Protein AF-0000000067717356 (afdb_homodimer)

Radius of gyration: 52.41 Å; Cα contacts (8 Å, |Δi|>4): 720; chains: 2; bounding box: 64×182×117 Å

Sequence (778 aa):
MKKFSFFKKKKKAVDLNLLNVVGNDKKDLSTYEYKAPVKEMLKGFYHTKASISTLKVGFESLQRILFSEIEDFDQIFSTFVEMTNNARNQISVIFSDLGKNNKEKLNQISSVIVGIQGSLETISNFLGATNMISLNAKLEAARAKEYGKGFSVVADEIKRLSDQAKGVMNMISVKEIEEVSKDLISHNLKDLQIDIDKFFAEILEQLNYLESIFKRFSRSQEEFSSLIESLESIDANMAYYSRNCDSLIGSDTFMLSNDEFLKELEFIISDQFSWINNLRLLVEGQRTIFIQTDASKHGFGLFYKGLSPKNDAIRQLWEEVYIPYLNINKFAAEILIIFRVENRSDSGLRQAKDFLSQAESLSEEIVRKLEHIKKMVIELDNQGISIFSMKKFSFFKKKKKAVDLNLLNVVGNDKKDLSTYEYKAPVKEMLKGFYHTKASISTLKVGFESLQRILFSEIEDFDQIFSTFVEMTNNARNQISVIFSDLGKNNKEKLNQISSVIVGIQGSLETISNFLGATNMISLNAKLEAARAKEYGKGFSVVADEIKRLSDQAKGVMNMISVKEIEEVSKDLISHNLKDLQIDIDKFFAEILEQLNYLESIFKRFSRSQEEFSSLIESLESIDANMAYYSRNCDSLIGSDTFMLSNDEFLKELEFIISDQFSWINNLRLLVEGQRTIFIQTDASKHGFGLFYKGLSPKNDAIRQLWEEVYIPYLNINKFAAEILIIFRVENRSDSGLRQAKDFLSQAESLSEEIVRKLEHIKKMVIELDNQGISIFS

Foldseek 3Di:
DPPPDDPDDDDPPPDPPVPPVPPPCVVVVVLVVVLVVVLVVLVVLLVVLLVLLLVLLVLVVVLCVLPVVPPALVVVLVVLLVVLVVVLVVVVVVLVVLVVVLVVVLVVLVVVLVVVVVVLVVVLVVLVVQLVVLVVQLVVLVVVPPVSPVSNVVSVVSNVVSVVVNVVSVPDDSVVVSVVSVVVRPDPSVVVSVVVVVVSVVVVVVSVVSSVVSVVSVVVSVVSVVVSVVSVVVSVVSVVVSVVSLVQCLDPSNDDFLVRLLVLLVVLLVQLVVLLVQLVCCLPVVDDDRHDLPLCSDRLNSCLRSSQFPAPVLNVLSVVLVVLSNLLSVLSVLLVVQSVDPPHDPVSSVSNVVSSVSSVVSSVVSSVSSVVSSVVSVVCVVVVHGRSD/DDDPDDDDDPPPDPDPPVPDPPPPCVVVVVLVVCLVVVLVVLVVLLVVLLVLLLVLLVLVVVLCVLPVPPPALVVVLVVLLVVLVVVLVVVVVVLVVLVVVLVVVLVVLVVVLVVVVVVLVVVLVVLVVQLVVLVVQLVVLVVVPPVSPVSNVVSVVSNVVSVVVNVVSVVDDSVVVSVVSVVVPPDPSVVVSVVVVVVSVVVVVVSVVSSVVSVVSVVVSVVSVVVSVVSVVVSVVSVVVSVVSLVQCLDPSNDDFLVRLLVLLVVLLVQLVVLLVQLVCCLPVVDDDRHDLPLCSDRLNSCLRSSQFPAPVLNVLSVVLVVLSNLLSVLSVLLVVQSVDPDHDPVSSVSNVVSSVSSVVSSVVSSVSSVVSSVVSVVCVVVVHGRSD

Solvent-accessible surface area (backbone atoms only — not comparable to full-atom values): 41791 Å² total; per-residue (Å²): 126,86,77,79,78,80,80,80,77,77,79,75,79,74,76,73,74,82,61,70,81,65,59,87,60,69,66,59,57,61,66,59,61,51,48,62,48,50,49,52,42,48,52,49,48,53,52,48,48,28,53,48,48,40,47,50,52,37,51,54,50,49,50,42,70,73,45,64,82,51,85,46,60,66,52,56,48,50,50,52,51,47,53,50,51,51,51,53,52,52,50,51,50,50,50,51,50,48,50,51,51,43,52,52,42,51,50,51,44,49,52,52,43,51,51,43,52,52,40,52,52,53,38,51,50,39,38,50,50,48,36,51,51,20,52,52,40,33,52,53,14,60,73,46,50,83,80,10,55,71,44,33,52,51,18,51,50,46,31,50,43,31,52,52,37,52,55,48,54,72,66,56,65,62,64,59,48,54,54,48,55,53,61,60,56,55,68,64,54,55,52,50,51,50,55,51,52,50,51,52,54,51,51,50,52,52,48,52,54,50,43,55,53,39,53,52,48,58,55,46,50,57,54,48,51,51,51,51,49,51,49,49,50,51,47,52,51,45,56,59,48,47,53,44,41,35,55,43,38,67,30,85,83,46,47,67,50,59,66,56,48,51,55,53,49,51,49,33,51,52,45,48,53,52,54,52,50,49,54,46,39,32,71,76,64,64,42,95,66,74,76,77,45,57,46,67,47,37,56,59,43,52,41,48,75,48,63,55,49,59,29,64,72,59,29,53,56,57,58,62,44,49,58,53,51,47,51,35,23,52,35,49,46,53,37,52,58,52,67,69,44,84,87,63,49,72,66,49,53,52,49,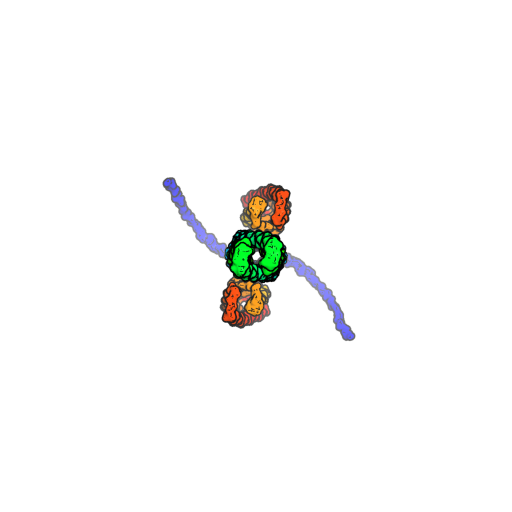36,51,50,38,48,52,53,29,51,52,38,48,50,51,44,49,52,53,53,51,51,49,50,54,52,48,52,54,34,44,77,70,72,46,57,46,66,99,123,93,73,82,79,82,77,87,74,79,78,73,83,76,76,74,75,82,63,74,79,69,61,86,63,70,66,59,58,61,65,60,62,51,47,61,48,50,49,53,42,48,53,49,49,53,54,47,47,27,52,48,48,39,46,49,52,37,51,53,50,49,49,42,71,72,42,64,81,53,84,44,58,65,53,55,48,50,50,53,51,50,53,50,50,51,50,52,52,52,50,50,50,50,51,51,50,48,52,53,50,42,52,52,43,51,50,51,43,49,50,53,44,51,52,43,52,51,42,50,51,52,39,49,50,40,36,52,50,46,37,52,51,20,53,52,38,34,52,54,13,61,72,45,50,87,81,10,54,70,46,35,52,50,18,52,51,45,32,50,43,31,52,52,36,49,55,47,55,70,65,58,65,62,66,57,48,53,55,47,54,53,62,62,56,55,68,63,54,56,54,50,52,51,54,50,51,50,48,53,53,53,51,51,54,52,46,51,56,50,44,55,53,39,54,50,50,57,55,47,50,56,52,48,51,52,52,50,51,51,51,50,51,50,47,52,51,43,56,59,48,46,56,47,42,34,55,43,37,67,29,85,83,46,48,65,50,60,68,55,48,51,54,53,48,50,50,32,51,53,44,49,53,53,53,52,49,49,52,46,38,33,71,75,64,65,43,96,66,73,75,77,46,58,47,65,46,38,56,60,42,51,41,48,74,50,64,54,50,58,29,64,73,57,27,53,56,57,59,61,43,48,60,52,50,48,49,34,23,51,35,48,45,53,39,51,59,51,67,68,45,85,86,65,48,72,65,50,53,53,50,36,52,51,37,47,52,53,28,51,54,39,48,51,50,45,50,51,52,53,50,50,49,51,53,51,51,52,54,34,45,76,70,73,47,55,45,65,101

InterPro domains:
  IPR004089 Methyl-accepting chemotaxis protein (MCP) signalling domain [PF00015] (103-230)
  IPR004089 Methyl-accepting chemotaxis protein (MCP) signalling domain [PS50111] (104-165)
  IPR004090 Chemotaxis methyl-accepting receptor [PR00260] (122-149)
  IPR004090 Chemotaxis methyl-accepting receptor [PR00260] (151-180)

Nearest PDB structures (foldseek):
  3ja6-assembly1_H  TM=2.510E-01  e=1.212E-04  Escherichia coli
  3ja6-assembly1_I  TM=2.533E-01  e=2.443E-04  Escherichia coli
  8i4v-assembly1_B  TM=3.744E-01  e=3.384E+00  Saccharomyces cerevisiae S288C
  3ja6-assembly1_I  TM=3.459E-01  e=2.013E-04  Escherichia coli
  3zx6-assembly1_B  TM=3.462E-01  e=1.034E-03  Archaeoglobus fulgidus DSM 4304

Structure (mmCIF, N/CA/C/O backbone):
data_AF-0000000067717356-model_v1
#
loop_
_entity.id
_entity.type
_entity.pdbx_description
1 polymer 'Methyl-accepting chemotaxis protein'
#
loop_
_atom_site.group_PDB
_atom_site.id
_atom_site.type_symbol
_atom_site.label_atom_id
_atom_site.label_alt_id
_atom_site.label_comp_id
_atom_site.label_asym_id
_atom_site.label_entity_id
_atom_site.label_seq_id
_atom_site.pdbx_PDB_ins_code
_atom_site.Cartn_x
_atom_site.Cartn_y
_atom_site.Cartn_z
_atom_site.occupancy
_atom_site.B_iso_or_equiv
_atom_site.auth_seq_id
_atom_site.auth_comp_id
_atom_site.auth_asym_id
_atom_site.auth_atom_id
_atom_site.pdbx_PDB_model_num
ATOM 1 N N . MET A 1 1 ? 25.969 12.641 57.969 1 18.23 1 MET A N 1
ATOM 2 C CA . MET A 1 1 ? 24.922 13.102 58.875 1 18.23 1 MET A CA 1
ATOM 3 C C . MET A 1 1 ? 24.969 14.617 59.031 1 18.23 1 MET A C 1
ATOM 5 O O . MET A 1 1 ? 24.391 15.172 59.969 1 18.23 1 MET A O 1
ATOM 9 N N . LYS A 1 2 ? 25.922 15.211 58.25 1 23.5 2 LYS A N 1
ATOM 10 C CA . LYS A 1 2 ? 26.266 16.578 58.625 1 23.5 2 LYS A CA 1
ATOM 11 C C . LYS A 1 2 ? 25.047 17.484 58.625 1 23.5 2 LYS A C 1
ATOM 13 O O . LYS A 1 2 ? 24.297 17.531 57.656 1 23.5 2 LYS A O 1
ATOM 18 N N . LYS A 1 3 ? 24.594 17.844 59.906 1 23.95 3 LYS A N 1
ATOM 19 C CA . LYS A 1 3 ? 23.438 18.484 60.469 1 23.95 3 LYS A CA 1
ATOM 20 C C . LYS A 1 3 ? 23.266 19.906 59.938 1 23.95 3 LYS A C 1
ATOM 22 O O . LYS A 1 3 ? 24.078 20.781 60.219 1 23.95 3 LYS A O 1
ATOM 27 N N . PHE A 1 4 ? 22.984 20.203 58.594 1 21.19 4 PHE A N 1
ATOM 28 C CA . PHE A 1 4 ? 22.828 21.469 57.906 1 21.19 4 PHE A CA 1
ATOM 29 C C . PHE A 1 4 ? 21.828 22.375 58.594 1 21.19 4 PHE A C 1
ATOM 31 O O . PHE A 1 4 ? 20.688 21.969 58.812 1 21.19 4 PHE A O 1
ATOM 38 N N . SER A 1 5 ? 22.344 23.203 59.562 1 24.27 5 SER A N 1
ATOM 39 C CA . SER A 1 5 ? 21.75 24.203 60.469 1 24.27 5 SER A CA 1
ATOM 40 C C . SER A 1 5 ? 20.781 25.109 59.719 1 24.27 5 SER A C 1
ATOM 42 O O . SER A 1 5 ? 21.016 25.469 58.562 1 24.27 5 SER A O 1
ATOM 44 N N . PHE A 1 6 ? 19.562 25.188 60.25 1 25.64 6 PHE A N 1
ATOM 45 C CA . PHE A 1 6 ? 18.203 25.656 60.031 1 25.64 6 PHE A CA 1
ATOM 46 C C . PHE A 1 6 ? 18.125 27.172 60.062 1 25.64 6 PHE A C 1
ATOM 48 O O . PHE A 1 6 ? 18.25 27.766 61.156 1 25.64 6 PHE A O 1
ATOM 55 N N . PHE A 1 7 ? 18.844 27.875 59.031 1 26.38 7 PHE A N 1
ATOM 56 C CA . PHE A 1 7 ? 18.922 29.328 58.969 1 26.38 7 PHE A CA 1
ATOM 57 C C . PHE A 1 7 ? 17.562 29.969 59.188 1 26.38 7 PHE A C 1
ATOM 59 O O . PHE A 1 7 ? 16.594 29.594 58.5 1 26.38 7 PHE A O 1
ATOM 66 N N . LYS A 1 8 ? 17.375 30.562 60.375 1 26.67 8 LYS A N 1
ATOM 67 C CA . LYS A 1 8 ? 16.312 31.359 61 1 26.67 8 LYS A CA 1
ATOM 68 C C . LYS A 1 8 ? 15.961 32.562 60.125 1 26.67 8 LYS A C 1
ATOM 70 O O . LYS A 1 8 ? 16.812 33.406 59.844 1 26.67 8 LYS A O 1
ATOM 75 N N . LYS A 1 9 ? 14.828 32.469 59.438 1 28.86 9 LYS A N 1
ATOM 76 C CA . LYS A 1 9 ? 14.102 33.344 58.531 1 28.86 9 LYS A CA 1
ATOM 77 C C . LYS A 1 9 ? 13.594 34.594 59.25 1 28.86 9 LYS A C 1
ATOM 79 O O . LYS A 1 9 ? 12.75 34.5 60.156 1 28.86 9 LYS A O 1
ATOM 84 N N . LYS A 1 10 ? 14.406 35.469 59.625 1 26.12 10 LYS A N 1
ATOM 85 C CA . LYS A 1 10 ? 13.828 36.625 60.312 1 26.12 10 LYS A CA 1
ATOM 86 C C . LYS A 1 10 ? 12.688 37.25 59.5 1 26.12 10 LYS A C 1
ATOM 88 O O . LYS A 1 10 ? 12.789 37.344 58.281 1 26.12 10 LYS A O 1
ATOM 93 N N . LYS A 1 11 ? 11.68 37.531 60.25 1 32.06 11 LYS A N 1
ATOM 94 C CA . LYS A 1 11 ? 10.328 38.062 60.062 1 32.06 11 LYS A CA 1
ATOM 95 C C . LYS A 1 11 ? 10.367 39.531 59.719 1 32.06 11 LYS A C 1
ATOM 97 O O . LYS A 1 11 ? 10.516 40.375 60.625 1 32.06 11 LYS A O 1
ATOM 102 N N . LYS A 1 12 ? 11.234 40.031 58.75 1 28.02 12 LYS A N 1
ATOM 103 C CA . LYS A 1 12 ? 11.164 41.469 58.594 1 28.02 12 LYS A CA 1
ATOM 104 C C . LYS A 1 12 ? 9.734 41.938 58.312 1 28.02 12 LYS A C 1
ATOM 106 O O . LYS A 1 12 ? 9.062 41.375 57.438 1 28.02 12 LYS A O 1
ATOM 111 N N . ALA A 1 13 ? 9.188 42.719 59.188 1 29.62 13 ALA A N 1
ATOM 112 C CA . ALA A 1 13 ? 7.91 43.406 59.281 1 29.62 13 ALA A CA 1
ATOM 113 C C . ALA A 1 13 ? 7.727 44.344 58.094 1 29.62 13 ALA A C 1
ATOM 115 O O . ALA A 1 13 ? 8.422 45.375 58 1 29.62 13 ALA A O 1
ATOM 116 N N . VAL A 1 14 ? 7.594 43.781 56.875 1 30.12 14 VAL A N 1
ATOM 117 C CA . VAL A 1 14 ? 7.375 44.625 55.688 1 30.12 14 VAL A CA 1
ATOM 118 C C . VAL A 1 14 ? 6.211 45.594 55.969 1 30.12 14 VAL A C 1
ATOM 120 O O . VAL A 1 14 ? 5.145 45.156 56.406 1 30.12 14 VAL A O 1
ATOM 123 N N . ASP A 1 15 ? 6.551 46.812 56.25 1 28.73 15 ASP A N 1
ATOM 124 C CA . ASP A 1 15 ? 5.734 48 56.438 1 28.73 15 ASP A CA 1
ATOM 125 C C . ASP A 1 15 ? 4.543 48.031 55.5 1 28.73 15 ASP A C 1
ATOM 127 O O . ASP A 1 15 ? 4.695 47.781 54.281 1 28.73 15 ASP A O 1
ATOM 131 N N . LEU A 1 16 ? 3.305 48 56.031 1 26.75 16 LEU A N 1
ATOM 132 C CA . LEU A 1 16 ? 1.918 47.906 55.594 1 26.75 16 LEU A CA 1
ATOM 133 C C . LEU A 1 16 ? 1.545 49.094 54.719 1 26.75 16 LEU A C 1
ATOM 135 O O . LEU A 1 16 ? 0.448 49.156 54.156 1 26.75 16 LEU A O 1
ATOM 139 N N . ASN A 1 17 ? 2.225 50.219 54.938 1 29.73 17 ASN A N 1
ATOM 140 C CA . ASN A 1 17 ? 1.517 51.438 54.531 1 29.73 17 ASN A CA 1
ATOM 141 C C . ASN A 1 17 ? 1.47 51.562 53.031 1 29.73 17 ASN A C 1
ATOM 143 O O . ASN A 1 17 ? 1.028 52.594 52.5 1 29.73 17 ASN A O 1
ATOM 147 N N . LEU A 1 18 ? 2.408 50.938 52.25 1 28.86 18 LEU A N 1
ATOM 148 C CA . LEU A 1 18 ? 2.477 51.219 50.844 1 28.86 18 LEU A CA 1
ATOM 149 C C . LEU A 1 18 ? 1.189 50.812 50.125 1 28.86 18 LEU A C 1
ATOM 151 O O . LEU A 1 18 ? 1.136 50.75 48.906 1 28.86 18 LEU A O 1
ATOM 155 N N . LEU A 1 19 ? 0.043 50.5 50.938 1 28.69 19 LEU A N 1
ATOM 156 C CA . LEU A 1 19 ? -1.154 49.969 50.281 1 28.69 19 LEU A CA 1
ATOM 157 C C . LEU A 1 19 ? -1.865 51.062 49.5 1 28.69 19 LEU A C 1
ATOM 159 O O . LEU A 1 19 ? -2.771 50.781 48.719 1 28.69 19 LEU A O 1
ATOM 163 N N . ASN A 1 20 ? -1.797 52.312 49.969 1 30.06 20 ASN A N 1
ATOM 164 C CA . ASN A 1 20 ? -2.904 53.156 49.562 1 30.06 20 ASN A CA 1
ATOM 165 C C . ASN A 1 20 ? -2.789 53.5 48.062 1 30.06 20 ASN A C 1
ATOM 167 O O . ASN A 1 20 ? -3.74 54.031 47.469 1 30.06 20 ASN A O 1
ATOM 171 N N . VAL A 1 21 ? -1.625 54 47.656 1 32.81 21 VAL A N 1
ATOM 172 C CA . VAL A 1 21 ? -1.586 54.688 46.375 1 32.81 21 VAL A CA 1
ATOM 173 C C . VAL A 1 21 ? -1.819 53.656 45.25 1 32.81 21 VAL A C 1
ATOM 175 O O . VAL A 1 21 ? -0.889 53.312 44.5 1 32.81 21 VAL A O 1
ATOM 178 N N . VAL A 1 22 ? -2.377 52.469 45.531 1 35.97 22 VAL A N 1
ATOM 179 C CA . VAL A 1 22 ? -2.613 51.562 44.406 1 35.97 22 VAL A CA 1
ATOM 180 C C . VAL A 1 22 ? -3.678 52.156 43.5 1 35.97 22 VAL A C 1
ATOM 182 O O . VAL A 1 22 ? -4.875 52 43.75 1 35.97 22 VAL A O 1
ATOM 185 N N . GLY A 1 23 ? -3.676 53.5 43.344 1 31.61 23 GLY A N 1
ATOM 186 C CA . GLY A 1 23 ? -4.723 54.094 42.531 1 31.61 23 GLY A CA 1
ATOM 187 C C . GLY A 1 23 ? -5.004 53.344 41.25 1 31.61 23 GLY A C 1
ATOM 188 O O . GLY A 1 23 ? -4.574 52.188 41.125 1 31.61 23 GLY A O 1
ATOM 189 N N . ASN A 1 24 ? -5.207 54.219 40.062 1 35.22 24 ASN A N 1
ATOM 190 C CA . ASN A 1 24 ? -5.773 54.031 38.75 1 35.22 24 ASN A CA 1
ATOM 191 C C . ASN A 1 24 ? -5 53 37.938 1 35.22 24 ASN A C 1
ATOM 193 O O . ASN A 1 24 ? -5.039 53 36.688 1 35.22 24 ASN A O 1
ATOM 197 N N . ASP A 1 25 ? -4.055 52.25 38.375 1 36.38 25 ASP A N 1
ATOM 198 C CA . ASP A 1 25 ? -3.125 51.281 37.844 1 36.38 25 ASP A CA 1
ATOM 199 C C . ASP A 1 25 ? -3.867 50.031 37.375 1 36.38 25 ASP A C 1
ATOM 201 O O . ASP A 1 25 ? -3.252 49 37.125 1 36.38 25 ASP A O 1
ATOM 205 N N . LYS A 1 26 ? -5.039 49.875 37.562 1 42.66 26 LYS A N 1
ATOM 206 C CA . LYS A 1 26 ? -5.824 48.75 37.062 1 42.66 26 LYS A CA 1
ATOM 207 C C . LYS A 1 26 ? -5.902 48.781 35.531 1 42.66 26 LYS A C 1
ATOM 209 O O . LYS A 1 26 ? -6.316 47.812 34.906 1 42.66 26 LYS A O 1
ATOM 214 N N . LYS A 1 27 ? -5.898 49.906 34.906 1 44.56 27 LYS A N 1
ATOM 215 C CA . LYS A 1 27 ? -5.934 50.031 33.469 1 44.56 27 LYS A CA 1
ATOM 216 C C . LYS A 1 27 ? -4.668 49.469 32.812 1 44.56 27 LYS A C 1
ATOM 218 O O . LYS A 1 27 ? -4.699 49 31.688 1 44.56 27 LYS A O 1
ATOM 223 N N . ASP A 1 28 ? -3.512 49.531 33.406 1 40 28 ASP A N 1
ATOM 224 C CA . ASP A 1 28 ? -2.211 49.094 32.938 1 40 28 ASP A CA 1
ATOM 225 C C . ASP A 1 28 ? -2.104 47.562 33 1 40 28 ASP A C 1
ATOM 227 O O . ASP A 1 28 ? -1.271 46.969 32.312 1 40 28 ASP A O 1
ATOM 231 N N . LEU A 1 29 ? -2.625 46.938 33.969 1 41.56 29 LEU A N 1
ATOM 232 C CA . LEU A 1 29 ? -2.613 45.469 34.062 1 41.56 29 LEU A CA 1
ATOM 233 C C . LEU A 1 29 ? -3.299 44.844 32.844 1 41.56 29 LEU A C 1
ATOM 235 O O . LEU A 1 29 ? -3.068 43.656 32.562 1 41.56 29 LEU A O 1
ATOM 239 N N . SER A 1 30 ? -4.309 45.469 32.281 1 45.62 30 SER A N 1
ATOM 240 C CA . SER A 1 30 ? -5.055 44.969 31.125 1 45.62 30 SER A CA 1
ATOM 241 C C . SER A 1 30 ? -4.168 44.875 29.891 1 45.62 30 SER A C 1
ATOM 243 O O . SER A 1 30 ? -4.332 43.969 29.062 1 45.62 30 SER A O 1
ATOM 245 N N . THR A 1 31 ? -3.334 45.906 29.641 1 48 31 THR A N 1
ATOM 246 C CA . THR A 1 31 ? -2.432 45.938 28.484 1 48 31 THR A CA 1
ATOM 247 C C . THR A 1 31 ? -1.442 44.781 28.531 1 48 31 THR A C 1
ATOM 249 O O . THR A 1 31 ? -1.108 44.219 27.484 1 48 31 THR A O 1
ATOM 252 N N . TYR A 1 32 ? -0.874 44.469 29.719 1 52.19 32 TYR A N 1
ATOM 253 C CA . TYR A 1 32 ? 0.18 43.469 29.859 1 52.19 32 TYR A CA 1
ATOM 254 C C . TYR A 1 32 ? -0.373 42.062 29.656 1 52.19 32 TYR A C 1
ATOM 256 O O . TYR A 1 32 ? 0.348 41.156 29.219 1 52.19 32 TYR A O 1
ATOM 264 N N . GLU A 1 33 ? -1.646 41.938 29.641 1 74.62 33 GLU A N 1
ATOM 265 C CA . GLU A 1 33 ? -2.262 40.625 29.797 1 74.62 33 GLU A CA 1
ATOM 266 C C . GLU A 1 33 ? -2.33 39.875 28.469 1 74.62 33 GLU A C 1
ATOM 268 O O . GLU A 1 33 ? -2.217 38.656 28.453 1 74.62 33 GLU A O 1
ATOM 273 N N . TYR A 1 34 ? -2.199 40.656 27.359 1 84.94 34 TYR A N 1
ATOM 274 C CA . TYR A 1 34 ? -2.389 39.906 26.125 1 84.94 34 TYR A CA 1
ATOM 275 C C . TYR A 1 34 ? -1.057 39.656 25.422 1 84.94 34 TYR A C 1
ATOM 277 O O . TYR A 1 34 ? -0.964 38.812 24.531 1 84.94 34 TYR A O 1
ATOM 285 N N . LYS A 1 35 ? -0.001 40.406 25.844 1 86.5 35 LYS A N 1
ATOM 286 C CA . LYS A 1 35 ? 1.261 40.344 25.125 1 86.5 35 LYS A CA 1
ATOM 287 C C . LYS A 1 35 ? 1.881 38.938 25.203 1 86.5 35 LYS A C 1
ATOM 289 O O . LYS A 1 35 ? 2.311 38.375 24.188 1 86.5 35 LYS A O 1
ATOM 294 N N . ALA A 1 36 ? 1.898 38.406 26.453 1 86.06 36 ALA A N 1
ATOM 295 C CA . ALA A 1 36 ? 2.535 37.125 26.656 1 86.06 36 ALA A CA 1
ATOM 296 C C . ALA A 1 36 ? 1.81 36.031 25.875 1 86.06 36 ALA A C 1
ATOM 298 O O . ALA A 1 36 ? 2.432 35.281 25.109 1 86.06 36 ALA A O 1
ATOM 299 N N . PRO A 1 37 ? 0.517 36.031 25.922 1 87.38 37 PRO A N 1
ATOM 300 C CA . PRO A 1 37 ? -0.19 35 25.141 1 87.38 37 PRO A CA 1
ATOM 301 C C . PRO A 1 37 ? -0.009 35.156 23.641 1 87.38 37 PRO A C 1
ATOM 303 O O . PRO A 1 37 ? 0.084 34.188 22.906 1 87.38 37 PRO A O 1
ATOM 306 N N . VAL A 1 38 ? -0.019 36.375 23.188 1 90.19 38 VAL A N 1
ATOM 307 C CA . VAL A 1 38 ? 0.154 36.625 21.75 1 90.19 38 VAL A CA 1
ATOM 308 C C . VAL A 1 38 ? 1.538 36.156 21.312 1 90.19 38 VAL A C 1
ATOM 310 O O . VAL A 1 38 ? 1.678 35.5 20.281 1 90.19 38 VAL A O 1
ATOM 313 N N . LYS A 1 39 ? 2.531 36.438 22.109 1 87.88 39 LYS A N 1
ATOM 314 C CA . LYS A 1 39 ? 3.887 36 21.781 1 87.88 39 LYS A CA 1
ATOM 315 C C . LYS A 1 39 ? 3.988 34.5 21.734 1 87.88 39 LYS A C 1
ATOM 317 O O . LYS A 1 39 ? 4.652 33.938 20.859 1 87.88 39 LYS A O 1
ATOM 322 N N . GLU A 1 40 ? 3.408 33.875 22.672 1 86.69 40 GLU A N 1
ATOM 323 C CA . GLU A 1 40 ? 3.398 32.406 22.703 1 86.69 40 GLU A CA 1
ATOM 324 C C . GLU A 1 40 ? 2.729 31.844 21.453 1 86.69 40 GLU A C 1
ATOM 326 O O . GLU A 1 40 ? 3.189 30.844 20.906 1 86.69 40 GLU A O 1
ATOM 331 N N . MET A 1 41 ? 1.722 32.438 21.047 1 87.06 41 MET A N 1
ATOM 332 C CA . MET A 1 41 ? 1.015 32 19.844 1 87.06 41 MET A CA 1
ATOM 333 C C . MET A 1 41 ? 1.887 32.156 18.609 1 87.06 41 MET A C 1
ATOM 335 O O . MET A 1 41 ? 1.895 31.312 17.719 1 87.06 41 MET A O 1
ATOM 339 N N . LEU A 1 42 ? 2.498 33.312 18.578 1 86.69 42 LEU A N 1
ATOM 340 C CA . LEU A 1 42 ? 3.391 33.562 17.453 1 86.69 42 LEU A CA 1
ATOM 341 C C . LEU A 1 42 ? 4.453 32.5 17.344 1 86.69 42 LEU A C 1
ATOM 343 O O . LEU A 1 42 ? 4.676 31.938 16.266 1 86.69 42 LEU A O 1
ATOM 347 N N . LYS A 1 43 ? 5.039 32.125 18.469 1 83.5 43 LYS A N 1
ATOM 348 C CA . LYS A 1 43 ? 6.031 31.062 18.5 1 83.5 43 LYS A CA 1
ATOM 349 C C . LYS A 1 43 ? 5.414 29.734 18.094 1 83.5 43 LYS A C 1
ATOM 351 O O . LYS A 1 43 ? 6 28.984 17.297 1 83.5 43 LYS A O 1
ATOM 356 N N . GLY A 1 44 ? 4.305 29.453 18.656 1 84.94 44 GLY A N 1
ATOM 357 C CA . GLY A 1 44 ? 3.596 28.234 18.328 1 84.94 44 GLY A CA 1
ATOM 358 C C . GLY A 1 44 ? 3.293 28.094 16.844 1 84.94 44 GLY A C 1
ATOM 359 O O . GLY A 1 44 ? 3.408 27.016 16.281 1 84.94 44 GLY A O 1
ATOM 360 N N . PHE A 1 45 ? 2.922 29.188 16.266 1 85.69 45 PHE A N 1
ATOM 361 C CA . PHE A 1 45 ? 2.604 29.188 14.836 1 85.69 45 PHE A CA 1
ATOM 362 C C . PHE A 1 45 ? 3.826 28.812 14.008 1 85.69 45 PHE A C 1
ATOM 364 O O . PHE A 1 45 ? 3.729 28.031 13.062 1 85.69 45 PHE A O 1
ATOM 371 N N . TYR A 1 46 ? 4.945 29.344 14.336 1 83.25 46 TYR A N 1
ATOM 372 C CA . TYR A 1 46 ? 6.176 29.031 13.609 1 83.25 46 TYR A CA 1
ATOM 373 C C . TYR A 1 46 ? 6.531 27.562 13.727 1 83.25 46 TYR A C 1
ATOM 375 O O . TYR A 1 46 ? 6.871 26.922 12.734 1 83.25 46 TYR A O 1
ATOM 383 N N . HIS A 1 47 ? 6.426 27.109 14.914 1 85 47 HIS A N 1
ATOM 384 C CA . HIS A 1 47 ? 6.754 25.703 15.133 1 85 47 HIS A CA 1
ATOM 385 C C . HIS A 1 47 ? 5.801 24.781 14.383 1 85 47 HIS A C 1
ATOM 387 O O . HIS A 1 47 ? 6.223 23.797 13.781 1 85 47 HIS A O 1
ATOM 393 N N . THR A 1 48 ? 4.59 25.125 14.414 1 89.69 48 THR A N 1
ATOM 394 C CA . THR A 1 48 ? 3.592 24.328 13.719 1 89.69 48 THR A CA 1
ATOM 395 C C . THR A 1 48 ? 3.834 24.359 12.211 1 89.69 48 THR A C 1
ATOM 397 O O . THR A 1 48 ? 3.736 23.328 11.539 1 89.69 48 THR A O 1
ATOM 400 N N . LYS A 1 49 ? 4.07 25.547 11.727 1 89 49 LYS A N 1
ATOM 401 C CA . LYS A 1 49 ? 4.359 25.688 10.305 1 89 49 LYS A CA 1
ATOM 402 C C . LYS A 1 49 ? 5.508 24.781 9.883 1 89 49 LYS A C 1
ATOM 404 O O . LYS A 1 49 ? 5.418 24.078 8.867 1 89 49 LYS A O 1
ATOM 409 N N . ALA A 1 50 ? 6.555 24.766 10.656 1 87.5 50 ALA A N 1
ATOM 410 C CA . ALA A 1 50 ? 7.711 23.922 10.367 1 87.5 50 ALA A CA 1
ATOM 411 C C . ALA A 1 50 ? 7.336 22.438 10.406 1 87.5 50 ALA A C 1
ATOM 413 O O . ALA A 1 50 ? 7.746 21.672 9.531 1 87.5 50 ALA A O 1
ATOM 414 N N . SER A 1 51 ? 6.633 22.094 11.414 1 91.25 51 SER A N 1
ATOM 415 C CA . SER A 1 51 ? 6.23 20.703 11.594 1 91.25 51 SER A CA 1
ATOM 416 C C . SER A 1 51 ? 5.359 20.219 10.43 1 91.25 51 SER A C 1
ATOM 418 O O . SER A 1 51 ? 5.539 19.109 9.93 1 91.25 51 SER A O 1
ATOM 420 N N . ILE A 1 52 ? 4.441 21.078 9.984 1 92.88 52 ILE A N 1
ATOM 421 C CA . ILE A 1 52 ? 3.547 20.734 8.883 1 92.88 52 ILE A CA 1
ATOM 422 C C . ILE A 1 52 ? 4.352 20.562 7.594 1 92.88 52 ILE A C 1
ATOM 424 O O . ILE A 1 52 ? 4.113 19.641 6.82 1 92.88 52 ILE A O 1
ATOM 428 N N . SER A 1 53 ? 5.207 21.453 7.375 1 90.56 53 SER A N 1
ATOM 429 C CA . SER A 1 53 ? 6.043 21.391 6.18 1 90.56 53 SER A CA 1
ATOM 430 C C . SER A 1 53 ? 6.844 20.094 6.137 1 90.56 53 SER A C 1
ATOM 432 O O . SER A 1 53 ? 6.957 19.469 5.086 1 90.56 53 SER A O 1
ATOM 434 N N . THR A 1 54 ? 7.406 19.734 7.258 1 90.06 54 THR A N 1
ATOM 435 C CA . THR A 1 54 ? 8.156 18.484 7.352 1 90.06 54 THR A CA 1
ATOM 436 C C . THR A 1 54 ? 7.25 17.281 7.117 1 90.06 54 THR A C 1
ATOM 438 O O . THR A 1 54 ? 7.629 16.344 6.418 1 90.06 54 THR A O 1
ATOM 441 N N . LEU A 1 55 ? 6.125 17.312 7.688 1 92.94 55 LEU A N 1
ATOM 442 C CA . LEU A 1 55 ? 5.148 16.25 7.512 1 92.94 55 LEU A CA 1
ATOM 443 C C . LEU A 1 55 ? 4.777 16.094 6.043 1 92.94 55 LEU A C 1
ATOM 445 O O . LEU A 1 55 ? 4.637 14.961 5.555 1 92.94 55 LEU A O 1
ATOM 449 N N . LYS A 1 56 ? 4.562 17.203 5.414 1 93.75 56 LYS A N 1
ATOM 450 C CA . LYS A 1 56 ? 4.227 17.188 3.994 1 93.75 56 LYS A CA 1
ATOM 451 C C . LYS A 1 56 ? 5.273 16.422 3.191 1 93.75 56 LYS A C 1
ATOM 453 O O . LYS A 1 56 ? 4.93 15.562 2.375 1 93.75 56 LYS A O 1
ATOM 458 N N . VAL A 1 57 ? 6.535 16.719 3.434 1 92.06 57 VAL A N 1
ATOM 459 C CA . VAL A 1 57 ? 7.621 16.031 2.742 1 92.06 57 VAL A CA 1
ATOM 460 C C . VAL A 1 57 ? 7.562 14.539 3.051 1 92.06 57 VAL A C 1
ATOM 462 O O . VAL A 1 57 ? 7.73 13.711 2.156 1 92.06 57 VAL A O 1
ATOM 465 N N . GLY A 1 58 ? 7.352 14.258 4.309 1 92.88 58 GLY A N 1
ATOM 466 C CA . GLY A 1 58 ? 7.258 12.867 4.723 1 92.88 58 GLY A CA 1
ATOM 467 C C . GLY A 1 58 ? 6.156 12.102 4.008 1 92.88 58 GLY A C 1
ATOM 468 O O . GLY A 1 58 ? 6.398 11.031 3.453 1 92.88 58 GLY A O 1
ATOM 469 N N . PHE A 1 59 ? 4.965 12.625 3.893 1 94.25 59 PHE A N 1
ATOM 470 C CA . PHE A 1 59 ? 3.83 11.945 3.289 1 94.25 59 PHE A CA 1
ATOM 471 C C . PHE A 1 59 ? 3.973 11.891 1.771 1 94.25 59 PHE A C 1
ATOM 473 O O . PHE A 1 59 ? 3.553 10.922 1.137 1 94.25 59 PHE A O 1
ATOM 480 N N . GLU A 1 60 ? 4.496 12.961 1.236 1 91.88 60 GLU A N 1
ATOM 481 C CA . GLU A 1 60 ? 4.746 12.938 -0.201 1 91.88 60 GLU A CA 1
ATOM 482 C C . GLU A 1 60 ? 5.719 11.82 -0.573 1 91.88 60 GLU A C 1
ATOM 484 O O . GLU A 1 60 ? 5.504 11.109 -1.556 1 91.88 60 GLU A O 1
ATOM 489 N N . SER A 1 61 ? 6.746 11.711 0.171 1 89.88 61 SER A N 1
ATOM 490 C CA . SER A 1 61 ? 7.727 10.656 -0.063 1 89.88 61 SER A CA 1
ATOM 491 C C . SER A 1 61 ? 7.102 9.273 0.122 1 89.88 61 SER A C 1
ATOM 493 O O . SER A 1 61 ? 7.344 8.367 -0.677 1 89.88 61 SER A O 1
ATOM 495 N N . LEU A 1 62 ? 6.371 9.148 1.135 1 91.06 62 LEU A N 1
ATOM 496 C CA . LEU A 1 62 ? 5.723 7.871 1.413 1 91.06 62 LEU A CA 1
ATOM 497 C C . LEU A 1 62 ? 4.773 7.488 0.282 1 91.06 62 LEU A C 1
ATOM 499 O O . LEU A 1 62 ? 4.711 6.32 -0.114 1 91.06 62 LEU A O 1
ATOM 503 N N . GLN A 1 63 ? 3.979 8.484 -0.167 1 91 63 GLN A N 1
ATOM 504 C CA . GLN A 1 63 ? 3.086 8.234 -1.296 1 91 63 GLN A CA 1
ATOM 505 C C . GLN A 1 63 ? 3.859 7.707 -2.502 1 91 63 GLN A C 1
ATOM 507 O O . GLN A 1 63 ? 3.41 6.777 -3.174 1 91 63 GLN A O 1
ATOM 512 N N . ARG A 1 64 ? 4.984 8.305 -2.762 1 86.12 64 ARG A N 1
ATOM 513 C CA . ARG A 1 64 ? 5.812 7.883 -3.885 1 86.12 64 ARG A CA 1
ATOM 514 C C . ARG A 1 64 ? 6.305 6.453 -3.695 1 86.12 64 ARG A C 1
ATOM 516 O O . ARG A 1 64 ? 6.27 5.648 -4.629 1 86.12 64 ARG A O 1
ATOM 523 N N . ILE A 1 65 ? 6.766 6.141 -2.566 1 83.75 65 ILE A N 1
ATOM 524 C CA . ILE A 1 65 ? 7.293 4.816 -2.271 1 83.75 65 ILE A CA 1
ATOM 525 C C . ILE A 1 65 ? 6.191 3.771 -2.439 1 83.75 65 ILE A C 1
ATOM 527 O O . ILE A 1 65 ? 6.418 2.705 -3.016 1 83.75 65 ILE A O 1
ATOM 531 N N . LEU A 1 66 ? 5.035 4.082 -2.004 1 86.12 66 LEU A N 1
ATOM 532 C CA . LEU A 1 66 ? 3.928 3.131 -2.008 1 86.12 66 LEU A CA 1
ATOM 533 C C . LEU A 1 66 ? 3.377 2.947 -3.418 1 86.12 66 LEU A C 1
ATOM 535 O O . LEU A 1 66 ? 3.002 1.837 -3.803 1 86.12 66 LEU A O 1
ATOM 539 N N . PHE A 1 67 ? 3.385 4.062 -4.242 1 83.38 67 PHE A N 1
ATOM 540 C CA . PHE A 1 67 ? 2.551 3.971 -5.434 1 83.38 67 PHE A CA 1
ATOM 541 C C . PHE A 1 67 ? 3.367 4.25 -6.691 1 83.38 67 PHE A C 1
ATOM 543 O O . PHE A 1 67 ? 2.949 3.902 -7.797 1 83.38 67 PHE A O 1
ATOM 550 N N . SER A 1 68 ? 4.344 5.055 -6.727 1 74.12 68 SER A N 1
ATOM 551 C CA . SER A 1 68 ? 5 5.504 -7.949 1 74.12 68 SER A CA 1
ATOM 552 C C . SER A 1 68 ? 5.57 4.328 -8.734 1 74.12 68 SER A C 1
ATOM 554 O O . SER A 1 68 ? 5.559 4.336 -9.969 1 74.12 68 SER A O 1
ATOM 556 N N . GLU A 1 69 ? 6.188 3.332 -8.133 1 63.47 69 GLU A N 1
ATOM 557 C CA . GLU A 1 69 ? 6.848 2.275 -8.891 1 63.47 69 GLU A CA 1
ATOM 558 C C . GLU A 1 69 ? 5.859 1.185 -9.297 1 63.47 69 GLU A C 1
ATOM 560 O O . GLU A 1 69 ? 6.211 0.264 -10.039 1 63.47 69 GLU A O 1
ATOM 565 N N . ILE A 1 70 ? 4.695 1.309 -8.781 1 65 70 ILE A N 1
ATOM 566 C CA . ILE A 1 70 ? 3.734 0.259 -9.102 1 65 70 ILE A CA 1
ATOM 567 C C . ILE A 1 70 ? 2.838 0.715 -10.25 1 65 70 ILE A C 1
ATOM 569 O O . ILE A 1 70 ? 1.985 1.588 -10.07 1 65 70 ILE A O 1
ATOM 573 N N . GLU A 1 71 ? 3.373 0.782 -11.508 1 62.38 71 GLU A N 1
ATOM 574 C CA . GLU A 1 71 ? 2.654 1.293 -12.672 1 62.38 71 GLU A CA 1
ATOM 575 C C . GLU A 1 71 ? 1.165 0.965 -12.586 1 62.38 71 GLU A C 1
ATOM 577 O O . GLU A 1 71 ? 0.32 1.832 -12.82 1 62.38 71 GLU A O 1
ATOM 582 N N . ASP A 1 72 ? 0.802 -0.419 -12.477 1 67.69 72 ASP A N 1
ATOM 583 C CA . ASP A 1 72 ? -0.603 -0.815 -12.453 1 67.69 72 ASP A CA 1
ATOM 584 C C . ASP A 1 72 ? -0.794 -2.111 -11.672 1 67.69 72 ASP A C 1
ATOM 586 O O . ASP A 1 72 ? -0.394 -3.184 -12.125 1 67.69 72 ASP A O 1
ATOM 590 N N . PHE A 1 73 ? -1.228 -1.918 -10.453 1 71.81 73 PHE A N 1
ATOM 591 C CA . PHE A 1 73 ? -1.574 -3.076 -9.633 1 71.81 73 PHE A CA 1
ATOM 592 C C . PHE A 1 73 ? -2.453 -4.043 -10.414 1 71.81 73 PHE A C 1
ATOM 594 O O . PHE A 1 73 ? -2.271 -5.262 -10.336 1 71.81 73 PHE A O 1
ATOM 601 N N . ASP A 1 74 ? -3.283 -3.459 -11.227 1 73.88 74 ASP A N 1
ATOM 602 C CA . ASP A 1 74 ? -4.191 -4.266 -12.031 1 73.88 74 ASP A CA 1
ATOM 603 C C . ASP A 1 74 ? -3.43 -5.07 -13.086 1 73.88 74 ASP A C 1
ATOM 605 O O . ASP A 1 74 ? -3.781 -6.215 -13.375 1 73.88 74 ASP A O 1
ATOM 609 N N . GLN A 1 75 ? -2.4 -4.449 -13.5 1 79.44 75 GLN A N 1
ATOM 610 C CA . GLN A 1 75 ? -1.606 -5.117 -14.523 1 79.44 75 GLN A CA 1
ATOM 611 C C . GLN A 1 75 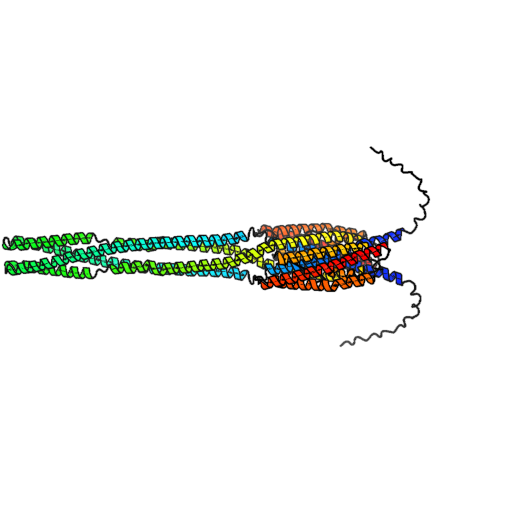? -0.826 -6.289 -13.938 1 79.44 75 GLN A C 1
ATOM 613 O O . GLN A 1 75 ? -0.699 -7.336 -14.57 1 79.44 75 GLN A O 1
ATOM 618 N N . ILE A 1 76 ? -0.336 -6.113 -12.75 1 76.75 76 ILE A N 1
ATOM 619 C CA . ILE A 1 76 ? 0.408 -7.184 -12.086 1 76.75 76 ILE A CA 1
ATOM 620 C C . ILE A 1 76 ? -0.504 -8.391 -11.867 1 76.75 76 ILE A C 1
ATOM 622 O O . ILE A 1 76 ? -0.147 -9.516 -12.211 1 76.75 76 ILE A O 1
ATOM 626 N N . PHE A 1 77 ? -1.641 -8.109 -11.398 1 77.5 77 PHE A N 1
ATOM 627 C CA . PHE A 1 77 ? -2.607 -9.172 -11.148 1 77.5 77 PHE A CA 1
ATOM 628 C C . PHE A 1 77 ? -3.029 -9.836 -12.445 1 77.5 77 PHE A C 1
ATOM 630 O O . PHE A 1 77 ? -3.033 -11.07 -12.547 1 77.5 77 PHE A O 1
ATOM 637 N N . SER A 1 78 ? -3.346 -9.047 -13.453 1 82 78 SER A N 1
ATOM 638 C CA . SER A 1 78 ? -3.785 -9.586 -14.734 1 82 78 SER A CA 1
ATOM 639 C C . SER A 1 78 ? -2.709 -10.461 -15.367 1 82 78 SER A C 1
ATOM 641 O O . SER A 1 78 ? -3.014 -11.492 -15.969 1 82 78 SER A O 1
ATOM 643 N N . THR A 1 79 ? -1.529 -10.062 -15.188 1 82.62 79 THR A N 1
ATOM 644 C CA . THR A 1 79 ? -0.417 -10.836 -15.734 1 82.62 79 THR A CA 1
ATOM 645 C C . THR A 1 79 ? -0.31 -12.195 -15.047 1 82.62 79 THR A C 1
ATOM 647 O O . THR A 1 79 ? -0.137 -13.219 -15.711 1 82.62 79 THR A O 1
ATOM 650 N N . PHE A 1 80 ? -0.504 -12.219 -13.734 1 83.38 80 PHE A N 1
ATOM 651 C CA . PHE A 1 80 ? -0.461 -13.469 -12.992 1 83.38 80 PHE A CA 1
ATOM 652 C C . PHE A 1 80 ? -1.596 -14.398 -13.414 1 83.38 80 PHE A C 1
ATOM 654 O O . PHE A 1 80 ? -1.378 -15.586 -13.656 1 83.38 80 PHE A O 1
ATOM 661 N N . VAL A 1 81 ? -2.752 -13.852 -13.547 1 86.75 81 VAL A N 1
ATOM 662 C CA . VAL A 1 81 ? -3.928 -14.633 -13.906 1 86.75 81 VAL A CA 1
ATOM 663 C C . VAL A 1 81 ? -3.777 -15.164 -15.328 1 86.75 81 VAL A C 1
ATOM 665 O O . VAL A 1 81 ? -4.039 -16.344 -15.594 1 86.75 81 VAL A O 1
ATOM 668 N N . GLU A 1 82 ? -3.332 -14.312 -16.172 1 88.06 82 GLU A N 1
ATOM 669 C CA . GLU A 1 82 ? -3.143 -14.719 -17.562 1 88.06 82 GLU A CA 1
ATOM 670 C C . GLU A 1 82 ? -2.09 -15.812 -17.688 1 88.06 82 GLU A C 1
ATOM 672 O O . GLU A 1 82 ? -2.293 -16.812 -18.391 1 88.06 82 GLU A O 1
ATOM 677 N N . MET A 1 83 ? -1.008 -15.625 -17.047 1 85.94 83 MET A N 1
ATOM 678 C CA . MET A 1 83 ? 0.056 -16.625 -17.047 1 85.94 83 MET A CA 1
ATOM 679 C C . MET A 1 83 ? -0.446 -17.953 -16.5 1 85.94 83 MET A C 1
ATOM 681 O O . MET A 1 83 ? -0.15 -19.016 -17.062 1 85.94 83 MET A O 1
ATOM 685 N N . THR A 1 84 ? -1.19 -17.938 -15.477 1 87 84 THR A N 1
ATOM 686 C CA . THR A 1 84 ? -1.718 -19.141 -14.852 1 87 84 THR A CA 1
ATOM 687 C C . THR A 1 84 ? -2.727 -19.828 -15.766 1 87 84 THR A C 1
ATOM 689 O O . THR A 1 84 ? -2.641 -21.031 -16 1 87 84 THR A O 1
ATOM 692 N N . ASN A 1 85 ? -3.607 -19.047 -16.359 1 89 85 ASN A N 1
ATOM 693 C CA . ASN A 1 85 ? -4.609 -19.609 -17.266 1 89 85 ASN A CA 1
ATOM 694 C C . ASN A 1 85 ? -3.969 -20.172 -18.531 1 89 85 ASN A C 1
ATOM 696 O O . ASN A 1 85 ? -4.363 -21.25 -19 1 89 85 ASN A O 1
ATOM 700 N N . ASN A 1 86 ? -3.027 -19.484 -19.047 1 87.88 86 ASN A N 1
ATOM 701 C CA . ASN A 1 86 ? -2.322 -19.969 -20.234 1 87.88 86 ASN A CA 1
ATOM 702 C C . ASN A 1 86 ? -1.603 -21.281 -19.953 1 87.88 86 ASN A C 1
ATOM 704 O O . ASN A 1 86 ? -1.668 -22.203 -20.766 1 87.88 86 ASN A O 1
ATOM 708 N N . ALA A 1 87 ? -0.955 -21.297 -18.844 1 86.06 87 ALA A N 1
ATOM 709 C CA . ALA A 1 87 ? -0.264 -22.531 -18.469 1 86.06 87 ALA A CA 1
ATOM 710 C C . ALA A 1 87 ? -1.254 -23.672 -18.266 1 86.06 87 ALA A C 1
ATOM 712 O O . ALA A 1 87 ? -1.023 -24.797 -18.734 1 86.06 87 ALA A O 1
ATOM 713 N N . ARG A 1 88 ? -2.35 -23.438 -17.609 1 87.06 88 ARG A N 1
ATOM 714 C CA . ARG A 1 88 ? -3.389 -24.438 -17.391 1 87.06 88 ARG A CA 1
ATOM 715 C C . ARG A 1 88 ? -3.922 -24.969 -18.719 1 87.06 88 ARG A C 1
ATOM 717 O O . ARG A 1 88 ? -4.043 -26.172 -18.906 1 87.06 88 ARG A O 1
ATOM 724 N N . ASN A 1 89 ? -4.184 -24.094 -19.641 1 89.12 89 ASN A N 1
ATOM 725 C CA . ASN A 1 89 ? -4.695 -24.484 -20.953 1 89.12 89 ASN A CA 1
ATOM 726 C C . ASN A 1 89 ? -3.672 -25.297 -21.734 1 89.12 89 ASN A C 1
ATOM 728 O O . ASN A 1 89 ? -4.016 -26.312 -22.359 1 89.12 89 ASN A O 1
ATOM 732 N N . GLN A 1 90 ? -2.463 -24.812 -21.75 1 85.94 90 GLN A N 1
ATOM 733 C CA . GLN A 1 90 ? -1.407 -25.516 -22.469 1 85.94 90 GLN A CA 1
ATOM 734 C C . GLN A 1 90 ? -1.22 -26.922 -21.906 1 85.94 90 GLN A C 1
ATOM 736 O O . GLN A 1 90 ? -1.093 -27.891 -22.672 1 85.94 90 GLN A O 1
ATOM 741 N N . ILE A 1 91 ? -1.236 -27.031 -20.594 1 84.31 91 ILE A N 1
ATOM 742 C CA . ILE A 1 91 ? -1.054 -28.328 -19.953 1 84.31 91 ILE A CA 1
ATOM 743 C C . ILE A 1 91 ? -2.25 -29.219 -20.266 1 84.31 91 ILE A C 1
ATOM 745 O O . ILE A 1 91 ? -2.086 -30.422 -20.531 1 84.31 91 ILE A O 1
ATOM 749 N N . SER A 1 92 ? -3.428 -28.656 -20.281 1 86.5 92 SER A N 1
ATOM 750 C CA . SER A 1 92 ? -4.629 -29.406 -20.641 1 86.5 92 SER A CA 1
ATOM 751 C C . SER A 1 92 ? -4.535 -29.953 -22.062 1 86.5 92 SER A C 1
ATOM 753 O O . SER A 1 92 ? -4.914 -31.094 -22.312 1 86.5 92 SER A O 1
ATOM 755 N N . VAL A 1 93 ? -4.02 -29.141 -22.953 1 86.5 93 VAL A N 1
ATOM 756 C CA . VAL A 1 93 ? -3.848 -29.562 -24.344 1 86.5 93 VAL A CA 1
ATOM 757 C C . VAL A 1 93 ? -2.838 -30.703 -24.406 1 86.5 93 VAL A C 1
ATOM 759 O O . VAL A 1 93 ? -3.053 -31.688 -25.125 1 86.5 93 VAL A O 1
ATOM 762 N N . ILE A 1 94 ? -1.804 -30.562 -23.672 1 83.12 94 ILE A N 1
ATOM 763 C CA . ILE A 1 94 ? -0.772 -31.594 -23.672 1 83.12 94 ILE A CA 1
ATOM 764 C C . ILE A 1 94 ? -1.357 -32.906 -23.156 1 83.12 94 ILE A C 1
ATOM 766 O O . ILE A 1 94 ? -1.121 -33.969 -23.734 1 83.12 94 ILE A O 1
ATOM 770 N N . PHE A 1 95 ? -2.152 -32.812 -22.109 1 84 95 PHE A N 1
ATOM 771 C CA . PHE A 1 95 ? -2.781 -34.031 -21.578 1 84 95 PHE A CA 1
ATOM 772 C C . PHE A 1 95 ? -3.73 -34.656 -22.594 1 84 95 PHE A C 1
ATOM 774 O O . PHE A 1 95 ? -3.771 -35.875 -22.75 1 84 95 PHE A O 1
ATOM 781 N N . SER A 1 96 ? -4.48 -33.844 -23.266 1 86.12 96 SER A N 1
ATOM 782 C CA . SER A 1 96 ? -5.402 -34.344 -24.281 1 86.12 96 SER A CA 1
ATOM 783 C C . SER A 1 96 ? -4.656 -35.031 -25.406 1 86.12 96 SER A C 1
ATOM 785 O O . SER A 1 96 ? -5.047 -36.125 -25.844 1 86.12 96 SER A O 1
ATOM 787 N N . ASP A 1 97 ? -3.559 -34.406 -25.859 1 84.25 97 ASP A N 1
ATOM 788 C CA . ASP A 1 97 ? -2.74 -35 -26.906 1 84.25 97 ASP A CA 1
ATOM 789 C C . ASP A 1 97 ? -2.123 -36.312 -26.469 1 84.25 97 ASP A C 1
ATOM 791 O O . ASP A 1 97 ? -2.074 -37.281 -27.25 1 84.25 97 ASP A O 1
ATOM 795 N N . LEU A 1 98 ? -1.636 -36.312 -25.234 1 81.94 98 LEU A N 1
ATOM 796 C CA . LEU A 1 98 ? -1.073 -37.531 -24.672 1 81.94 98 LEU A CA 1
ATOM 797 C C . LEU A 1 98 ? -2.123 -38.625 -24.625 1 81.94 98 LEU A C 1
ATOM 799 O O . LEU A 1 98 ? -1.832 -39.781 -24.938 1 81.94 98 LEU A O 1
ATOM 803 N N . GLY A 1 99 ? -3.332 -38.219 -24.203 1 81.94 99 GLY A N 1
ATOM 804 C CA . GLY A 1 99 ? -4.414 -39.188 -24.156 1 81.94 99 GLY A CA 1
ATOM 805 C C . GLY A 1 99 ? -4.746 -39.781 -25.516 1 81.94 99 GLY A C 1
ATOM 806 O O . GLY A 1 99 ? -4.906 -41 -25.641 1 81.94 99 GLY A O 1
ATOM 807 N N . LYS A 1 100 ? -4.82 -38.969 -26.516 1 86.5 100 LYS A N 1
ATOM 808 C CA . LYS A 1 100 ? -5.121 -39.406 -27.875 1 86.5 100 LYS A CA 1
ATOM 809 C C . LYS A 1 100 ? -4.012 -40.312 -28.422 1 86.5 100 LYS A C 1
ATOM 811 O O . LYS A 1 100 ? -4.285 -41.344 -29 1 86.5 100 LYS A O 1
ATOM 816 N N . ASN A 1 101 ? -2.807 -39.844 -28.25 1 84.25 101 ASN A N 1
ATOM 817 C CA . ASN A 1 101 ? -1.659 -40.594 -28.719 1 84.25 101 ASN A CA 1
ATOM 818 C C . ASN A 1 101 ? -1.587 -41.969 -28.062 1 84.25 101 ASN A C 1
ATOM 820 O O . ASN A 1 101 ? -1.311 -42.969 -28.734 1 84.25 101 ASN A O 1
ATOM 824 N N . ASN A 1 102 ? -1.82 -41.969 -26.719 1 82.56 102 ASN A N 1
ATOM 825 C CA . ASN A 1 102 ? -1.807 -43.219 -25.984 1 82.56 102 ASN A CA 1
ATOM 826 C C . ASN A 1 102 ? -2.881 -44.188 -26.5 1 82.56 102 ASN A C 1
ATOM 828 O O . ASN A 1 102 ? -2.627 -45.375 -26.656 1 82.56 102 ASN A O 1
ATOM 832 N N . LYS A 1 103 ? -4.078 -43.656 -26.766 1 85.19 103 LYS A N 1
ATOM 833 C CA . LYS A 1 103 ? -5.164 -44.5 -27.281 1 85.19 103 LYS A CA 1
ATOM 834 C C . LYS A 1 103 ? -4.809 -45.062 -28.641 1 85.19 103 LYS A C 1
ATOM 836 O O . LYS A 1 103 ? -5.059 -46.25 -28.891 1 85.19 103 LYS A O 1
ATOM 841 N N . GLU A 1 104 ? -4.219 -44.25 -29.469 1 88.62 104 GLU A N 1
ATOM 842 C CA . GLU A 1 104 ? -3.826 -44.688 -30.797 1 88.62 104 GLU A CA 1
ATOM 843 C C . GLU A 1 104 ? -2.773 -45.781 -30.719 1 88.62 104 GLU A C 1
ATOM 845 O O . GLU A 1 104 ? -2.854 -46.781 -31.438 1 88.62 104 GLU A O 1
ATOM 850 N N . LYS A 1 105 ? -1.789 -45.562 -29.859 1 85.19 105 LYS A N 1
ATOM 851 C CA . LYS A 1 105 ? -0.722 -46.531 -29.719 1 85.19 105 LYS A CA 1
ATOM 852 C C . LYS A 1 105 ? -1.252 -47.844 -29.141 1 85.19 105 LYS A C 1
ATOM 854 O O . LYS A 1 105 ? -0.833 -48.938 -29.562 1 85.19 105 LYS A O 1
ATOM 859 N N . LEU A 1 106 ? -2.16 -47.781 -28.172 1 85.06 106 LEU A N 1
ATOM 860 C CA . LEU A 1 106 ? -2.771 -48.969 -27.609 1 85.06 106 LEU A CA 1
ATOM 861 C C . LEU A 1 106 ? -3.561 -49.75 -28.672 1 85.06 106 LEU A C 1
ATOM 863 O O . LEU A 1 106 ? -3.539 -50.969 -28.703 1 85.06 106 LEU A O 1
ATOM 867 N N . ASN A 1 107 ? -4.25 -49 -29.531 1 89.75 107 ASN A N 1
ATOM 868 C CA . ASN A 1 107 ? -4.984 -49.625 -30.625 1 89.75 107 ASN A CA 1
ATOM 869 C C . ASN A 1 107 ? -4.043 -50.344 -31.594 1 89.75 107 ASN A C 1
ATOM 871 O O . ASN A 1 107 ? -4.363 -51.406 -32.094 1 89.75 107 ASN A O 1
ATOM 875 N N . GLN A 1 108 ? -2.93 -49.719 -31.859 1 89 108 GLN A N 1
ATOM 876 C CA . GLN A 1 108 ? -1.933 -50.312 -32.719 1 89 108 GLN A CA 1
ATOM 877 C C . GLN A 1 108 ? -1.412 -51.625 -32.125 1 89 108 GLN A C 1
ATOM 879 O O . GLN A 1 108 ? -1.273 -52.625 -32.844 1 89 108 GLN A O 1
ATOM 884 N N . ILE A 1 109 ? -1.106 -51.562 -30.797 1 87.44 109 ILE A N 1
ATOM 885 C CA . ILE A 1 109 ? -0.627 -52.75 -30.109 1 87.44 109 ILE A CA 1
ATOM 886 C C . ILE A 1 109 ? -1.686 -53.844 -30.172 1 87.44 109 ILE A C 1
ATOM 888 O O . ILE A 1 109 ? -1.373 -55 -30.484 1 87.44 109 ILE A O 1
ATOM 892 N N . SER A 1 110 ? -2.939 -53.5 -29.922 1 87.44 110 SER A N 1
ATOM 893 C CA . SER A 1 110 ? -4.047 -54.438 -29.953 1 87.44 110 SER A CA 1
ATOM 894 C C . SER A 1 110 ? -4.172 -55.094 -31.344 1 87.44 110 SER A C 1
ATOM 896 O O . SER A 1 110 ? -4.41 -56.281 -31.453 1 87.44 110 SER A O 1
ATOM 898 N N . SER A 1 111 ? -4.004 -54.312 -32.375 1 90.12 111 SER A N 1
ATOM 899 C CA . SER A 1 111 ? -4.098 -54.812 -33.75 1 90.12 111 SER A CA 1
ATOM 900 C C . SER A 1 111 ? -2.998 -55.844 -34.031 1 90.12 111 SER A C 1
ATOM 902 O O . SER A 1 111 ? -3.248 -56.875 -34.656 1 90.12 111 SER A O 1
ATOM 904 N N . VAL A 1 112 ? -1.769 -55.469 -33.594 1 86.5 112 VAL A N 1
ATOM 905 C CA . VAL A 1 112 ? -0.647 -56.375 -33.781 1 86.5 112 VAL A CA 1
ATOM 906 C C . VAL A 1 112 ? -0.905 -57.688 -33.062 1 86.5 112 VAL A C 1
ATOM 908 O O . VAL A 1 112 ? -0.649 -58.75 -33.594 1 86.5 112 VAL A O 1
ATOM 911 N N . ILE A 1 113 ? -1.467 -57.562 -31.828 1 87.88 113 ILE A N 1
ATOM 912 C CA . ILE A 1 113 ? -1.75 -58.719 -30.984 1 87.88 113 ILE A CA 1
ATOM 913 C C . ILE A 1 113 ? -2.781 -59.594 -31.688 1 87.88 113 ILE A C 1
ATOM 915 O O . ILE A 1 113 ? -2.627 -60.844 -31.719 1 87.88 113 ILE A O 1
ATOM 919 N N . VAL A 1 114 ? -3.824 -59.031 -32.25 1 88.94 114 VAL A N 1
ATOM 920 C CA . VAL A 1 114 ? -4.867 -59.781 -32.938 1 88.94 114 VAL A CA 1
ATOM 921 C C . VAL A 1 114 ? -4.266 -60.5 -34.156 1 88.94 114 VAL A C 1
ATOM 923 O O . VAL A 1 114 ? -4.617 -61.656 -34.438 1 88.94 114 VAL A O 1
ATOM 926 N N . GLY A 1 115 ? -3.373 -59.844 -34.875 1 87.5 115 GLY A N 1
ATOM 927 C CA . GLY A 1 115 ? -2.686 -60.469 -36 1 87.5 115 GLY A CA 1
ATOM 928 C C . GLY A 1 115 ? -1.86 -61.656 -35.594 1 87.5 115 GLY A C 1
ATOM 929 O O . GLY A 1 115 ? -1.914 -62.719 -36.25 1 87.5 115 GLY A O 1
ATOM 930 N N . ILE A 1 116 ? -1.169 -61.5 -34.5 1 87.25 116 ILE A N 1
ATOM 931 C CA . ILE A 1 116 ? -0.347 -62.594 -34 1 87.25 116 ILE A CA 1
ATOM 932 C C . ILE A 1 116 ? -1.239 -63.75 -33.594 1 87.25 116 ILE A C 1
ATOM 934 O O . ILE A 1 116 ? -0.947 -64.938 -33.906 1 87.25 116 ILE A O 1
ATOM 938 N N . GLN A 1 117 ? -2.318 -63.469 -32.875 1 87.75 117 GLN A N 1
ATOM 939 C CA . GLN A 1 117 ? -3.262 -64.5 -32.469 1 87.75 117 GLN A CA 1
ATOM 940 C C . GLN A 1 117 ? -3.82 -65.25 -33.656 1 87.75 117 GLN A C 1
ATOM 942 O O . GLN A 1 117 ? -3.949 -66.5 -33.625 1 87.75 117 GLN A O 1
ATOM 947 N N . GLY A 1 118 ? -4.172 -64.5 -34.688 1 89.5 118 GLY A N 1
ATOM 948 C CA . GLY A 1 118 ? -4.648 -65.125 -35.906 1 89.5 118 GLY A CA 1
ATOM 949 C C . GLY A 1 118 ? -3.621 -66.062 -36.531 1 89.5 118 GLY A C 1
ATOM 950 O O . GLY A 1 118 ? -3.953 -67.188 -36.969 1 89.5 118 GLY A O 1
ATOM 951 N N . SER A 1 119 ? -2.441 -65.625 -36.594 1 8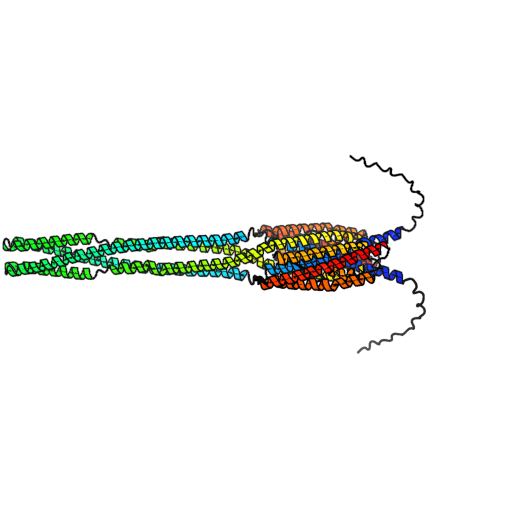9.75 119 SER A N 1
ATOM 952 C CA . SER A 1 119 ? -1.36 -66.438 -37.125 1 89.75 119 SER A CA 1
ATOM 953 C C . SER A 1 119 ? -1.154 -67.688 -36.312 1 89.75 119 SER A C 1
ATOM 955 O O . SER A 1 119 ? -0.962 -68.75 -36.875 1 89.75 119 SER A O 1
ATOM 957 N N . LEU A 1 120 ? -1.178 -67.562 -35.031 1 88.06 120 LEU A N 1
ATOM 958 C CA . LEU A 1 120 ? -0.992 -68.75 -34.156 1 88.06 120 LEU A CA 1
ATOM 959 C C . LEU A 1 120 ? -2.127 -69.75 -34.344 1 88.06 120 LEU A C 1
ATOM 961 O O . LEU A 1 120 ? -1.898 -70.938 -34.281 1 88.06 120 LEU A O 1
ATOM 965 N N . GLU A 1 121 ? -3.307 -69.25 -34.5 1 90.56 121 GLU A N 1
ATOM 966 C CA . GLU A 1 121 ? -4.441 -70.125 -34.75 1 90.56 121 GLU A CA 1
ATOM 967 C C . GLU A 1 121 ? -4.262 -70.875 -36.062 1 90.56 121 GLU A C 1
ATOM 969 O O . GLU A 1 121 ? -4.559 -72.062 -36.125 1 90.56 121 GLU A O 1
ATOM 974 N N . THR A 1 122 ? -3.803 -70.188 -37.062 1 91.5 122 THR A N 1
ATOM 975 C CA . THR A 1 122 ? -3.549 -70.812 -38.344 1 91.5 122 THR A CA 1
ATOM 976 C C . THR A 1 122 ? -2.494 -71.938 -38.219 1 91.5 122 THR A C 1
ATOM 978 O O . THR A 1 122 ? -2.662 -73.062 -38.75 1 91.5 122 THR A O 1
ATOM 981 N N . ILE A 1 123 ? -1.503 -71.562 -37.5 1 89.62 123 ILE A N 1
ATOM 982 C CA . ILE A 1 123 ? -0.437 -72.562 -37.281 1 89.62 123 ILE A CA 1
ATOM 983 C C . ILE A 1 123 ? -0.978 -73.75 -36.5 1 89.62 123 ILE A C 1
ATOM 985 O O . ILE A 1 123 ? -0.651 -74.875 -36.812 1 89.62 123 ILE A O 1
ATOM 989 N N . SER A 1 124 ? -1.757 -73.5 -35.531 1 89.31 124 SER A N 1
ATOM 990 C CA . SER A 1 124 ? -2.379 -74.562 -34.781 1 89.31 124 SER A CA 1
ATOM 991 C C . SER A 1 124 ? -3.205 -75.5 -35.656 1 89.31 124 SER A C 1
ATOM 993 O O . SER A 1 124 ? -3.176 -76.688 -35.5 1 89.31 124 SER A O 1
ATOM 995 N N . ASN A 1 125 ? -3.887 -74.938 -36.562 1 91.94 125 ASN A N 1
ATOM 996 C CA . ASN A 1 125 ? -4.676 -75.688 -37.5 1 91.94 125 ASN A CA 1
ATOM 997 C C . ASN A 1 125 ? -3.791 -76.562 -38.406 1 91.94 125 ASN A C 1
ATOM 999 O O . ASN A 1 125 ? -4.121 -77.75 -38.656 1 91.94 125 ASN A O 1
ATOM 1003 N N . PHE A 1 126 ? -2.705 -76 -38.781 1 90.31 126 PHE A N 1
ATOM 1004 C CA . PHE A 1 126 ? -1.766 -76.75 -39.594 1 90.31 126 PHE A CA 1
ATOM 1005 C C . PHE A 1 126 ? -1.189 -77.938 -38.812 1 90.31 126 PHE A C 1
ATOM 1007 O O . PHE A 1 126 ? -1.031 -79 -39.344 1 90.31 126 PHE A O 1
ATOM 1014 N N . LEU A 1 127 ? -0.912 -77.688 -37.594 1 88.31 127 LEU A N 1
ATOM 1015 C CA . LEU A 1 127 ? -0.385 -78.75 -36.75 1 88.31 127 LEU A CA 1
ATOM 1016 C C . LEU A 1 127 ? -1.434 -79.812 -36.5 1 88.31 127 LEU A C 1
ATOM 1018 O O . LEU A 1 127 ? -1.105 -81.062 -36.469 1 88.31 127 LEU A O 1
ATOM 1022 N N . GLY A 1 128 ? -2.658 -79.438 -36.406 1 88.81 128 GLY A N 1
ATOM 1023 C CA . GLY A 1 128 ? -3.748 -80.438 -36.312 1 88.81 128 GLY A CA 1
ATOM 1024 C C . GLY A 1 128 ? -3.896 -81.25 -37.562 1 88.81 128 GLY A C 1
ATOM 1025 O O . GLY A 1 128 ? -4.082 -82.5 -37.469 1 88.81 128 GLY A O 1
ATOM 1026 N N . ALA A 1 129 ? -3.779 -80.625 -38.625 1 92.06 129 ALA A N 1
ATOM 1027 C CA . ALA A 1 129 ? -3.863 -81.312 -39.875 1 92.06 129 ALA A CA 1
ATOM 1028 C C . ALA A 1 129 ? -2.693 -82.312 -40.062 1 92.06 129 ALA A C 1
ATOM 1030 O O . ALA A 1 129 ? -2.865 -83.375 -40.562 1 92.06 129 ALA A O 1
ATOM 1031 N N . THR A 1 130 ? -1.559 -81.812 -39.656 1 89.38 130 THR A N 1
ATOM 1032 C CA . THR A 1 130 ? -0.37 -82.688 -39.719 1 89.38 130 THR A CA 1
ATOM 1033 C C . THR A 1 130 ? -0.531 -83.875 -38.812 1 89.38 130 THR A C 1
ATOM 1035 O O . THR A 1 130 ? -0.143 -85 -39.219 1 89.38 130 THR A O 1
ATOM 1038 N N . ASN A 1 131 ? -1.091 -83.688 -37.75 1 88.75 131 ASN A N 1
ATOM 1039 C CA . ASN A 1 131 ? -1.37 -84.812 -36.844 1 88.75 131 ASN A CA 1
ATOM 1040 C C . ASN A 1 131 ? -2.34 -85.812 -37.469 1 88.75 131 ASN A C 1
ATOM 1042 O O . ASN A 1 131 ? -2.148 -87 -37.344 1 88.75 131 ASN A O 1
ATOM 1046 N N . MET A 1 132 ? -3.295 -85.375 -38.156 1 90.5 132 MET A N 1
ATOM 1047 C CA . MET A 1 132 ? -4.273 -86.25 -38.844 1 90.5 132 MET A CA 1
ATOM 1048 C C . MET A 1 132 ? -3.635 -87.062 -39.969 1 90.5 132 MET A C 1
ATOM 1050 O O . MET A 1 132 ? -3.91 -88.25 -40.156 1 90.5 132 MET A O 1
ATOM 1054 N N . ILE A 1 133 ? -2.84 -86.312 -40.656 1 90 133 ILE A N 1
ATOM 1055 C CA . ILE A 1 133 ? -2.137 -87 -41.75 1 90 133 ILE A CA 1
ATOM 1056 C C . ILE A 1 133 ? -1.196 -88.062 -41.219 1 90 133 ILE A C 1
ATOM 1058 O O . ILE A 1 133 ? -1.077 -89.125 -41.812 1 90 133 ILE A O 1
ATOM 1062 N N . SER A 1 134 ? -0.597 -87.75 -40.094 1 88.62 134 SER A N 1
ATOM 1063 C CA . SER A 1 134 ? 0.286 -88.75 -39.469 1 88.62 134 SER A CA 1
ATOM 1064 C C . SER A 1 134 ? -0.485 -89.938 -39 1 88.62 134 SER A C 1
ATOM 1066 O O . SER A 1 134 ? -0.004 -91.062 -39.156 1 88.62 134 SER A O 1
ATOM 1068 N N . LEU A 1 135 ? -1.638 -89.812 -38.531 1 88.19 135 LEU A N 1
ATOM 1069 C CA . LEU A 1 135 ? -2.482 -90.938 -38.125 1 88.19 135 LEU A CA 1
ATOM 1070 C C . LEU A 1 135 ? -2.893 -91.75 -39.344 1 88.19 135 LEU A C 1
ATOM 1072 O O . LEU A 1 135 ? -2.877 -93 -39.281 1 88.19 135 LEU A O 1
ATOM 1076 N N . ASN A 1 136 ? -3.193 -91.125 -40.344 1 85.56 136 ASN A N 1
ATOM 1077 C CA . ASN A 1 136 ? -3.555 -91.812 -41.594 1 85.56 136 ASN A CA 1
ATOM 1078 C C . ASN A 1 136 ? -2.369 -92.562 -42.156 1 85.56 136 ASN A C 1
ATOM 1080 O O . ASN A 1 136 ? -2.533 -93.688 -42.688 1 85.56 136 ASN A O 1
ATOM 1084 N N . ALA A 1 137 ? -1.272 -91.938 -42.031 1 86.19 137 ALA A N 1
ATOM 1085 C CA . ALA A 1 137 ? -0.049 -92.562 -42.5 1 86.19 137 ALA A CA 1
ATOM 1086 C C . ALA A 1 137 ? 0.275 -93.812 -41.656 1 86.19 137 ALA A C 1
ATOM 1088 O O . ALA A 1 137 ? 0.751 -94.812 -42.188 1 86.19 137 ALA A O 1
ATOM 1089 N N . LYS A 1 138 ? -0.015 -93.75 -40.469 1 87.69 138 LYS A N 1
ATOM 1090 C CA . LYS A 1 138 ? 0.185 -94.938 -39.594 1 87.69 138 LYS A CA 1
ATOM 1091 C C . LYS A 1 138 ? -0.749 -96.062 -39.969 1 87.69 138 LYS A C 1
ATOM 1093 O O . LYS A 1 138 ? -0.353 -97.25 -39.938 1 87.69 138 LYS A O 1
ATOM 1098 N N . LEU A 1 139 ? -1.912 -95.75 -40.312 1 85.88 139 LEU A N 1
ATOM 1099 C CA . LEU A 1 139 ? -2.887 -96.75 -40.719 1 85.88 139 LEU A CA 1
ATOM 1100 C C . LEU A 1 139 ? -2.465 -97.438 -42.031 1 85.88 139 LEU A C 1
ATOM 1102 O O . LEU A 1 139 ? -2.582 -98.625 -42.188 1 85.88 139 LEU A O 1
ATOM 1106 N N . GLU A 1 140 ? -2.029 -96.562 -42.906 1 82.06 140 GLU A N 1
ATOM 1107 C CA . GLU A 1 140 ? -1.574 -97.125 -44.188 1 82.06 140 GLU A CA 1
ATOM 1108 C C . GLU A 1 140 ? -0.333 -98 -44 1 82.06 140 GLU A C 1
ATOM 1110 O O . GLU A 1 140 ? -0.183 -99 -44.688 1 82.06 140 GLU A O 1
ATOM 1115 N N . ALA A 1 141 ? 0.507 -97.562 -43.094 1 86 141 ALA A N 1
ATOM 1116 C CA . ALA A 1 141 ? 1.702 -98.375 -42.812 1 86 141 ALA A CA 1
ATOM 1117 C C . ALA A 1 141 ? 1.334 -99.75 -42.219 1 86 141 ALA A C 1
ATOM 1119 O O . ALA A 1 141 ? 1.965 -100.75 -42.531 1 86 141 ALA A O 1
ATOM 1120 N N . ALA A 1 142 ? 0.329 -99.812 -41.438 1 85.88 142 ALA A N 1
ATOM 1121 C CA . ALA A 1 142 ? -0.137 -101.062 -40.844 1 85.88 142 ALA A CA 1
ATOM 1122 C C . ALA A 1 142 ? -0.708 -102 -41.938 1 85.88 142 ALA A C 1
ATOM 1124 O O . ALA A 1 142 ? -0.517 -103.188 -41.875 1 85.88 142 ALA A O 1
ATOM 1125 N N . ARG A 1 143 ? -1.311 -101.438 -42.875 1 83.5 143 ARG A N 1
ATOM 1126 C CA . ARG A 1 143 ? -1.934 -102.188 -43.969 1 83.5 143 ARG A CA 1
ATOM 1127 C C . ARG A 1 143 ? -0.88 -102.812 -44.875 1 83.5 143 ARG A C 1
ATOM 1129 O O . ARG A 1 143 ? -1.11 -103.875 -45.469 1 83.5 143 ARG A O 1
ATOM 1136 N N . ALA A 1 144 ? 0.247 -102.188 -44.906 1 80.69 144 ALA A N 1
ATOM 1137 C CA . ALA A 1 144 ? 1.3 -102.625 -45.812 1 80.69 144 ALA A CA 1
ATOM 1138 C C . ALA A 1 144 ? 2.201 -103.625 -45.156 1 80.69 144 ALA A C 1
ATOM 1140 O O . ALA A 1 144 ? 3.154 -104.125 -45.75 1 80.69 144 ALA A O 1
ATOM 1141 N N . LYS A 1 145 ? 1.931 -104.062 -43.906 1 82.69 145 LYS A N 1
ATOM 1142 C CA . LYS A 1 145 ? 2.592 -105.125 -43.156 1 82.69 145 LYS A CA 1
ATOM 1143 C C . LYS A 1 145 ? 4.105 -104.938 -43.156 1 82.69 145 LYS A C 1
ATOM 1145 O O . LYS A 1 145 ? 4.609 -103.875 -42.812 1 82.69 145 LYS A O 1
ATOM 1150 N N . GLU A 1 146 ? 4.867 -105.75 -43.844 1 80.62 146 GLU A N 1
ATOM 1151 C CA . GLU A 1 146 ? 6.324 -105.75 -43.812 1 80.62 146 GLU A CA 1
ATOM 1152 C C . GLU A 1 146 ? 6.891 -104.562 -44.562 1 80.62 146 GLU A C 1
ATOM 1154 O O . GLU A 1 146 ? 7.914 -104 -44.156 1 80.62 146 GLU A O 1
ATOM 1159 N N . TYR A 1 147 ? 6.195 -104.062 -45.562 1 76.62 147 TYR A N 1
ATOM 1160 C CA . TYR A 1 147 ? 6.676 -103 -46.375 1 76.62 147 TYR A CA 1
ATOM 1161 C C . TYR A 1 147 ? 6.355 -101.625 -45.75 1 76.62 147 TYR A C 1
ATOM 1163 O O . TYR A 1 147 ? 6.859 -100.625 -46.188 1 76.62 147 TYR A O 1
ATOM 1171 N N . GLY A 1 148 ? 5.594 -101.75 -44.562 1 82.5 148 GLY A N 1
ATOM 1172 C CA . GLY A 1 148 ? 5.137 -100.5 -43.969 1 82.5 148 GLY A CA 1
ATOM 1173 C C . GLY A 1 148 ? 5.906 -100.125 -42.688 1 82.5 148 GLY A C 1
ATOM 1174 O O . GLY A 1 148 ? 5.672 -99.062 -42.094 1 82.5 148 GLY A O 1
ATOM 1175 N N . LYS A 1 149 ? 6.766 -100.875 -42.281 1 85.06 149 LYS A N 1
ATOM 1176 C CA . LYS A 1 149 ? 7.453 -100.688 -41 1 85.06 149 LYS A CA 1
ATOM 1177 C C . LYS A 1 149 ? 8.219 -99.312 -41 1 85.06 149 LYS A C 1
ATOM 1179 O O . LYS A 1 149 ? 8.164 -98.625 -40 1 85.06 149 LYS A O 1
ATOM 1184 N N . GLY A 1 150 ? 8.938 -99.062 -42.031 1 82.12 150 GLY A N 1
ATOM 1185 C CA . GLY A 1 150 ? 9.664 -97.812 -42.125 1 82.12 150 GLY A CA 1
ATOM 1186 C C . GLY A 1 150 ? 8.758 -96.562 -42.094 1 82.12 150 GLY A C 1
ATOM 1187 O O . GLY A 1 150 ? 9.07 -95.562 -41.469 1 82.12 150 GLY A O 1
ATOM 1188 N N . PHE A 1 151 ? 7.562 -96.75 -42.656 1 84.12 151 PHE A N 1
ATOM 1189 C CA . PHE A 1 151 ? 6.621 -95.688 -42.75 1 84.12 151 PHE A CA 1
ATOM 1190 C C . PHE A 1 151 ? 5.926 -95.438 -41.406 1 84.12 151 PHE A C 1
ATOM 1192 O O . PHE A 1 151 ? 5.598 -94.312 -41.062 1 84.12 151 PHE A O 1
ATOM 1199 N N . SER A 1 152 ? 5.719 -96.5 -40.75 1 87.88 152 SER A N 1
ATOM 1200 C CA . SER A 1 152 ? 5.137 -96.375 -39.406 1 87.88 152 SER A CA 1
ATOM 1201 C C . SER A 1 152 ? 6.02 -95.562 -38.5 1 87.88 152 SER A C 1
ATOM 1203 O O . SER A 1 152 ? 5.516 -94.75 -37.719 1 87.88 152 SER A O 1
ATOM 1205 N N . VAL A 1 153 ? 7.359 -95.625 -38.656 1 87.88 153 VAL A N 1
ATOM 1206 C CA . VAL A 1 153 ? 8.312 -94.875 -37.844 1 87.88 153 VAL A CA 1
ATOM 1207 C C . VAL A 1 153 ? 8.242 -93.375 -38.25 1 87.88 153 VAL A C 1
ATOM 1209 O O . VAL A 1 153 ? 8.25 -92.5 -37.406 1 87.88 153 VAL A O 1
ATOM 1212 N N . VAL A 1 154 ? 8.102 -93.188 -39.5 1 86.94 154 VAL A N 1
ATOM 1213 C CA . VAL A 1 154 ? 8 -91.812 -40.031 1 86.94 154 VAL A CA 1
ATOM 1214 C C . VAL A 1 154 ? 6.719 -91.125 -39.5 1 86.94 154 VAL A C 1
ATOM 1216 O O . VAL A 1 154 ? 6.738 -90 -39.031 1 86.94 154 VAL A O 1
ATOM 1219 N N . ALA A 1 155 ? 5.652 -91.875 -39.594 1 89.56 155 ALA A N 1
ATOM 1220 C CA . ALA A 1 155 ? 4.367 -91.375 -39.125 1 89.56 155 ALA A CA 1
ATOM 1221 C C . ALA A 1 155 ? 4.406 -91 -37.625 1 89.56 155 ALA A C 1
ATOM 1223 O O . ALA A 1 155 ? 3.887 -90 -37.219 1 89.56 155 ALA A O 1
ATOM 1224 N N . ASP A 1 156 ? 5.066 -91.812 -36.844 1 91.19 156 ASP A N 1
ATOM 1225 C CA . ASP A 1 156 ? 5.184 -91.625 -35.406 1 91.19 156 ASP A CA 1
ATOM 1226 C C . ASP A 1 156 ? 6.039 -90.375 -35.125 1 91.19 156 ASP A C 1
ATOM 1228 O O . ASP A 1 156 ? 5.746 -89.625 -34.188 1 91.19 156 ASP A O 1
ATOM 1232 N N . GLU A 1 157 ? 7.066 -90.25 -35.906 1 91.31 157 GLU A N 1
ATOM 1233 C CA . GLU A 1 157 ? 7.953 -89.125 -35.688 1 91.31 157 GLU A CA 1
ATOM 1234 C C . GLU A 1 157 ? 7.254 -87.812 -36.031 1 91.31 157 GLU A C 1
ATOM 1236 O O . GLU A 1 157 ? 7.422 -86.812 -35.344 1 91.31 157 GLU A O 1
ATOM 1241 N N . ILE A 1 158 ? 6.48 -87.812 -37.031 1 90.25 158 ILE A N 1
ATOM 1242 C CA . ILE A 1 158 ? 5.738 -86.625 -37.438 1 90.25 158 ILE A CA 1
ATOM 1243 C C . ILE A 1 158 ? 4.707 -86.25 -36.375 1 90.25 158 ILE A C 1
ATOM 1245 O O . ILE A 1 158 ? 4.527 -85.062 -36.031 1 90.25 158 ILE A O 1
ATOM 1249 N N . LYS A 1 159 ? 4.035 -87.188 -35.938 1 91.81 159 LYS A N 1
ATOM 1250 C CA . LYS A 1 159 ? 3.07 -87 -34.844 1 91.81 159 LYS A CA 1
ATOM 1251 C C . LYS A 1 159 ? 3.748 -86.438 -33.625 1 91.81 159 LYS A C 1
ATOM 1253 O O . LYS A 1 159 ? 3.242 -85.438 -33 1 91.81 159 LYS A O 1
ATOM 1258 N N . ARG A 1 160 ? 4.848 -86.938 -33.281 1 92.44 160 ARG A N 1
ATOM 1259 C CA . ARG A 1 160 ? 5.586 -86.5 -32.125 1 92.44 160 ARG A CA 1
ATOM 1260 C C . ARG A 1 160 ? 5.996 -85.062 -32.281 1 92.44 160 ARG A C 1
ATOM 1262 O O . ARG A 1 160 ? 5.84 -84.25 -31.344 1 92.44 160 ARG A O 1
ATOM 1269 N N . LEU A 1 161 ? 6.504 -84.625 -33.406 1 90.19 161 LEU A N 1
ATOM 1270 C CA . LEU A 1 161 ? 6.93 -83.312 -33.688 1 90.19 161 LEU A CA 1
ATOM 1271 C C . LEU A 1 161 ? 5.742 -82.312 -33.656 1 90.19 161 LEU A C 1
ATOM 1273 O O . LEU A 1 161 ? 5.84 -81.188 -33.125 1 90.19 161 LEU A O 1
ATOM 1277 N N . SER A 1 162 ? 4.664 -82.75 -34.25 1 89.94 162 SER A N 1
ATOM 1278 C CA . SER A 1 162 ? 3.451 -81.938 -34.25 1 89.94 162 SER A CA 1
ATOM 1279 C C . SER A 1 162 ? 2.928 -81.688 -32.844 1 89.94 162 SER A C 1
ATOM 1281 O O . SER A 1 162 ? 2.512 -80.625 -32.5 1 89.94 162 SER A O 1
ATOM 1283 N N . ASP A 1 163 ? 2.941 -82.75 -32 1 91.19 163 ASP A N 1
ATOM 1284 C CA . ASP A 1 163 ? 2.492 -82.625 -30.625 1 91.19 163 ASP A CA 1
ATOM 1285 C C . ASP A 1 163 ? 3.396 -81.688 -29.828 1 91.19 163 ASP A C 1
ATOM 1287 O O . ASP A 1 163 ? 2.916 -80.875 -29.016 1 91.19 163 ASP A O 1
ATOM 1291 N N . GLN A 1 164 ? 4.68 -81.812 -30.078 1 90.62 164 GLN A N 1
ATOM 1292 C CA . GLN A 1 164 ? 5.621 -80.938 -29.391 1 90.62 164 GLN A CA 1
ATOM 1293 C C . GLN A 1 164 ? 5.422 -79.438 -29.812 1 90.62 164 GLN A C 1
ATOM 1295 O O . GLN A 1 164 ? 5.461 -78.562 -28.984 1 90.62 164 GLN A O 1
ATOM 1300 N N . ALA A 1 165 ? 5.23 -79.25 -31.078 1 90.94 165 ALA A N 1
ATOM 1301 C CA . ALA A 1 165 ? 4.996 -77.938 -31.594 1 90.94 165 ALA A CA 1
ATOM 1302 C C . ALA A 1 165 ? 3.719 -77.312 -31 1 90.94 165 ALA A C 1
ATOM 1304 O O . ALA A 1 165 ? 3.676 -76.125 -30.656 1 90.94 165 ALA A O 1
ATOM 1305 N N . LYS A 1 166 ? 2.691 -78.125 -30.938 1 89.12 166 LYS A N 1
ATOM 1306 C CA . LYS A 1 166 ? 1.435 -77.688 -30.344 1 89.12 166 LYS A CA 1
ATOM 1307 C C . LYS A 1 166 ? 1.63 -77.25 -28.875 1 89.12 166 LYS A C 1
ATOM 1309 O O . LYS A 1 166 ? 1.012 -76.312 -28.391 1 89.12 166 LYS A O 1
ATOM 1314 N N . GLY A 1 167 ? 2.402 -78.062 -28.156 1 89.25 167 GLY A N 1
ATOM 1315 C CA . GLY A 1 167 ? 2.725 -77.688 -26.781 1 89.25 167 GLY A CA 1
ATOM 1316 C C . GLY A 1 167 ? 3.385 -76.375 -26.625 1 89.25 167 GLY A C 1
ATOM 1317 O O . GLY A 1 167 ? 3.025 -75.562 -25.75 1 89.25 167 GLY A O 1
ATOM 1318 N N . VAL A 1 168 ? 4.371 -76 -27.484 1 89.31 168 VAL A N 1
ATOM 1319 C CA . VAL A 1 168 ? 5.066 -74.75 -27.484 1 89.31 168 VAL A CA 1
ATOM 1320 C C . VAL A 1 168 ? 4.086 -73.625 -27.828 1 89.31 168 VAL A C 1
ATOM 1322 O O . VAL A 1 168 ? 4.117 -72.562 -27.234 1 89.31 168 VAL A O 1
ATOM 1325 N N . MET A 1 169 ? 3.205 -73.812 -28.797 1 86.44 169 MET A N 1
ATOM 1326 C CA . MET A 1 169 ? 2.217 -72.812 -29.234 1 86.44 169 MET A CA 1
ATOM 1327 C C . MET A 1 169 ? 1.285 -72.438 -28.094 1 86.44 169 MET A C 1
ATOM 1329 O O . MET A 1 169 ? 0.908 -71.25 -27.969 1 86.44 169 MET A O 1
ATOM 1333 N N . ASN A 1 170 ? 0.883 -73.438 -27.312 1 83.75 170 ASN A N 1
ATOM 1334 C CA . ASN A 1 170 ? -0.047 -73.188 -26.203 1 83.75 170 ASN A CA 1
ATOM 1335 C C . ASN A 1 170 ? 0.58 -72.312 -25.109 1 83.75 170 ASN A C 1
ATOM 1337 O O . ASN A 1 170 ? -0.131 -71.75 -24.297 1 83.75 170 ASN A O 1
ATOM 1341 N N . MET A 1 171 ? 1.9 -72.25 -25.172 1 81.12 171 MET A N 1
ATOM 1342 C CA . MET A 1 171 ? 2.602 -71.438 -24.156 1 81.12 171 MET A CA 1
ATOM 1343 C C . MET A 1 171 ? 2.65 -70 -24.562 1 81.12 171 MET A C 1
ATOM 1345 O O . MET A 1 171 ? 2.912 -69.125 -23.719 1 81.12 171 MET A O 1
ATOM 1349 N N . ILE A 1 172 ? 2.365 -69.688 -25.828 1 82.44 172 ILE A N 1
ATOM 1350 C CA . ILE A 1 172 ? 2.439 -68.312 -26.312 1 82.44 172 ILE A CA 1
ATOM 1351 C C . ILE A 1 172 ? 1.201 -67.562 -25.859 1 82.44 172 ILE A C 1
ATOM 1353 O O . ILE A 1 172 ? 0.076 -67.938 -26.219 1 82.44 172 ILE A O 1
ATOM 1357 N N . SER A 1 173 ? 1.349 -66.625 -24.891 1 78.94 173 SER A N 1
ATOM 1358 C CA . SER A 1 173 ? 0.26 -65.75 -24.453 1 78.94 173 SER A CA 1
ATOM 1359 C C . SER A 1 173 ? 0.506 -64.312 -24.875 1 78.94 173 SER A C 1
ATOM 1361 O O . SER A 1 173 ? 1.275 -63.562 -24.219 1 78.94 173 SER A O 1
ATOM 1363 N N . VAL A 1 174 ? -0.202 -63.875 -25.859 1 81.94 174 VAL A N 1
ATOM 1364 C CA . VAL A 1 174 ? -0.031 -62.531 -26.375 1 81.94 174 VAL A CA 1
ATOM 1365 C C . VAL A 1 174 ? -0.941 -61.562 -25.609 1 81.94 174 VAL A C 1
ATOM 1367 O O . VAL A 1 174 ? -0.715 -60.344 -25.625 1 81.94 174 VAL A O 1
ATOM 1370 N N . LYS A 1 175 ? -1.922 -62.125 -24.844 1 81.81 175 LYS A N 1
ATOM 1371 C CA . LYS A 1 175 ? -2.883 -61.312 -24.109 1 81.81 175 LYS A CA 1
ATOM 1372 C C . LYS A 1 175 ? -2.199 -60.531 -22.984 1 81.81 175 LYS A C 1
ATOM 1374 O O . LYS A 1 175 ? -2.639 -59.438 -22.625 1 81.81 175 LYS A O 1
ATOM 1379 N N . GLU A 1 176 ? -1.078 -61.094 -22.516 1 84.38 176 GLU A N 1
ATOM 1380 C CA . GLU A 1 176 ? -0.331 -60.438 -21.453 1 84.38 176 GLU A CA 1
ATOM 1381 C C . GLU A 1 176 ? 0.226 -59.094 -21.922 1 84.38 176 GLU A C 1
ATOM 1383 O O . GLU A 1 176 ? 0.28 -58.156 -21.141 1 84.38 176 GLU A O 1
ATOM 1388 N N . ILE A 1 177 ? 0.601 -59 -23.156 1 84.44 177 ILE A N 1
ATOM 1389 C CA . ILE A 1 177 ? 1.148 -57.75 -23.703 1 84.44 177 ILE A CA 1
ATOM 1390 C C . ILE A 1 177 ? 0.077 -56.656 -23.688 1 84.44 177 ILE A C 1
ATOM 1392 O O . ILE A 1 177 ? 0.356 -55.531 -23.344 1 84.44 177 ILE A O 1
ATOM 1396 N N . GLU A 1 178 ? -1.138 -57.062 -24.062 1 81.94 178 GLU A N 1
ATOM 1397 C CA . GLU A 1 178 ? -2.24 -56.094 -24.094 1 81.94 178 GLU A CA 1
ATOM 1398 C C . GLU A 1 178 ? -2.518 -55.531 -22.703 1 81.94 178 GLU A C 1
ATOM 1400 O O . GLU A 1 178 ? -2.715 -54.344 -22.531 1 81.94 178 GLU A O 1
ATOM 1405 N N . GLU A 1 179 ? -2.533 -56.438 -21.688 1 83.12 179 GLU A N 1
ATOM 1406 C CA . GLU A 1 179 ? -2.83 -56.031 -20.312 1 83.12 179 GLU A CA 1
ATOM 1407 C C . GLU A 1 179 ? -1.748 -55.094 -19.766 1 83.12 179 GLU A C 1
ATOM 1409 O O . GLU A 1 179 ? -2.053 -54.062 -19.141 1 83.12 179 GLU A O 1
ATOM 1414 N N . VAL A 1 180 ? -0.485 -55.438 -20.016 1 81.56 180 VAL A N 1
ATOM 1415 C CA . VAL A 1 180 ? 0.624 -54.625 -19.516 1 81.56 180 VAL A CA 1
ATOM 1416 C C . VAL A 1 180 ? 0.629 -53.25 -20.234 1 81.56 180 VAL A C 1
ATOM 1418 O O . VAL A 1 180 ? 0.953 -52.25 -19.625 1 81.56 180 VAL A O 1
ATOM 1421 N N . SER A 1 181 ? 0.268 -53.219 -21.531 1 80.75 181 SER A N 1
ATOM 1422 C CA . SER A 1 181 ? 0.241 -52 -22.297 1 80.75 181 SER A CA 1
ATOM 1423 C C . SER A 1 181 ? -0.847 -51.062 -21.797 1 80.75 181 SER A C 1
ATOM 1425 O O . SER A 1 181 ? -0.655 -49.844 -21.75 1 80.75 181 SER A O 1
ATOM 1427 N N . LYS A 1 182 ? -2.01 -51.562 -21.422 1 78.94 182 LYS A N 1
ATOM 1428 C CA . LYS A 1 182 ? -3.09 -50.781 -20.859 1 78.94 182 LYS A CA 1
ATOM 1429 C C . LYS A 1 182 ? -2.684 -50.156 -19.516 1 78.94 182 LYS A C 1
ATOM 1431 O O . LYS A 1 182 ? -3.043 -49.031 -19.203 1 78.94 182 LYS A O 1
ATOM 1436 N N . ASP A 1 183 ? -1.969 -50.906 -18.719 1 76.25 183 ASP A N 1
ATOM 1437 C CA . ASP A 1 183 ? -1.504 -50.438 -17.406 1 76.25 183 ASP A CA 1
ATOM 1438 C C . ASP A 1 183 ? -0.486 -49.312 -17.562 1 76.25 183 ASP A C 1
ATOM 1440 O O . ASP A 1 183 ? -0.348 -48.469 -16.656 1 76.25 183 ASP A O 1
ATOM 1444 N N . LEU A 1 184 ? 0.249 -49.25 -18.625 1 71 184 LEU A N 1
ATOM 1445 C CA . LEU A 1 184 ? 1.25 -48.25 -18.906 1 71 184 LEU A CA 1
ATOM 1446 C C . LEU A 1 184 ? 0.608 -46.844 -19 1 71 184 LEU A C 1
ATOM 1448 O O . LEU A 1 184 ? 1.234 -45.844 -18.656 1 71 184 LEU A O 1
ATOM 1452 N N . ILE A 1 185 ? -0.56 -46.688 -19.531 1 67.75 185 ILE A N 1
ATOM 1453 C CA . ILE A 1 185 ? -1.193 -45.406 -19.812 1 67.75 185 ILE A CA 1
ATOM 1454 C C . ILE A 1 185 ? -2.037 -44.969 -18.609 1 67.75 185 ILE A C 1
ATOM 1456 O O . ILE A 1 185 ? -2.004 -43.812 -18.203 1 67.75 185 ILE A O 1
ATOM 1460 N N . SER A 1 186 ? -2.941 -45.719 -18.156 1 63.03 186 SER A N 1
ATOM 1461 C CA . SER A 1 186 ? -4.176 -45.312 -17.5 1 63.03 186 SER A CA 1
ATOM 1462 C C . SER A 1 186 ? -3.887 -44.688 -16.141 1 63.03 186 SER A C 1
ATOM 1464 O O . SER A 1 186 ? -4.273 -43.531 -15.883 1 63.03 186 SER A O 1
ATOM 1466 N N . HIS A 1 187 ? -3.354 -45.281 -15.125 1 61.88 187 HIS A N 1
ATOM 1467 C CA . HIS A 1 187 ? -3.611 -44.906 -13.734 1 61.88 187 HIS A CA 1
ATOM 1468 C C . HIS A 1 187 ? -2.754 -43.719 -13.312 1 61.88 187 HIS A C 1
ATOM 1470 O O . HIS A 1 187 ? -3.256 -42.75 -12.711 1 61.88 187 HIS A O 1
ATOM 1476 N N . ASN A 1 188 ? -1.622 -43.531 -13.859 1 69.69 188 ASN A N 1
ATOM 1477 C CA . ASN A 1 188 ? -0.691 -42.562 -13.273 1 69.69 188 ASN A CA 1
ATOM 1478 C C . ASN A 1 188 ? -0.812 -41.188 -13.938 1 69.69 188 ASN A C 1
ATOM 1480 O O . ASN A 1 188 ? -0.687 -40.156 -13.273 1 69.69 188 ASN A O 1
ATOM 1484 N N . LEU A 1 189 ? -1.333 -41.156 -15.195 1 74.69 189 LEU A N 1
ATOM 1485 C CA . LEU A 1 189 ? -1.443 -39.875 -15.906 1 74.69 189 LEU A CA 1
ATOM 1486 C C . LEU A 1 189 ? -2.664 -39.094 -15.43 1 74.69 189 LEU A C 1
ATOM 1488 O O . LEU A 1 189 ? -2.611 -37.875 -15.32 1 74.69 189 LEU A O 1
ATOM 1492 N N . LYS A 1 190 ? -3.701 -39.812 -15.172 1 77.12 190 LYS A N 1
ATOM 1493 C CA . LYS A 1 190 ? -4.918 -39.156 -14.688 1 77.12 190 LYS A CA 1
ATOM 1494 C C . LYS A 1 190 ? -4.703 -38.531 -13.312 1 77.12 190 LYS A C 1
ATOM 1496 O O . LYS A 1 190 ? -5.172 -37.438 -13.055 1 77.12 190 LYS A O 1
ATOM 1501 N N . ASP A 1 191 ? -3.984 -39.281 -12.492 1 77 191 ASP A N 1
ATOM 1502 C CA . ASP A 1 191 ? -3.674 -38.75 -11.164 1 77 191 ASP A CA 1
ATOM 1503 C C . ASP A 1 191 ? -2.82 -37.5 -11.25 1 77 191 ASP A C 1
ATOM 1505 O O . ASP A 1 191 ? -3.037 -36.531 -10.5 1 77 191 ASP A O 1
ATOM 1509 N N . LEU A 1 192 ? -1.894 -37.531 -12.164 1 80.69 192 LEU A N 1
ATOM 1510 C CA . LEU A 1 192 ? -1.043 -36.375 -12.375 1 80.69 192 LEU A CA 1
ATOM 1511 C C . LEU A 1 192 ? -1.87 -35.156 -12.828 1 80.69 192 LEU A C 1
ATOM 1513 O O . LEU A 1 192 ? -1.677 -34.062 -12.328 1 80.69 192 LEU A O 1
ATOM 1517 N N . GLN A 1 193 ? -2.754 -35.375 -13.719 1 84.19 193 GLN A N 1
ATOM 1518 C CA . GLN A 1 193 ? -3.607 -34.312 -14.219 1 84.19 193 GLN A CA 1
ATOM 1519 C C . GLN A 1 193 ? -4.453 -33.719 -13.102 1 84.19 193 GLN A C 1
ATOM 1521 O O . GLN A 1 193 ? -4.605 -32.5 -13.008 1 84.19 193 GLN A O 1
ATOM 1526 N N . ILE A 1 194 ? -4.969 -34.594 -12.258 1 84.31 194 ILE A N 1
ATOM 1527 C CA . ILE A 1 194 ? -5.816 -34.156 -11.156 1 84.31 194 ILE A CA 1
ATOM 1528 C C . ILE A 1 194 ? -5.008 -33.312 -10.195 1 84.31 194 ILE A C 1
ATOM 1530 O O . ILE A 1 194 ? -5.473 -32.25 -9.758 1 84.31 194 ILE A O 1
ATOM 1534 N N . ASP A 1 195 ? -3.832 -33.75 -9.891 1 82.94 195 ASP A N 1
ATOM 1535 C CA . ASP A 1 195 ? -2.988 -33 -8.961 1 82.94 195 ASP A CA 1
ATOM 1536 C C . ASP A 1 195 ? -2.594 -31.641 -9.531 1 82.94 195 ASP A C 1
ATOM 1538 O O . ASP A 1 195 ? -2.551 -30.641 -8.812 1 82.94 195 ASP A O 1
ATOM 1542 N N . ILE A 1 196 ? -2.334 -31.594 -10.773 1 85.56 196 ILE A N 1
ATOM 1543 C CA . ILE A 1 196 ? -1.972 -30.344 -11.43 1 85.56 196 ILE A CA 1
ATOM 1544 C C . ILE A 1 196 ? -3.17 -29.391 -11.438 1 85.56 196 ILE A C 1
ATOM 1546 O O . ILE A 1 196 ? -3.027 -28.203 -11.172 1 85.56 196 ILE A O 1
ATOM 1550 N N . ASP A 1 197 ? -4.293 -29.969 -11.742 1 87.25 197 ASP A N 1
ATOM 1551 C CA . ASP A 1 197 ? -5.512 -29.172 -11.734 1 87.25 197 ASP A CA 1
ATOM 1552 C C . ASP A 1 197 ? -5.766 -28.562 -10.359 1 87.25 197 ASP A C 1
ATOM 1554 O O . ASP A 1 197 ? -6.18 -27.406 -10.242 1 87.25 197 ASP A O 1
ATOM 1558 N N . LYS A 1 198 ? -5.535 -29.359 -9.344 1 86.88 198 LYS A N 1
ATOM 1559 C CA . LYS A 1 198 ? -5.695 -28.891 -7.973 1 86.88 198 LYS A CA 1
ATOM 1560 C C . LYS A 1 198 ? -4.746 -27.734 -7.68 1 86.88 198 LYS A C 1
ATOM 1562 O O . LYS A 1 198 ? -5.137 -26.75 -7.051 1 86.88 198 LYS A O 1
ATOM 1567 N N . PHE A 1 199 ? -3.559 -27.797 -8.109 1 86 199 PHE A N 1
ATOM 1568 C CA . PHE A 1 199 ? -2.58 -26.719 -7.934 1 86 199 PHE A CA 1
ATOM 1569 C C . PHE A 1 199 ? -3.061 -25.438 -8.594 1 86 199 PHE A C 1
ATOM 1571 O O . PHE A 1 199 ? -2.99 -24.359 -7.996 1 86 199 PHE A O 1
ATOM 1578 N N . PHE A 1 200 ? -3.537 -25.609 -9.812 1 87.06 200 PHE A N 1
ATOM 1579 C CA . PHE A 1 200 ? -3.992 -24.422 -10.539 1 87.06 200 PHE A CA 1
ATOM 1580 C C . PHE A 1 200 ? -5.188 -23.781 -9.836 1 87.06 200 PHE A C 1
ATOM 1582 O O . PHE A 1 200 ? -5.301 -22.562 -9.781 1 87.06 200 PHE A O 1
ATOM 1589 N N . ALA A 1 201 ? -6.023 -24.609 -9.328 1 87.69 201 ALA A N 1
ATOM 1590 C CA . ALA A 1 201 ? -7.18 -24.094 -8.609 1 87.69 201 ALA A CA 1
ATOM 1591 C C . ALA A 1 201 ? -6.746 -23.328 -7.359 1 87.69 201 ALA A C 1
ATOM 1593 O O . ALA A 1 201 ? -7.266 -22.25 -7.07 1 87.69 201 ALA A O 1
ATOM 1594 N N . GLU A 1 202 ? -5.762 -23.844 -6.68 1 85.88 202 GLU A N 1
ATOM 1595 C CA . GLU A 1 202 ? -5.27 -23.219 -5.453 1 85.88 202 GLU A CA 1
ATOM 1596 C C . GLU A 1 202 ? -4.574 -21.891 -5.746 1 85.88 202 GLU A C 1
ATOM 1598 O O . GLU A 1 202 ? -4.766 -20.922 -5.023 1 85.88 202 GLU A O 1
ATOM 1603 N N . ILE A 1 203 ? -3.805 -21.906 -6.785 1 85.56 203 ILE A N 1
ATOM 1604 C CA . ILE A 1 203 ? -3.078 -20.688 -7.109 1 85.56 203 ILE A CA 1
ATOM 1605 C C . ILE A 1 203 ? -4.062 -19.594 -7.531 1 85.56 203 ILE A C 1
ATOM 1607 O O . ILE A 1 203 ? -3.879 -18.422 -7.203 1 85.56 203 ILE A O 1
ATOM 1611 N N . LEU A 1 204 ? -5.051 -20.016 -8.266 1 86.56 204 LEU A N 1
ATOM 1612 C CA . LEU A 1 204 ? -6.047 -19.047 -8.703 1 86.56 204 LEU A CA 1
ATOM 1613 C C . LEU A 1 204 ? -6.801 -18.469 -7.512 1 86.56 204 LEU A C 1
ATOM 1615 O O . LEU A 1 204 ? -7.133 -17.281 -7.504 1 86.56 204 LEU A O 1
ATOM 1619 N N . GLU A 1 205 ? -7.047 -19.281 -6.535 1 87.25 205 GLU A N 1
ATOM 1620 C CA . GLU A 1 205 ? -7.688 -18.797 -5.312 1 87.25 205 GLU A CA 1
ATOM 1621 C C . GLU A 1 205 ? -6.816 -17.781 -4.594 1 87.25 205 GLU A C 1
ATOM 1623 O O . GLU A 1 205 ? -7.309 -16.734 -4.137 1 87.25 205 GLU A O 1
ATOM 1628 N N . GLN A 1 206 ? -5.586 -18.047 -4.547 1 82.44 206 GLN A N 1
ATOM 1629 C CA . GLN A 1 206 ? -4.656 -17.125 -3.898 1 82.44 206 GLN A CA 1
ATOM 1630 C C . GLN A 1 206 ? -4.535 -15.828 -4.684 1 82.44 206 GLN A C 1
ATOM 1632 O O . GLN A 1 206 ? -4.395 -14.75 -4.094 1 82.44 206 GLN A O 1
ATOM 1637 N N . LEU A 1 207 ? -4.59 -15.945 -5.953 1 83.06 207 LEU A N 1
ATOM 1638 C CA . LEU A 1 207 ? -4.512 -14.758 -6.797 1 83.06 207 LEU A CA 1
ATOM 1639 C C . LEU A 1 207 ? -5.738 -13.875 -6.609 1 83.06 207 LEU A C 1
ATOM 1641 O O . LEU A 1 207 ? -5.645 -12.648 -6.684 1 83.06 207 LEU A O 1
ATOM 1645 N N . ASN A 1 208 ? -6.832 -14.516 -6.383 1 84.81 208 ASN A N 1
ATOM 1646 C CA . ASN A 1 208 ? -8.031 -13.734 -6.094 1 84.81 208 ASN A CA 1
ATOM 1647 C C . ASN A 1 208 ? -7.871 -12.906 -4.82 1 84.81 208 ASN A C 1
ATOM 1649 O O . ASN A 1 208 ? -8.312 -11.758 -4.762 1 84.81 208 ASN A O 1
ATOM 1653 N N . TYR A 1 209 ? -7.289 -13.477 -3.861 1 81.81 209 TYR A N 1
ATOM 1654 C CA . TYR A 1 209 ? -7 -12.758 -2.623 1 81.81 209 TYR A CA 1
ATOM 1655 C C . TYR A 1 209 ? -6.066 -11.578 -2.877 1 81.81 209 TYR A C 1
ATOM 1657 O O . TYR A 1 209 ? -6.301 -10.477 -2.383 1 81.81 209 TYR A O 1
ATOM 1665 N N . LEU A 1 210 ? -5.062 -11.844 -3.693 1 80.19 210 LEU A N 1
ATOM 1666 C CA . LEU A 1 210 ? -4.113 -10.789 -4.047 1 80.19 210 LEU A CA 1
ATOM 1667 C C . LEU A 1 210 ? -4.809 -9.656 -4.789 1 80.19 210 LEU A C 1
ATOM 1669 O O . LEU A 1 210 ? -4.484 -8.484 -4.586 1 80.19 210 LEU A O 1
ATOM 1673 N N . GLU A 1 211 ? -5.68 -10.055 -5.598 1 82.88 211 GLU A N 1
ATOM 1674 C CA . GLU A 1 211 ? -6.434 -9.047 -6.344 1 82.88 211 GLU A CA 1
ATOM 1675 C C . GLU A 1 211 ? -7.172 -8.102 -5.406 1 82.88 211 GLU A C 1
ATOM 1677 O O . GLU A 1 211 ? -7.199 -6.891 -5.633 1 82.88 211 GLU A O 1
ATOM 1682 N N . SER A 1 212 ? -7.793 -8.641 -4.391 1 82.75 212 SER A N 1
ATOM 1683 C CA . SER A 1 212 ? -8.539 -7.828 -3.43 1 82.75 212 SER A CA 1
ATOM 1684 C C . SER A 1 212 ? -7.625 -6.836 -2.719 1 82.75 212 SER A C 1
ATOM 1686 O O . SER A 1 212 ? -8.016 -5.695 -2.465 1 82.75 212 SER A O 1
ATOM 1688 N N . ILE A 1 213 ? -6.453 -7.246 -2.418 1 80.94 213 ILE A N 1
ATOM 1689 C CA . ILE A 1 213 ? -5.477 -6.383 -1.766 1 80.94 213 ILE A CA 1
ATOM 1690 C C . ILE A 1 213 ? -5.078 -5.25 -2.707 1 80.94 213 ILE A C 1
ATOM 1692 O O . ILE A 1 213 ? -5.059 -4.082 -2.309 1 80.94 213 ILE A O 1
ATOM 1696 N N . PHE A 1 214 ? -4.863 -5.559 -3.926 1 81.31 214 PHE A N 1
ATOM 1697 C CA . PHE A 1 214 ? -4.402 -4.559 -4.883 1 81.31 214 PHE A CA 1
ATOM 1698 C C . PHE A 1 214 ? -5.512 -3.564 -5.203 1 81.31 214 PHE A C 1
ATOM 1700 O O . PHE A 1 214 ? -5.246 -2.385 -5.441 1 81.31 214 PHE A O 1
ATOM 1707 N N . LYS A 1 215 ? -6.695 -4.078 -5.242 1 82.94 215 LYS A N 1
ATOM 1708 C CA . LYS A 1 215 ? -7.816 -3.166 -5.441 1 82.94 215 LYS A CA 1
ATOM 1709 C C . LYS A 1 215 ? -7.914 -2.156 -4.301 1 82.94 215 LYS A C 1
ATOM 1711 O O . LYS A 1 215 ? -8.188 -0.975 -4.531 1 82.94 215 LYS A O 1
ATOM 1716 N N . ARG A 1 216 ? -7.695 -2.586 -3.141 1 81.12 216 ARG A N 1
ATOM 1717 C CA . ARG A 1 216 ? -7.664 -1.702 -1.98 1 81.12 216 ARG A CA 1
ATOM 1718 C C . ARG A 1 216 ? -6.547 -0.672 -2.107 1 81.12 216 ARG A C 1
ATOM 1720 O O . ARG A 1 216 ? -6.738 0.504 -1.793 1 81.12 216 ARG A O 1
ATOM 1727 N N . PHE A 1 217 ? -5.449 -1.097 -2.57 1 82.38 217 PHE A N 1
ATOM 1728 C CA . PHE A 1 217 ? -4.312 -0.195 -2.729 1 82.38 217 PHE A CA 1
ATOM 1729 C C . PHE A 1 217 ? -4.598 0.846 -3.805 1 82.38 217 PHE A C 1
ATOM 1731 O O . PHE A 1 217 ? -4.27 2.023 -3.639 1 82.38 217 PHE A O 1
ATOM 1738 N N . SER A 1 218 ? -5.18 0.381 -4.848 1 84 218 SER A N 1
ATOM 1739 C CA . SER A 1 218 ? -5.52 1.306 -5.922 1 84 218 SER A CA 1
ATOM 1740 C C . SER A 1 218 ? -6.461 2.4 -5.434 1 84 218 SER A C 1
ATOM 1742 O O . SER A 1 218 ? -6.254 3.58 -5.727 1 84 218 SER A O 1
ATOM 1744 N N . ARG A 1 219 ? -7.43 2.105 -4.656 1 82.19 219 ARG A N 1
ATOM 1745 C CA . ARG A 1 219 ? -8.367 3.068 -4.09 1 82.19 219 ARG A CA 1
ATOM 1746 C C . ARG A 1 219 ? -7.672 3.998 -3.104 1 82.19 219 ARG A C 1
ATOM 1748 O O . ARG A 1 219 ? -7.973 5.191 -3.045 1 82.19 219 ARG A O 1
ATOM 1755 N N . SER A 1 220 ? -6.785 3.398 -2.396 1 87.19 220 SER A N 1
ATOM 1756 C CA . SER A 1 220 ? -6.07 4.16 -1.375 1 87.19 220 SER A CA 1
ATOM 1757 C C . SER A 1 220 ? -5.152 5.203 -2.002 1 87.19 220 SER A C 1
ATOM 1759 O O . SER A 1 220 ? -4.855 6.227 -1.386 1 87.19 220 SER A O 1
ATOM 1761 N N . GLN A 1 221 ? -4.715 4.945 -3.215 1 87.69 221 GLN A N 1
ATOM 1762 C CA . GLN A 1 221 ? -3.836 5.895 -3.891 1 87.69 221 GLN A CA 1
ATOM 1763 C C . GLN A 1 221 ? -4.535 7.234 -4.102 1 87.69 221 GLN A C 1
ATOM 1765 O O . GLN A 1 221 ? -3.945 8.289 -3.863 1 87.69 221 GLN A O 1
ATOM 1770 N N . GLU A 1 222 ? -5.773 7.164 -4.566 1 86.75 222 GLU A N 1
ATOM 1771 C CA . GLU A 1 222 ? -6.535 8.391 -4.781 1 86.75 222 GLU A CA 1
ATOM 1772 C C . GLU A 1 222 ? -6.805 9.117 -3.467 1 86.75 222 GLU A C 1
ATOM 1774 O O . GLU A 1 222 ? -6.695 10.344 -3.391 1 86.75 222 GLU A O 1
ATOM 1779 N N . GLU A 1 223 ? -7.168 8.391 -2.516 1 89.25 223 GLU A N 1
ATOM 1780 C CA . GLU A 1 223 ? -7.406 8.961 -1.194 1 89.25 223 GLU A CA 1
ATOM 1781 C C . GLU A 1 223 ? -6.141 9.609 -0.637 1 89.25 223 GLU A C 1
ATOM 1783 O O . GLU A 1 223 ? -6.199 10.695 -0.058 1 89.25 223 GLU A O 1
ATOM 1788 N N . PHE A 1 224 ? -5.055 8.969 -0.849 1 93.06 224 PHE A N 1
ATOM 1789 C CA . PHE A 1 224 ? -3.773 9.5 -0.402 1 93.06 224 PHE A CA 1
ATOM 1790 C C . PHE A 1 224 ? -3.471 10.828 -1.088 1 93.06 224 PHE A C 1
ATOM 1792 O O . PHE A 1 224 ? -3.078 11.797 -0.432 1 93.06 224 PHE A O 1
ATOM 1799 N N . SER A 1 225 ? -3.732 10.852 -2.324 1 92.19 225 SER A N 1
ATOM 1800 C CA . SER A 1 225 ? -3.498 12.07 -3.096 1 92.19 225 SER A CA 1
ATOM 1801 C C . SER A 1 225 ? -4.371 13.219 -2.596 1 92.19 225 SER A C 1
ATOM 1803 O O . SER A 1 225 ? -3.904 14.352 -2.482 1 92.19 225 SER A O 1
ATOM 1805 N N . SER A 1 226 ? -5.559 12.914 -2.299 1 92.25 226 SER A N 1
ATOM 1806 C CA . SER A 1 226 ? -6.477 13.93 -1.789 1 92.25 226 SER A CA 1
ATOM 1807 C C . SER A 1 226 ? -6.012 14.469 -0.438 1 92.25 226 SER A C 1
ATOM 1809 O O . SER A 1 226 ? -6.086 15.672 -0.183 1 92.25 226 SER A O 1
ATOM 1811 N N . LEU A 1 227 ? -5.551 13.594 0.385 1 94.5 227 LEU A N 1
ATOM 1812 C CA . LEU A 1 227 ? -5.066 14 1.699 1 94.5 227 LEU A CA 1
ATOM 1813 C C . LEU A 1 227 ? -3.811 14.852 1.576 1 94.5 227 LEU A C 1
ATOM 1815 O O . LEU A 1 227 ? -3.641 15.828 2.316 1 94.5 227 LEU A O 1
ATOM 1819 N N . ILE A 1 228 ? -2.98 14.531 0.635 1 95 228 ILE A N 1
ATOM 1820 C CA . ILE A 1 228 ? -1.785 15.328 0.387 1 95 228 ILE A CA 1
ATOM 1821 C C . ILE A 1 228 ? -2.186 16.719 -0.101 1 95 228 ILE A C 1
ATOM 1823 O O . ILE A 1 228 ? -1.584 17.719 0.296 1 95 228 ILE A O 1
ATOM 1827 N N . GLU A 1 229 ? -3.148 16.75 -0.91 1 94.12 229 GLU A N 1
ATOM 1828 C CA . GLU A 1 229 ? -3.641 18.047 -1.378 1 94.12 229 GLU A CA 1
ATOM 1829 C C . GLU A 1 229 ? -4.156 18.891 -0.218 1 94.12 229 GLU A C 1
ATOM 1831 O O . GLU A 1 229 ? -3.906 20.094 -0.162 1 94.12 229 GLU A O 1
ATOM 1836 N N . SER A 1 230 ? -4.871 18.266 0.637 1 93.06 230 SER A N 1
ATOM 1837 C CA . SER A 1 230 ? -5.34 18.953 1.833 1 93.06 230 SER A CA 1
ATOM 1838 C C . SER A 1 230 ? -4.172 19.453 2.678 1 93.06 230 SER A C 1
ATOM 1840 O O . SER A 1 230 ? -4.199 20.578 3.184 1 93.06 230 SER A O 1
ATOM 1842 N N . LEU A 1 231 ? -3.25 18.641 2.811 1 94.5 231 LEU A N 1
ATOM 1843 C CA . LEU A 1 231 ? -2.059 19.016 3.564 1 94.5 231 LEU A CA 1
ATOM 1844 C C . LEU A 1 231 ? -1.338 20.188 2.895 1 94.5 231 LEU A C 1
ATOM 1846 O O . LEU A 1 231 ? -0.867 21.109 3.572 1 94.5 231 LEU A O 1
ATOM 1850 N N . GLU A 1 232 ? -1.284 20.203 1.619 1 93.88 232 GLU A N 1
ATOM 1851 C CA . GLU A 1 232 ? -0.698 21.297 0.862 1 93.88 232 GLU A CA 1
ATOM 1852 C C . GLU A 1 232 ? -1.472 22.594 1.086 1 93.88 232 GLU A C 1
ATOM 1854 O O . GLU A 1 232 ? -0.875 23.672 1.212 1 93.88 232 GLU A O 1
ATOM 1859 N N . SER A 1 233 ? -2.727 22.438 1.12 1 94 233 SER A N 1
ATOM 1860 C CA . SER A 1 233 ? -3.564 23.609 1.384 1 94 233 SER A CA 1
ATOM 1861 C C . SER A 1 233 ? -3.301 24.172 2.775 1 94 233 SER A C 1
ATOM 1863 O O . SER A 1 233 ? -3.221 25.391 2.949 1 94 233 SER A O 1
ATOM 1865 N N . ILE A 1 234 ? -3.174 23.312 3.723 1 93.62 234 ILE A N 1
ATOM 1866 C CA . ILE A 1 234 ? -2.861 23.75 5.082 1 93.62 234 ILE A CA 1
ATOM 1867 C C . ILE A 1 234 ? -1.504 24.453 5.098 1 93.62 234 ILE A C 1
ATOM 1869 O O . ILE A 1 234 ? -1.352 25.516 5.715 1 93.62 234 ILE A O 1
ATOM 1873 N N . ASP A 1 235 ? -0.576 23.875 4.477 1 91.44 235 ASP A N 1
ATOM 1874 C CA . ASP A 1 235 ? 0.763 24.453 4.391 1 91.44 235 ASP A CA 1
ATOM 1875 C C . ASP A 1 235 ? 0.722 25.844 3.771 1 91.44 235 ASP A C 1
ATOM 1877 O O . ASP A 1 235 ? 1.366 26.766 4.27 1 91.44 235 ASP A O 1
ATOM 1881 N N . ALA A 1 236 ? -0.023 26.016 2.732 1 90 236 ALA A N 1
ATOM 1882 C CA . ALA A 1 236 ? -0.159 27.312 2.062 1 90 236 ALA A CA 1
ATOM 1883 C C . ALA A 1 236 ? -0.828 28.328 2.977 1 90 236 ALA A C 1
ATOM 1885 O O . ALA A 1 236 ? -0.399 29.484 3.043 1 90 236 ALA A O 1
ATOM 1886 N N . ASN A 1 237 ? -1.861 27.938 3.664 1 88.88 237 ASN A N 1
ATOM 1887 C CA . ASN A 1 237 ? -2.539 28.812 4.605 1 88.88 237 ASN A CA 1
ATOM 1888 C C . ASN A 1 237 ? -1.609 29.25 5.734 1 88.88 237 ASN A C 1
ATOM 1890 O O . ASN A 1 237 ? -1.627 30.422 6.145 1 88.88 237 ASN A O 1
ATOM 1894 N N . MET A 1 238 ? -0.877 28.328 6.156 1 86.25 238 MET A N 1
ATOM 1895 C CA . MET A 1 238 ? 0.077 28.641 7.219 1 86.25 238 MET A CA 1
ATOM 1896 C C . MET A 1 238 ? 1.105 29.656 6.738 1 86.25 238 MET A C 1
ATOM 1898 O O . MET A 1 238 ? 1.499 30.547 7.496 1 86.25 238 MET A O 1
ATOM 1902 N N . ALA A 1 239 ? 1.545 29.484 5.555 1 83.88 239 ALA A N 1
ATOM 1903 C CA . ALA A 1 239 ? 2.488 30.438 4.988 1 83.88 239 ALA A CA 1
ATOM 1904 C C . ALA A 1 239 ? 1.879 31.828 4.922 1 83.88 239 ALA A C 1
ATOM 1906 O O . ALA A 1 239 ? 2.547 32.812 5.227 1 83.88 239 ALA A O 1
ATOM 1907 N N . TYR A 1 240 ? 0.659 31.906 4.57 1 84.94 240 TYR A N 1
ATOM 1908 C CA . TYR A 1 240 ? -0.056 33.188 4.496 1 84.94 240 TYR A CA 1
ATOM 1909 C C . TYR A 1 240 ? -0.14 33.844 5.863 1 84.94 240 TYR A C 1
ATOM 1911 O O . TYR A 1 240 ? 0.19 35.031 6.012 1 84.94 240 TYR A O 1
ATOM 1919 N N . TYR A 1 241 ? -0.527 33.094 6.883 1 81.44 241 TYR A N 1
ATOM 1920 C CA . TYR A 1 241 ? -0.686 33.656 8.227 1 81.44 241 TYR A CA 1
ATOM 1921 C C . TYR A 1 241 ? 0.667 34 8.836 1 81.44 241 TYR A C 1
ATOM 1923 O O . TYR A 1 241 ? 0.764 34.906 9.68 1 81.44 241 TYR A O 1
ATOM 1931 N N . SER A 1 242 ? 1.692 33.281 8.461 1 81.44 242 SER A N 1
ATOM 1932 C CA . SER A 1 242 ? 3.027 33.5 9.008 1 81.44 242 SER A CA 1
ATOM 1933 C C . SER A 1 242 ? 3.525 34.906 8.656 1 81.44 242 SER A C 1
ATOM 1935 O O . SER A 1 242 ? 4.34 35.469 9.383 1 81.44 242 SER A O 1
ATOM 1937 N N . ARG A 1 243 ? 3.043 35.5 7.617 1 81.94 243 ARG A N 1
ATOM 1938 C CA . ARG A 1 243 ? 3.41 36.844 7.262 1 81.94 243 ARG A CA 1
ATOM 1939 C C . ARG A 1 243 ? 2.961 37.844 8.336 1 81.94 243 ARG A C 1
ATOM 1941 O O . ARG A 1 243 ? 3.693 38.781 8.672 1 81.94 243 ARG A O 1
ATOM 1948 N N . ASN A 1 244 ? 1.758 37.594 8.828 1 82.44 244 ASN A N 1
ATOM 1949 C CA . ASN A 1 244 ? 1.272 38.406 9.938 1 82.44 244 ASN A CA 1
ATOM 1950 C C . ASN A 1 244 ? 2.117 38.219 11.195 1 82.44 244 ASN A C 1
ATOM 1952 O O . ASN A 1 244 ? 2.357 39.156 11.938 1 82.44 244 ASN A O 1
ATOM 1956 N N . CYS A 1 245 ? 2.531 37 11.359 1 82.75 245 CYS A N 1
ATOM 1957 C CA . CYS A 1 245 ? 3.373 36.719 12.508 1 82.75 245 CYS A CA 1
ATOM 1958 C C . CYS A 1 245 ? 4.691 37.469 12.43 1 82.75 245 CYS A C 1
ATOM 1960 O O . CYS A 1 245 ? 5.141 38.062 13.43 1 82.75 245 CYS A O 1
ATOM 1962 N N . ASP A 1 246 ? 5.227 37.562 11.258 1 80.44 246 ASP A N 1
ATOM 1963 C CA . ASP A 1 246 ? 6.477 38.281 11.055 1 80.44 246 ASP A CA 1
ATOM 1964 C C . ASP A 1 246 ? 6.32 39.781 11.414 1 80.44 246 ASP A C 1
ATOM 1966 O O . ASP A 1 246 ? 7.172 40.344 12.094 1 80.44 246 ASP A O 1
ATOM 1970 N N . SER A 1 247 ? 5.258 40.312 10.977 1 83.06 247 SER A N 1
ATOM 1971 C CA . SER A 1 247 ? 5.004 41.719 11.219 1 83.06 247 SER A CA 1
ATOM 1972 C C . SER A 1 247 ? 4.781 42 12.703 1 83.06 247 SER A C 1
ATOM 1974 O O . SER A 1 247 ? 5.238 43 13.234 1 83.06 247 SER A O 1
ATOM 1976 N N . LEU A 1 248 ? 4.176 41.062 13.352 1 86.44 248 LEU A N 1
ATOM 1977 C CA . LEU A 1 248 ? 3.852 41.25 14.758 1 86.44 248 LEU A CA 1
ATOM 1978 C C . LEU A 1 248 ? 5.098 41.125 15.625 1 86.44 248 LEU A C 1
ATOM 1980 O O . LEU A 1 248 ? 5.32 41.906 16.547 1 86.44 248 LEU A O 1
ATOM 1984 N N . ILE A 1 249 ? 5.883 40.188 15.344 1 82.62 249 ILE A N 1
ATOM 1985 C CA . ILE A 1 249 ? 7.094 39.938 16.125 1 82.62 249 ILE A CA 1
ATOM 1986 C C . ILE A 1 249 ? 8.047 41.125 15.961 1 82.62 249 ILE A C 1
ATOM 1988 O O . ILE A 1 249 ? 8.758 41.5 16.906 1 82.62 249 ILE A O 1
ATOM 1992 N N . GLY A 1 250 ? 8.031 41.75 14.805 1 79.38 250 GLY A N 1
ATOM 1993 C CA . GLY A 1 250 ? 8.891 42.875 14.531 1 79.38 250 GLY A CA 1
ATOM 1994 C C . GLY A 1 250 ? 8.359 44.188 15.102 1 79.38 250 GLY A C 1
ATOM 1995 O O . GLY A 1 250 ? 9.055 45.188 15.094 1 79.38 250 GLY A O 1
ATOM 1996 N N . SER A 1 251 ? 7.16 44.125 15.602 1 82.12 251 SER A N 1
ATOM 1997 C CA . SER A 1 251 ? 6.559 45.344 16.141 1 82.12 251 SER A CA 1
ATOM 1998 C C . SER A 1 251 ? 7.078 45.625 17.547 1 82.12 251 SER A C 1
ATOM 2000 O O . SER A 1 251 ? 7.586 44.75 18.219 1 82.12 251 SER A O 1
ATOM 2002 N N . ASP A 1 252 ? 6.988 46.812 17.953 1 81.62 252 ASP A N 1
ATOM 2003 C CA . ASP A 1 252 ? 7.453 47.219 19.281 1 81.62 252 ASP A CA 1
ATOM 2004 C C . ASP A 1 252 ? 6.609 46.594 20.375 1 81.62 252 ASP A C 1
ATOM 2006 O O . ASP A 1 252 ? 7.105 46.344 21.484 1 81.62 252 ASP A O 1
ATOM 2010 N N . THR A 1 253 ? 5.422 46.281 20.016 1 84.75 253 THR A N 1
ATOM 2011 C CA . THR A 1 253 ? 4.48 45.75 21 1 84.75 253 THR A CA 1
ATOM 2012 C C . THR A 1 253 ? 4.824 44.312 21.375 1 84.75 253 THR A C 1
ATOM 2014 O O . THR A 1 253 ? 4.711 43.938 22.531 1 84.75 253 THR A O 1
ATOM 2017 N N . PHE A 1 254 ? 5.301 43.625 20.375 1 88.81 254 PHE A N 1
ATOM 2018 C CA . PHE A 1 254 ? 5.492 42.188 20.609 1 88.81 254 PHE A CA 1
ATOM 2019 C C . PHE A 1 254 ? 6.957 41.812 20.438 1 88.81 254 PHE A C 1
ATOM 2021 O O . PHE A 1 254 ? 7.266 40.656 20.078 1 88.81 254 PHE A O 1
ATOM 2028 N N . MET A 1 255 ? 7.727 42.75 20.609 1 85.88 255 MET A N 1
ATOM 2029 C CA . MET A 1 255 ? 9.156 42.5 20.531 1 85.88 255 MET A CA 1
ATOM 2030 C C . MET A 1 255 ? 9.586 41.469 21.562 1 85.88 255 MET A C 1
ATOM 2032 O O . MET A 1 255 ? 9.125 41.5 22.719 1 85.88 255 MET A O 1
ATOM 2036 N N . LEU A 1 256 ? 10.477 40.594 21.188 1 88.56 256 LEU A N 1
ATOM 2037 C CA . LEU A 1 256 ? 10.969 39.562 22.109 1 88.56 256 LEU A CA 1
ATOM 2038 C C . LEU A 1 256 ? 11.984 40.156 23.078 1 88.56 256 LEU A C 1
ATOM 2040 O O . LEU A 1 256 ? 12.75 41.031 22.719 1 88.56 256 LEU A O 1
ATOM 2044 N N . SER A 1 257 ? 11.906 39.625 24.312 1 91.25 257 SER A N 1
ATOM 2045 C CA . SER A 1 257 ? 13 39.875 25.25 1 91.25 257 SER A CA 1
ATOM 2046 C C . SER A 1 257 ? 14.242 39.062 24.891 1 91.25 257 SER A C 1
ATOM 2048 O O . SER A 1 257 ? 14.164 38.125 24.109 1 91.25 257 SER A O 1
ATOM 2050 N N . ASN A 1 258 ? 15.383 39.531 25.375 1 95.56 258 ASN A N 1
ATOM 2051 C CA . ASN A 1 258 ? 16.609 38.75 25.172 1 95.56 258 ASN A CA 1
ATOM 2052 C C . ASN A 1 258 ? 16.453 37.312 25.625 1 95.56 258 ASN A C 1
ATOM 2054 O O . ASN A 1 258 ? 16.891 36.375 24.953 1 95.56 258 ASN A O 1
ATOM 2058 N N . ASP A 1 259 ? 15.734 37.156 26.719 1 94.5 259 ASP A N 1
ATOM 2059 C CA . ASP A 1 259 ? 15.523 35.812 27.266 1 94.5 259 ASP A CA 1
ATOM 2060 C C . ASP A 1 259 ? 14.688 34.969 26.312 1 94.5 259 ASP A C 1
ATOM 2062 O O . ASP A 1 259 ? 14.992 33.781 26.109 1 94.5 259 ASP A O 1
ATOM 2066 N N . GLU A 1 260 ? 13.695 35.531 25.797 1 91.69 260 GLU A N 1
ATOM 2067 C CA . GLU A 1 260 ? 12.844 34.812 24.844 1 91.69 260 GLU A CA 1
ATOM 2068 C C . GLU A 1 260 ? 13.609 34.438 23.578 1 91.69 260 GLU A C 1
ATOM 2070 O O . GLU A 1 260 ? 13.438 33.344 23.047 1 91.69 260 GLU A O 1
ATOM 2075 N N . PHE A 1 261 ? 14.375 35.375 23.125 1 94 261 PHE A N 1
ATOM 2076 C CA . PHE A 1 261 ? 15.219 35.125 21.969 1 94 261 PHE A CA 1
ATOM 2077 C C . PHE A 1 261 ? 16.172 33.969 22.234 1 94 261 PHE A C 1
ATOM 2079 O O . PHE A 1 261 ? 16.344 33.094 21.391 1 94 261 PHE A O 1
ATOM 2086 N N . LEU A 1 262 ? 16.766 33.969 23.391 1 96.62 262 LEU A N 1
ATOM 2087 C CA . LEU A 1 262 ? 17.734 32.938 23.766 1 96.62 262 LEU A CA 1
ATOM 2088 C C . LEU A 1 262 ? 17.062 31.562 23.812 1 96.62 262 LEU A C 1
ATOM 2090 O O . LEU A 1 262 ? 17.672 30.562 23.422 1 96.62 262 LEU A O 1
ATOM 2094 N N . LYS A 1 263 ? 15.867 31.438 24.234 1 93.81 263 LYS A N 1
ATOM 2095 C CA . LYS A 1 263 ? 15.133 30.172 24.266 1 93.81 263 LYS A CA 1
ATOM 2096 C C . LYS A 1 263 ? 14.891 29.656 22.844 1 93.81 263 LYS A C 1
ATOM 2098 O O . LYS A 1 263 ? 15.07 28.469 22.578 1 93.81 263 LYS A O 1
ATOM 2103 N N . GLU A 1 264 ? 14.477 30.547 21.984 1 91.81 264 GLU A N 1
ATOM 2104 C CA . GLU A 1 264 ? 14.266 30.156 20.594 1 91.81 264 GLU A CA 1
ATOM 2105 C C . GLU A 1 264 ? 15.57 29.719 19.938 1 91.81 264 GLU A C 1
ATOM 2107 O O . GLU A 1 264 ? 15.586 28.797 19.109 1 91.81 264 GLU A O 1
ATOM 2112 N N . LEU A 1 265 ? 16.625 30.453 20.297 1 95.38 265 LEU A N 1
ATOM 2113 C CA . LEU A 1 265 ? 17.938 30.109 19.75 1 95.38 265 LEU A CA 1
ATOM 2114 C C . LEU A 1 265 ? 18.344 28.703 20.172 1 95.38 265 LEU A C 1
ATOM 2116 O O . LEU A 1 265 ? 18.906 27.953 19.375 1 95.38 265 LEU A O 1
ATOM 2120 N N . GLU A 1 266 ? 18.109 28.344 21.359 1 95.19 266 GLU A N 1
ATOM 2121 C CA . GLU A 1 266 ? 18.391 27 21.844 1 95.19 266 GLU A CA 1
ATOM 2122 C C . GLU A 1 266 ? 17.609 25.953 21.062 1 95.19 266 GLU A C 1
ATOM 2124 O O . GLU A 1 266 ? 18.125 24.891 20.75 1 95.19 266 GLU A O 1
ATOM 2129 N N . PHE A 1 267 ? 16.406 26.25 20.828 1 92.31 267 PHE A N 1
ATOM 2130 C CA . PHE A 1 267 ? 15.578 25.359 20.031 1 92.31 267 PHE A CA 1
ATOM 2131 C C . PHE A 1 267 ? 16.156 25.172 18.641 1 92.31 267 PHE A C 1
ATOM 2133 O O . PHE A 1 267 ? 16.234 24.047 18.141 1 92.31 267 PHE A O 1
ATOM 2140 N N . ILE A 1 268 ? 16.531 26.266 18.031 1 94.56 268 ILE A N 1
ATOM 2141 C CA . ILE A 1 268 ? 17.094 26.25 16.688 1 94.56 268 ILE A CA 1
ATOM 2142 C C . ILE A 1 268 ? 18.344 25.375 16.672 1 94.56 268 ILE A C 1
ATOM 2144 O O . ILE A 1 268 ? 18.531 24.562 15.758 1 94.56 268 ILE A O 1
ATOM 2148 N N . ILE A 1 269 ? 19.172 25.547 17.672 1 96.75 269 ILE A N 1
ATOM 2149 C CA . ILE A 1 269 ? 20.406 24.781 17.766 1 96.75 269 ILE A CA 1
ATOM 2150 C C . ILE A 1 269 ? 20.078 23.297 17.938 1 96.75 269 ILE A C 1
ATOM 2152 O O . ILE A 1 269 ? 20.656 22.438 17.25 1 96.75 269 ILE A O 1
ATOM 2156 N N . SER A 1 270 ? 19.172 22.953 18.797 1 95.31 270 SER A N 1
ATOM 2157 C CA . SER A 1 270 ? 18.766 21.578 19.016 1 95.31 270 SER A CA 1
ATOM 2158 C C . SER A 1 270 ? 18.203 20.953 17.734 1 95.31 270 SER A C 1
ATOM 2160 O O . SER A 1 270 ? 18.5 19.812 17.406 1 95.31 270 SER A O 1
ATOM 2162 N N . ASP A 1 271 ? 17.391 21.688 17.094 1 93.25 271 ASP A N 1
ATOM 2163 C CA . ASP A 1 271 ? 16.812 21.234 15.828 1 93.25 271 ASP A CA 1
ATOM 2164 C C . ASP A 1 271 ? 17.906 20.953 14.789 1 93.25 271 ASP A C 1
ATOM 2166 O O . ASP A 1 271 ? 17.797 20.016 14 1 93.25 271 ASP A O 1
ATOM 2170 N N . GLN A 1 272 ? 18.875 21.828 14.75 1 95.75 272 GLN A N 1
ATOM 2171 C CA . GLN A 1 272 ? 19.984 21.656 13.828 1 95.75 272 GLN A CA 1
ATOM 2172 C C . GLN A 1 272 ? 20.719 20.328 14.078 1 95.75 272 GLN A C 1
ATOM 2174 O O . GLN A 1 272 ? 21.031 19.609 13.133 1 95.75 272 GLN A O 1
ATOM 2179 N N . PHE A 1 273 ? 20.906 20 15.32 1 96.06 273 PHE A N 1
ATOM 2180 C CA . PHE A 1 273 ? 21.547 18.734 15.672 1 96.06 273 PHE A CA 1
ATOM 2181 C C . PHE A 1 273 ? 20.703 17.562 15.227 1 96.06 273 PHE A C 1
ATOM 2183 O O . PHE A 1 273 ? 21.219 16.594 14.656 1 96.06 273 PHE A O 1
ATOM 2190 N N . SER A 1 274 ? 19.469 17.609 15.492 1 93.69 274 SER A N 1
ATOM 2191 C CA . SER A 1 274 ? 18.547 16.531 15.125 1 93.69 274 SER A CA 1
ATOM 2192 C C . SER A 1 274 ? 18.5 16.359 13.609 1 93.69 274 SER A C 1
ATOM 2194 O O . SER A 1 274 ? 18.516 15.227 13.109 1 93.69 274 SER A O 1
ATOM 2196 N N . TRP A 1 275 ? 18.422 17.438 12.93 1 94.12 275 TRP A N 1
ATOM 2197 C CA . TRP A 1 275 ? 18.328 17.438 11.469 1 94.12 275 TRP A CA 1
ATOM 2198 C C . TRP A 1 275 ? 19.562 16.781 10.852 1 94.12 275 TRP A C 1
ATOM 2200 O O . TRP A 1 275 ? 19.422 15.914 9.984 1 94.12 275 TRP A O 1
ATOM 2210 N N . ILE A 1 276 ? 20.719 17.156 11.328 1 96.19 276 ILE A N 1
ATOM 2211 C CA . ILE A 1 276 ? 21.953 16.594 10.797 1 96.19 276 ILE A CA 1
ATOM 2212 C C . ILE A 1 276 ? 22.047 15.109 11.156 1 96.19 276 ILE A C 1
ATOM 2214 O O . ILE A 1 276 ? 22.562 14.305 10.383 1 96.19 276 ILE A O 1
ATOM 2218 N N . ASN A 1 277 ? 21.656 14.773 12.305 1 95.12 277 ASN A N 1
ATOM 2219 C CA . ASN A 1 277 ? 21.625 13.367 12.695 1 95.12 277 ASN A CA 1
ATOM 2220 C C . ASN A 1 277 ? 20.734 12.539 11.781 1 95.12 277 ASN A C 1
ATOM 2222 O O . ASN A 1 277 ? 21.078 11.406 11.445 1 95.12 277 ASN A O 1
ATOM 2226 N N . ASN A 1 278 ? 19.656 13.062 11.469 1 92.44 278 ASN A N 1
ATOM 2227 C CA . ASN A 1 278 ? 18.781 12.375 10.531 1 92.44 278 ASN A CA 1
ATOM 2228 C C . ASN A 1 278 ? 19.453 12.164 9.18 1 92.44 278 ASN A C 1
ATOM 2230 O O . ASN A 1 278 ? 19.297 11.102 8.562 1 92.44 278 ASN A O 1
ATOM 2234 N N . LEU A 1 279 ? 20.141 13.148 8.75 1 94.38 279 LEU A N 1
ATOM 2235 C CA . LEU A 1 279 ? 20.891 13.031 7.504 1 94.38 279 LEU A CA 1
ATOM 2236 C C . LEU A 1 279 ? 21.938 11.922 7.602 1 94.38 279 LEU A C 1
ATOM 2238 O O . LEU A 1 279 ? 22.109 11.141 6.66 1 94.38 279 LEU A O 1
ATOM 2242 N N . ARG A 1 280 ? 22.578 11.867 8.703 1 94.75 280 ARG A N 1
ATOM 2243 C CA . ARG A 1 280 ? 23.578 10.828 8.953 1 94.75 280 ARG A CA 1
ATOM 2244 C C . ARG A 1 280 ? 22.953 9.445 8.914 1 94.75 280 ARG A C 1
ATOM 2246 O O . ARG A 1 280 ? 23.5 8.516 8.32 1 94.75 280 ARG A O 1
ATOM 2253 N N . LEU A 1 281 ? 21.828 9.289 9.555 1 91.5 281 LEU A N 1
ATOM 2254 C CA . LEU A 1 281 ? 21.125 8.008 9.594 1 91.5 281 LEU A CA 1
ATOM 2255 C C . LEU A 1 281 ? 20.703 7.582 8.195 1 91.5 281 LEU A C 1
ATOM 2257 O O . LEU A 1 281 ? 20.703 6.391 7.871 1 91.5 281 LEU A O 1
ATOM 2261 N N . LEU A 1 282 ? 20.359 8.555 7.418 1 90 282 LEU A N 1
ATOM 2262 C CA . LEU A 1 282 ? 19.969 8.258 6.039 1 90 282 LEU A CA 1
ATOM 2263 C C . LEU A 1 282 ? 21.156 7.711 5.254 1 90 282 LEU A C 1
ATOM 2265 O O . LEU A 1 282 ? 21.047 6.691 4.57 1 90 282 LEU A O 1
ATOM 2269 N N . VAL A 1 283 ? 22.266 8.305 5.391 1 93 283 VAL A N 1
ATOM 2270 C CA . VAL A 1 283 ? 23.422 7.977 4.574 1 93 283 VAL A CA 1
ATOM 2271 C C . VAL A 1 283 ? 24.125 6.742 5.141 1 93 283 VAL A C 1
ATOM 2273 O O . VAL A 1 283 ? 24.438 5.809 4.406 1 93 283 VAL A O 1
ATOM 2276 N N . GLU A 1 284 ? 24.312 6.676 6.441 1 91.06 284 GLU A N 1
ATOM 2277 C CA . GLU A 1 284 ? 25.078 5.602 7.062 1 91.06 284 GLU A CA 1
ATOM 2278 C C . GLU A 1 284 ? 24.188 4.418 7.426 1 91.06 284 GLU A C 1
ATOM 2280 O O . GLU A 1 284 ? 24.609 3.264 7.344 1 91.06 284 GLU A O 1
ATOM 2285 N N . GLY A 1 285 ? 23.031 4.688 7.922 1 79.56 285 GLY A N 1
ATOM 2286 C CA . GLY A 1 285 ? 22.141 3.633 8.367 1 79.56 285 GLY A CA 1
ATOM 2287 C C . GLY A 1 285 ? 21.219 3.125 7.266 1 79.56 285 GLY A C 1
ATOM 2288 O O . GLY A 1 285 ? 20.562 2.1 7.426 1 79.56 285 GLY A O 1
ATOM 2289 N N . GLN A 1 286 ? 21.141 3.865 6.184 1 70.06 286 GLN A N 1
ATOM 2290 C CA . GLN A 1 286 ? 20.281 3.572 5.031 1 70.06 286 GLN A CA 1
ATOM 2291 C C . GLN A 1 286 ? 18.828 3.41 5.453 1 70.06 286 GLN A C 1
ATOM 2293 O O . GLN A 1 286 ? 18.156 2.477 5.02 1 70.06 286 GLN A O 1
ATOM 2298 N N . ARG A 1 287 ? 18.5 4.203 6.352 1 74.12 287 ARG A N 1
ATOM 2299 C CA . ARG A 1 287 ? 17.109 4.219 6.805 1 74.12 287 ARG A CA 1
ATOM 2300 C C . ARG A 1 287 ? 16.281 5.223 6.008 1 74.12 287 ARG A C 1
ATOM 2302 O O . ARG A 1 287 ? 16.797 6.254 5.574 1 74.12 287 ARG A O 1
ATOM 2309 N N . THR A 1 288 ? 15.133 4.836 5.789 1 74.25 288 THR A N 1
ATOM 2310 C CA . THR A 1 288 ? 14.25 5.77 5.098 1 74.25 288 THR A CA 1
ATOM 2311 C C . THR A 1 288 ? 13.781 6.871 6.043 1 74.25 288 THR A C 1
ATOM 2313 O O . THR A 1 288 ? 12.984 6.621 6.945 1 74.25 288 THR A O 1
ATOM 2316 N N . ILE A 1 289 ? 14.461 7.992 5.875 1 79.12 289 ILE A N 1
ATOM 2317 C CA . ILE A 1 289 ? 14.102 9.156 6.68 1 79.12 289 ILE A CA 1
ATOM 2318 C C . ILE A 1 289 ? 13.727 10.32 5.762 1 79.12 289 ILE A C 1
ATOM 2320 O O . ILE A 1 289 ? 14.352 10.523 4.719 1 79.12 289 ILE A O 1
ATOM 2324 N N . PHE A 1 290 ? 12.648 10.969 6.16 1 83.81 290 PHE A N 1
ATOM 2325 C CA . PHE A 1 290 ? 12.219 12.133 5.391 1 83.81 290 PHE A CA 1
ATOM 2326 C C . PHE A 1 290 ? 12.797 13.414 5.977 1 83.81 290 PHE A C 1
ATOM 2328 O O . PHE A 1 290 ? 12.734 13.633 7.188 1 83.81 290 PHE A O 1
ATOM 2335 N N . ILE A 1 291 ? 13.484 14.117 5.094 1 89.44 291 ILE A N 1
ATOM 2336 C CA . ILE A 1 291 ? 14.195 15.312 5.539 1 89.44 291 ILE A CA 1
ATOM 2337 C C . ILE A 1 291 ? 13.711 16.531 4.754 1 89.44 291 ILE A C 1
ATOM 2339 O O . ILE A 1 291 ? 13.625 16.484 3.523 1 89.44 291 ILE A O 1
ATOM 2343 N N . GLN A 1 292 ? 13.352 17.578 5.492 1 90.38 292 GLN A N 1
ATOM 2344 C CA . GLN A 1 292 ? 13.023 18.844 4.871 1 90.38 292 GLN A CA 1
ATOM 2345 C C . GLN A 1 292 ? 14.289 19.578 4.414 1 90.38 292 GLN A C 1
ATOM 2347 O O . GLN A 1 292 ? 15.172 19.859 5.227 1 90.38 292 GLN A O 1
ATOM 2352 N N . THR A 1 293 ? 14.344 19.891 3.064 1 93.06 293 THR A N 1
ATOM 2353 C CA . THR A 1 293 ? 15.578 20.5 2.572 1 93.06 293 THR A CA 1
ATOM 2354 C C . THR A 1 293 ? 15.344 21.922 2.109 1 93.06 293 THR A C 1
ATOM 2356 O O . THR A 1 293 ? 16.281 22.609 1.691 1 93.06 293 THR A O 1
ATOM 2359 N N . ASP A 1 294 ? 14.102 22.422 2.127 1 91.62 294 ASP A N 1
ATOM 2360 C CA . ASP A 1 294 ? 13.828 23.828 1.895 1 91.62 294 ASP A CA 1
ATOM 2361 C C . ASP A 1 294 ? 14.266 24.672 3.09 1 91.62 294 ASP A C 1
ATOM 2363 O O . ASP A 1 294 ? 13.617 24.641 4.141 1 91.62 294 ASP A O 1
ATOM 2367 N N . ALA A 1 295 ? 15.234 25.422 2.898 1 93.31 295 ALA A N 1
ATOM 2368 C CA . ALA A 1 295 ? 15.883 26.156 3.977 1 93.31 295 ALA A CA 1
ATOM 2369 C C . ALA A 1 295 ? 14.898 27.094 4.672 1 93.31 295 ALA A C 1
ATOM 2371 O O . ALA A 1 295 ? 15.023 27.359 5.871 1 93.31 295 ALA A O 1
ATOM 2372 N N . SER A 1 296 ? 13.891 27.547 4.043 1 89 296 SER A N 1
ATOM 2373 C CA . SER A 1 296 ? 12.977 28.547 4.605 1 89 296 SER A CA 1
ATOM 2374 C C . SER A 1 296 ? 11.875 27.875 5.414 1 89 296 SER A C 1
ATOM 2376 O O . SER A 1 296 ? 11.094 28.547 6.09 1 89 296 SER A O 1
ATOM 2378 N N . LYS A 1 297 ? 11.891 26.547 5.469 1 89.19 297 LYS A N 1
ATOM 2379 C CA . LYS A 1 297 ? 10.719 25.859 6.02 1 89.19 297 LYS A CA 1
ATOM 2380 C C . LYS A 1 297 ? 11.078 25.094 7.289 1 89.19 297 LYS A C 1
ATOM 2382 O O . LYS A 1 297 ? 10.258 24.344 7.816 1 89.19 297 LYS A O 1
ATOM 2387 N N . HIS A 1 298 ? 12.328 25.25 7.688 1 89.12 298 HIS A N 1
ATOM 2388 C CA . HIS A 1 298 ? 12.688 24.547 8.906 1 89.12 298 HIS A CA 1
ATOM 2389 C C . HIS A 1 298 ? 13.898 25.188 9.586 1 89.12 298 HIS A C 1
ATOM 2391 O O . HIS A 1 298 ? 14.578 26.016 8.984 1 89.12 298 HIS A O 1
ATOM 2397 N N . GLY A 1 299 ? 14.031 24.906 10.867 1 90.25 299 GLY A N 1
ATOM 2398 C CA . GLY A 1 299 ? 15.211 25.297 11.625 1 90.25 299 GLY A CA 1
ATOM 2399 C C . GLY A 1 299 ? 15.477 26.781 11.602 1 90.25 299 GLY A C 1
ATOM 2400 O O . GLY A 1 299 ? 14.562 27.594 11.766 1 90.25 299 GLY A O 1
ATOM 2401 N N . PHE A 1 300 ? 16.75 27.141 11.406 1 94.12 300 PHE A N 1
ATOM 2402 C CA . PHE A 1 300 ? 17.219 28.531 11.414 1 94.12 300 PHE A CA 1
ATOM 2403 C C . PHE A 1 300 ? 16.469 29.359 10.367 1 94.12 300 PHE A C 1
ATOM 2405 O O . PHE A 1 300 ? 16.094 30.5 10.625 1 94.12 300 PHE A O 1
ATOM 2412 N N . GLY A 1 301 ? 16.266 28.766 9.227 1 90.81 301 GLY A N 1
ATOM 2413 C CA . GLY A 1 301 ? 15.625 29.484 8.133 1 90.81 301 GLY A CA 1
ATOM 2414 C C . GLY A 1 301 ? 14.188 29.859 8.414 1 90.81 301 GLY A C 1
ATOM 2415 O O . GLY A 1 301 ? 13.688 30.859 7.918 1 90.81 301 GLY A O 1
ATOM 2416 N N . LEU A 1 302 ? 13.547 29.078 9.195 1 85.62 302 LEU A N 1
ATOM 2417 C CA . LEU A 1 302 ? 12.164 29.359 9.586 1 85.62 302 LEU A CA 1
ATOM 2418 C C . LEU A 1 302 ? 12.086 30.656 10.391 1 85.62 302 LEU A C 1
ATOM 2420 O O . LEU A 1 302 ? 11.133 31.422 10.234 1 85.62 302 LEU A O 1
ATOM 2424 N N . PHE A 1 303 ? 13.109 30.891 11.211 1 86.75 303 PHE A N 1
ATOM 2425 C CA . PHE A 1 303 ? 13.094 31.984 12.164 1 86.75 303 PHE A CA 1
ATOM 2426 C C . PHE A 1 303 ? 13.953 33.156 11.672 1 86.75 303 PHE A C 1
ATOM 2428 O O . PHE A 1 303 ? 14.008 34.188 12.312 1 86.75 303 PHE A O 1
ATOM 2435 N N . TYR A 1 304 ? 14.578 32.969 10.586 1 90.62 304 TYR A N 1
ATOM 2436 C CA . TYR A 1 304 ? 15.586 33.906 10.117 1 90.62 304 TYR A CA 1
ATOM 2437 C C . TYR A 1 304 ? 15.008 35.312 10.008 1 90.62 304 TYR A C 1
ATOM 2439 O O . TYR A 1 304 ? 15.586 36.281 10.516 1 90.62 304 TYR A O 1
ATOM 2447 N N . LYS A 1 305 ? 13.898 35.469 9.391 1 84.88 305 LYS A N 1
ATOM 2448 C CA . LYS A 1 305 ? 13.305 36.781 9.18 1 84.88 305 LYS A CA 1
ATOM 2449 C C . LYS A 1 305 ? 12.609 37.281 10.445 1 84.88 305 LYS A C 1
ATOM 2451 O O . LYS A 1 305 ? 12.805 38.438 10.859 1 84.88 305 LYS A O 1
ATOM 2456 N N . GLY A 1 306 ? 11.914 36.406 11.078 1 81.62 306 GLY A N 1
ATOM 2457 C CA . GLY A 1 306 ? 11.086 36.812 12.203 1 81.62 306 GLY A CA 1
ATOM 2458 C C . GLY A 1 306 ? 11.883 37.156 13.445 1 81.62 306 GLY A C 1
ATOM 2459 O O . GLY A 1 306 ? 11.461 38 14.25 1 81.62 306 GLY A O 1
ATOM 2460 N N . LEU A 1 307 ? 13.047 36.562 13.539 1 87.81 307 LEU A N 1
ATOM 2461 C CA . LEU A 1 307 ? 13.836 36.781 14.75 1 87.81 307 LEU A CA 1
ATOM 2462 C C . LEU A 1 307 ? 15.086 37.594 14.445 1 87.81 307 LEU A C 1
ATOM 2464 O O . LEU A 1 307 ? 16.047 37.562 15.211 1 87.81 307 LEU A O 1
ATOM 2468 N N . SER A 1 308 ? 15.031 38.281 13.398 1 91 308 SER A N 1
ATOM 2469 C CA . SER A 1 308 ? 16.188 39.094 13.047 1 91 308 SER A CA 1
ATOM 2470 C C . SER A 1 308 ? 16.406 40.188 14.07 1 91 308 SER A C 1
ATOM 2472 O O . SER A 1 308 ? 15.523 41.031 14.305 1 91 308 SER A O 1
ATOM 2474 N N . PRO A 1 309 ? 17.625 40.219 14.688 1 93.44 309 PRO A N 1
ATOM 2475 C CA . PRO A 1 309 ? 17.891 41.25 15.695 1 93.44 309 PRO A CA 1
ATOM 2476 C C . PRO A 1 309 ? 18.016 42.656 15.094 1 93.44 309 PRO A C 1
ATOM 2478 O O . PRO A 1 309 ? 18.359 42.781 13.922 1 93.44 309 PRO A O 1
ATOM 2481 N N . LYS A 1 310 ? 17.703 43.688 15.922 1 92.19 310 LYS A N 1
ATOM 2482 C CA . LYS A 1 310 ? 17.859 45.062 15.492 1 92.19 310 LYS A CA 1
ATOM 2483 C C . LYS A 1 310 ? 19.234 45.594 15.852 1 92.19 310 LYS A C 1
ATOM 2485 O O . LYS A 1 310 ? 19.75 46.5 15.18 1 92.19 310 LYS A O 1
ATOM 2490 N N . ASN A 1 311 ? 19.797 45.031 16.953 1 94.62 311 ASN A N 1
ATOM 2491 C CA . ASN A 1 311 ? 21.156 45.406 17.312 1 94.62 311 ASN A CA 1
ATOM 2492 C C . ASN A 1 311 ? 22.141 45.094 16.188 1 94.62 311 ASN A C 1
ATOM 2494 O O . ASN A 1 311 ? 22.203 43.969 15.711 1 94.62 311 ASN A O 1
ATOM 2498 N N . ASP A 1 312 ? 22.891 46.031 15.797 1 95.06 312 ASP A N 1
ATOM 2499 C CA . ASP A 1 312 ? 23.719 45.938 14.594 1 95.06 312 ASP A CA 1
ATOM 2500 C C . ASP A 1 312 ? 24.734 44.781 14.703 1 95.06 312 ASP A C 1
ATOM 2502 O O . ASP A 1 312 ? 24.922 44.031 13.75 1 95.06 312 ASP A O 1
ATOM 2506 N N . ALA A 1 313 ? 25.406 44.656 15.812 1 95.25 313 ALA A N 1
ATOM 2507 C CA . ALA A 1 313 ? 26.422 43.625 15.984 1 95.25 313 ALA A CA 1
ATOM 2508 C C . ALA A 1 313 ? 25.828 42.219 15.898 1 95.25 313 ALA A C 1
ATOM 2510 O O . ALA A 1 313 ? 26.375 41.344 15.219 1 95.25 313 ALA A O 1
ATOM 2511 N N . ILE A 1 314 ? 24.75 42.062 16.531 1 96.94 314 ILE A N 1
ATOM 2512 C CA . ILE A 1 314 ? 24.109 40.75 16.547 1 96.94 314 ILE A CA 1
ATOM 2513 C C . ILE A 1 314 ? 23.5 40.469 15.172 1 96.94 314 ILE A C 1
ATOM 2515 O O . ILE A 1 314 ? 23.531 39.312 14.703 1 96.94 314 ILE A O 1
ATOM 2519 N N . ARG A 1 315 ? 22.922 41.469 14.547 1 96.75 315 ARG A N 1
ATOM 2520 C CA . ARG A 1 315 ? 22.312 41.312 13.234 1 96.75 315 ARG A CA 1
ATOM 2521 C C . ARG A 1 315 ? 23.344 40.844 12.203 1 96.75 315 ARG A C 1
ATOM 2523 O O . ARG A 1 315 ? 23.047 39.969 11.367 1 96.75 315 ARG A O 1
ATOM 2530 N N . GLN A 1 316 ? 24.5 41.406 12.289 1 96.69 316 GLN A N 1
ATOM 2531 C CA . GLN A 1 316 ? 25.562 41.031 11.367 1 96.69 316 GLN A CA 1
ATOM 2532 C C . GLN A 1 316 ? 25.906 39.531 11.531 1 96.69 316 GLN A C 1
ATOM 2534 O O . GLN A 1 316 ? 26.047 38.812 10.539 1 96.69 316 GLN A O 1
ATOM 2539 N N . LEU A 1 317 ? 26.047 39.125 12.758 1 97.12 317 LEU A N 1
ATOM 2540 C CA . LEU A 1 317 ? 26.344 37.719 13.031 1 97.12 317 LEU A CA 1
ATOM 2541 C C . LEU A 1 317 ? 25.219 36.812 12.562 1 97.12 317 LEU A C 1
ATOM 2543 O O . LEU A 1 317 ? 25.453 35.75 12.008 1 97.12 317 LEU A O 1
ATOM 2547 N N . TRP A 1 318 ? 23.984 37.281 12.781 1 97.19 318 TRP A N 1
ATOM 2548 C CA . TRP A 1 318 ? 22.766 36.562 12.398 1 97.19 318 TRP A CA 1
ATOM 2549 C C . TRP A 1 318 ? 22.719 36.344 10.891 1 97.19 318 TRP A C 1
ATOM 2551 O O . TRP A 1 318 ? 22.453 35.219 10.43 1 97.19 318 TRP A O 1
ATOM 2561 N N . GLU A 1 319 ? 23.078 37.312 10.141 1 97.31 319 GLU A N 1
ATOM 2562 C CA . GLU A 1 319 ? 23.062 37.25 8.68 1 97.31 319 GLU A CA 1
ATOM 2563 C C . GLU A 1 319 ? 24.172 36.344 8.164 1 97.31 319 GLU A C 1
ATOM 2565 O O . GLU A 1 319 ? 24.016 35.688 7.129 1 97.31 319 GLU A O 1
ATOM 2570 N N . GLU A 1 320 ? 25.234 36.25 8.883 1 97.31 320 GLU A N 1
ATOM 2571 C CA . GLU A 1 320 ? 26.375 35.438 8.469 1 97.31 320 GLU A CA 1
ATOM 2572 C C . GLU A 1 320 ? 26.062 33.938 8.57 1 97.31 320 GLU A C 1
ATOM 2574 O O . GLU A 1 320 ? 26.734 33.125 7.938 1 97.31 320 GLU A O 1
ATOM 2579 N N . VAL A 1 321 ? 25.094 33.594 9.359 1 97.81 321 VAL A N 1
ATOM 2580 C CA . VAL A 1 321 ? 24.719 32.188 9.547 1 97.81 321 VAL A CA 1
ATOM 2581 C C . VAL A 1 321 ? 23.953 31.672 8.32 1 97.81 321 VAL A C 1
ATOM 2583 O O . VAL A 1 321 ? 23.922 30.469 8.055 1 97.81 321 VAL A O 1
ATOM 2586 N N . TYR A 1 322 ? 23.375 32.531 7.574 1 96.5 322 TYR A N 1
ATOM 2587 C CA . TYR A 1 322 ? 22.375 32.156 6.57 1 96.5 322 TYR A CA 1
ATOM 2588 C C . TYR A 1 322 ? 23.031 31.422 5.402 1 96.5 322 TYR A C 1
ATOM 2590 O O . TYR A 1 322 ? 22.469 30.438 4.895 1 96.5 322 TYR A O 1
ATOM 2598 N N . ILE A 1 323 ? 24.188 31.891 4.984 1 96.06 323 ILE A N 1
ATOM 2599 C CA . ILE A 1 323 ? 24.812 31.312 3.793 1 96.06 323 ILE A CA 1
ATOM 2600 C C . ILE A 1 323 ? 25.203 29.859 4.066 1 96.06 323 ILE A C 1
ATOM 2602 O O . ILE A 1 323 ? 24.812 28.953 3.328 1 96.06 323 ILE A O 1
ATOM 2606 N N . PRO A 1 324 ? 25.938 29.609 5.129 1 97.62 324 PRO A N 1
ATOM 2607 C CA . PRO A 1 324 ? 26.203 28.203 5.426 1 97.62 324 PRO A CA 1
ATOM 2608 C C . PRO A 1 324 ? 24.922 27.375 5.598 1 97.62 324 PRO A C 1
ATOM 2610 O O . PRO A 1 324 ? 24.891 26.203 5.23 1 97.62 324 PRO A O 1
ATOM 2613 N N . TYR A 1 325 ? 23.922 27.922 6.117 1 97.62 325 TYR A N 1
ATOM 2614 C CA . TYR A 1 325 ? 22.656 27.234 6.316 1 97.62 325 TYR A CA 1
ATOM 2615 C C . TYR A 1 325 ? 22.016 26.859 4.98 1 97.62 325 TYR A C 1
ATOM 2617 O O . TYR A 1 325 ? 21.469 25.766 4.828 1 97.62 325 TYR A O 1
ATOM 2625 N N . LEU A 1 326 ? 22.078 27.734 4.031 1 97.19 326 LEU A N 1
ATOM 2626 C CA . LEU A 1 326 ? 21.594 27.453 2.688 1 97.19 326 LEU A CA 1
ATOM 2627 C C . LEU A 1 326 ? 22.375 26.297 2.064 1 97.19 326 LEU A C 1
ATOM 2629 O O . LEU A 1 326 ? 21.797 25.391 1.458 1 97.19 326 LEU A O 1
ATOM 2633 N N . ASN A 1 327 ? 23.656 26.391 2.277 1 97.81 327 ASN A N 1
ATOM 2634 C CA . ASN A 1 327 ? 24.547 25.406 1.649 1 97.81 327 ASN A CA 1
ATOM 2635 C C . ASN A 1 327 ? 24.312 24 2.215 1 97.81 327 ASN A C 1
ATOM 2637 O O . ASN A 1 327 ? 24.344 23.016 1.477 1 97.81 327 ASN A O 1
ATOM 2641 N N . ILE A 1 328 ? 24.125 23.906 3.477 1 97.81 328 ILE A N 1
ATOM 2642 C CA . ILE A 1 328 ? 23.906 22.594 4.086 1 97.81 328 ILE A CA 1
ATOM 2643 C C . ILE A 1 328 ? 22.641 21.969 3.516 1 97.81 328 ILE A C 1
ATOM 2645 O O . ILE A 1 328 ? 22.578 20.75 3.33 1 97.81 328 ILE A O 1
ATOM 2649 N N . ASN A 1 329 ? 21.641 22.75 3.252 1 97.19 329 ASN A N 1
ATOM 2650 C CA . ASN A 1 329 ? 20.391 22.25 2.686 1 97.19 329 ASN A CA 1
ATOM 2651 C C . ASN A 1 329 ? 20.562 21.812 1.234 1 97.19 329 ASN A C 1
ATOM 2653 O O . ASN A 1 329 ? 19.906 20.875 0.781 1 97.19 329 ASN A O 1
ATOM 2657 N N . LYS A 1 330 ? 21.469 22.438 0.526 1 97.44 330 LYS A N 1
ATOM 2658 C CA . LYS A 1 330 ? 21.781 22 -0.83 1 97.44 330 LYS A CA 1
ATOM 2659 C C . LYS A 1 330 ? 22.422 20.609 -0.824 1 97.44 330 LYS A C 1
ATOM 2661 O O . LYS A 1 330 ? 22.062 19.75 -1.63 1 97.44 330 LYS A O 1
ATOM 2666 N N . PHE A 1 331 ? 23.359 20.453 0.079 1 97.56 331 PHE A N 1
ATOM 2667 C CA . PHE A 1 331 ? 24 19.141 0.205 1 97.56 331 PHE A CA 1
ATOM 2668 C C . PHE A 1 331 ? 22.953 18.078 0.55 1 97.56 331 PHE A C 1
ATOM 2670 O O . PHE A 1 331 ? 22.984 16.969 -0.006 1 97.56 331 PHE A O 1
ATOM 2677 N N . ALA A 1 332 ? 22.094 18.391 1.454 1 96.81 332 ALA A N 1
ATOM 2678 C CA . ALA A 1 332 ? 21.047 17.453 1.855 1 96.81 332 ALA A CA 1
ATOM 2679 C C . ALA A 1 332 ? 20.156 17.078 0.673 1 96.81 332 ALA A C 1
ATOM 2681 O O . ALA A 1 332 ? 19.781 15.914 0.506 1 96.81 332 ALA A O 1
ATOM 2682 N N . ALA A 1 333 ? 19.797 18.078 -0.142 1 95.38 333 ALA A N 1
ATOM 2683 C CA . ALA A 1 333 ? 18.969 17.828 -1.326 1 95.38 333 ALA A CA 1
ATOM 2684 C C . ALA A 1 333 ? 19.672 16.859 -2.285 1 95.38 333 ALA A C 1
ATOM 2686 O O . ALA A 1 333 ? 19.047 15.961 -2.842 1 95.38 333 ALA A O 1
ATOM 2687 N N . GLU A 1 334 ? 20.969 17.047 -2.445 1 95.56 334 GLU A N 1
ATOM 2688 C CA . GLU A 1 334 ? 21.734 16.156 -3.312 1 95.56 334 GLU A CA 1
ATOM 2689 C C . GLU A 1 334 ? 21.766 14.734 -2.771 1 95.56 334 GLU A C 1
ATOM 2691 O O . GLU A 1 334 ? 21.656 13.773 -3.533 1 95.56 334 GLU A O 1
ATOM 2696 N N . ILE A 1 335 ? 21.938 14.641 -1.523 1 95.06 335 ILE A N 1
ATOM 2697 C CA . ILE A 1 335 ? 21.938 13.328 -0.883 1 95.06 335 ILE A CA 1
ATOM 2698 C C . ILE A 1 335 ? 20.594 12.641 -1.128 1 95.06 335 ILE A C 1
ATOM 2700 O O . ILE A 1 335 ? 20.562 11.453 -1.476 1 95.06 335 ILE A O 1
ATOM 2704 N N . LEU A 1 336 ? 19.516 13.367 -0.98 1 91.62 336 LEU A N 1
ATOM 2705 C CA . LEU A 1 336 ? 18.188 12.805 -1.16 1 91.62 336 LEU A CA 1
ATOM 2706 C C . LEU A 1 336 ? 17.984 12.32 -2.594 1 91.62 336 LEU A C 1
ATOM 2708 O O . LEU A 1 336 ? 17.344 11.289 -2.822 1 91.62 336 LEU A O 1
ATOM 2712 N N . ILE A 1 337 ? 18.531 13.031 -3.533 1 90.81 337 ILE A N 1
ATOM 2713 C CA . ILE A 1 337 ? 18.438 12.625 -4.934 1 90.81 337 ILE A CA 1
ATOM 2714 C C . ILE A 1 337 ? 19.125 11.281 -5.133 1 90.81 337 ILE A C 1
ATOM 2716 O O . ILE A 1 337 ? 18.609 10.406 -5.82 1 90.81 337 ILE A O 1
ATOM 2720 N N . ILE A 1 338 ? 20.219 11.078 -4.508 1 90.69 338 ILE A N 1
ATOM 2721 C CA . ILE A 1 338 ? 20.969 9.844 -4.617 1 90.69 338 ILE A CA 1
ATOM 2722 C C . ILE A 1 338 ? 20.172 8.688 -4.02 1 90.69 338 ILE A C 1
ATOM 2724 O O . ILE A 1 338 ? 20.141 7.59 -4.582 1 90.69 338 ILE A O 1
ATOM 2728 N N . PHE A 1 339 ? 19.5 8.914 -2.963 1 87.44 339 PHE A N 1
ATOM 2729 C CA . PHE A 1 339 ? 18.828 7.848 -2.234 1 87.44 339 PHE A CA 1
ATOM 2730 C C . PHE A 1 339 ? 17.438 7.598 -2.807 1 87.44 339 PHE A C 1
ATOM 2732 O O . PHE A 1 339 ? 16.734 6.676 -2.377 1 87.44 339 PHE A O 1
ATOM 2739 N N . ARG A 1 340 ? 16.984 8.43 -3.68 1 79.94 340 ARG A N 1
ATOM 2740 C CA . ARG A 1 340 ? 15.703 8.203 -4.359 1 79.94 340 ARG A CA 1
ATOM 2741 C C . ARG A 1 340 ? 15.828 7.094 -5.398 1 79.94 340 ARG A C 1
ATOM 2743 O O . ARG A 1 340 ? 14.844 6.441 -5.742 1 79.94 340 ARG A O 1
ATOM 2750 N N . VAL A 1 341 ? 17.062 6.895 -5.801 1 74.44 341 VAL A N 1
ATOM 2751 C CA . VAL A 1 341 ? 17.281 5.863 -6.805 1 74.44 341 VAL A CA 1
ATOM 2752 C C . VAL A 1 341 ? 17.422 4.5 -6.129 1 74.44 341 VAL A C 1
ATOM 2754 O O . VAL A 1 341 ? 18.094 4.375 -5.105 1 74.44 341 VAL A O 1
ATOM 2757 N N . GLU A 1 342 ? 16.641 3.48 -6.438 1 66.88 342 GLU A N 1
ATOM 2758 C CA . GLU A 1 342 ? 16.609 2.158 -5.82 1 66.88 342 GLU A CA 1
ATOM 2759 C C . GLU A 1 342 ? 17.953 1.448 -5.965 1 66.88 342 GLU A C 1
ATOM 2761 O O . GLU A 1 342 ? 18.453 0.853 -5.008 1 66.88 342 GLU A O 1
ATOM 2766 N N . ASN A 1 343 ? 18.484 1.293 -7.23 1 69.19 343 ASN A N 1
ATOM 2767 C CA . ASN A 1 343 ? 19.75 0.608 -7.453 1 69.19 343 ASN A CA 1
ATOM 2768 C C . ASN A 1 343 ? 20.938 1.579 -7.406 1 69.19 343 ASN A C 1
ATOM 2770 O O . ASN A 1 343 ? 21.438 1.991 -8.453 1 69.19 343 ASN A O 1
ATOM 2774 N N . ARG A 1 344 ? 21.344 1.799 -6.062 1 74.94 344 ARG A N 1
ATOM 2775 C CA . ARG A 1 344 ? 22.422 2.768 -5.871 1 74.94 344 ARG A CA 1
ATOM 2776 C C . ARG A 1 344 ? 23.781 2.133 -6.129 1 74.94 344 ARG A C 1
ATOM 2778 O O . ARG A 1 344 ? 24.062 1.021 -5.668 1 74.94 344 ARG A O 1
ATOM 2785 N N . SER A 1 345 ? 24.484 2.826 -6.957 1 82.56 345 SER A N 1
ATOM 2786 C CA . SER A 1 345 ? 25.844 2.381 -7.246 1 82.56 345 SER A CA 1
ATOM 2787 C C . SER A 1 345 ? 26.781 2.684 -6.082 1 82.56 345 SER A C 1
ATOM 2789 O O . SER A 1 345 ? 26.453 3.5 -5.219 1 82.56 345 SER A O 1
ATOM 2791 N N . ASP A 1 346 ? 27.875 2.008 -6.027 1 88.5 346 ASP A N 1
ATOM 2792 C CA . ASP A 1 346 ? 28.906 2.287 -5.035 1 88.5 346 ASP A CA 1
ATOM 2793 C C . ASP A 1 346 ? 29.406 3.727 -5.156 1 88.5 346 ASP A C 1
ATOM 2795 O O . ASP A 1 346 ? 29.719 4.363 -4.148 1 88.5 346 ASP A O 1
ATOM 2799 N N . SER A 1 347 ? 29.359 4.172 -6.328 1 90.94 347 SER A N 1
ATOM 2800 C CA . SER A 1 347 ? 29.797 5.547 -6.566 1 90.94 347 SER A CA 1
ATOM 2801 C C . SER A 1 347 ? 28.812 6.543 -5.965 1 90.94 347 SER A C 1
ATOM 2803 O O . SER A 1 347 ? 29.219 7.559 -5.398 1 90.94 347 SER A O 1
ATOM 2805 N N . GLY A 1 348 ? 27.594 6.227 -6.043 1 91.12 348 GLY A N 1
ATOM 2806 C CA . GLY A 1 348 ? 26.578 7.078 -5.453 1 91.12 348 GLY A CA 1
ATOM 2807 C C . GLY A 1 348 ? 26.656 7.145 -3.939 1 91.12 348 GLY A C 1
ATOM 2808 O O . GLY A 1 348 ? 26.531 8.219 -3.354 1 91.12 348 GLY A O 1
ATOM 2809 N N . LEU A 1 349 ? 26.969 6.113 -3.422 1 92.5 349 LEU A N 1
ATOM 2810 C CA . LEU A 1 349 ? 27.078 6.043 -1.968 1 92.5 349 LEU A CA 1
ATOM 2811 C C . LEU A 1 349 ? 28.297 6.82 -1.479 1 92.5 349 LEU A C 1
ATOM 2813 O O . LEU A 1 349 ? 28.234 7.484 -0.441 1 92.5 349 LEU A O 1
ATOM 2817 N N . ARG A 1 350 ? 29.359 6.703 -2.203 1 94.81 350 ARG A N 1
ATOM 2818 C CA . ARG A 1 350 ? 30.547 7.453 -1.856 1 94.81 350 ARG A CA 1
ATOM 2819 C C . ARG A 1 350 ? 30.312 8.953 -1.954 1 94.81 350 ARG A C 1
ATOM 2821 O O . ARG A 1 350 ? 30.734 9.719 -1.088 1 94.81 350 ARG A O 1
ATOM 2828 N N . GLN A 1 351 ? 29.562 9.312 -2.988 1 95.69 351 GLN A N 1
ATOM 2829 C CA . GLN A 1 351 ? 29.234 10.727 -3.162 1 95.69 351 GLN A CA 1
ATOM 2830 C C . GLN A 1 351 ? 28.344 11.219 -2.02 1 95.69 351 GLN A C 1
ATOM 2832 O O . GLN A 1 351 ? 28.531 12.336 -1.522 1 95.69 351 GLN A O 1
ATOM 2837 N N . ALA A 1 352 ? 27.453 10.438 -1.637 1 95.62 352 ALA A N 1
ATOM 2838 C CA . ALA A 1 352 ? 26.578 10.797 -0.53 1 95.62 352 ALA A CA 1
ATOM 2839 C C . ALA A 1 352 ? 27.359 10.977 0.765 1 95.62 352 ALA A C 1
ATOM 2841 O O . ALA A 1 352 ? 27.094 11.898 1.536 1 95.62 352 ALA A O 1
ATOM 2842 N N . LYS A 1 353 ? 28.281 10.141 0.965 1 96.56 353 LYS A N 1
ATOM 2843 C CA . LYS A 1 353 ? 29.125 10.234 2.156 1 96.56 353 LYS A CA 1
ATOM 2844 C C . LYS A 1 353 ? 29.953 11.508 2.143 1 96.56 353 LYS A C 1
ATOM 2846 O O . LYS A 1 353 ? 30.172 12.133 3.186 1 96.56 353 LYS A O 1
ATOM 2851 N N . ASP A 1 354 ? 30.375 11.867 1.001 1 97.62 354 ASP A N 1
ATOM 2852 C CA . ASP A 1 354 ? 31.125 13.109 0.853 1 97.62 354 ASP A CA 1
ATOM 2853 C C . ASP A 1 354 ? 30.234 14.32 1.166 1 97.62 354 ASP A C 1
ATOM 2855 O O . ASP A 1 354 ? 30.656 15.227 1.895 1 97.62 354 ASP A O 1
ATOM 2859 N N . PHE A 1 355 ? 29.109 14.328 0.617 1 97.75 355 PHE A N 1
ATOM 2860 C CA . PHE A 1 355 ? 28.172 15.406 0.885 1 97.75 355 PHE A CA 1
ATOM 2861 C C . PHE A 1 355 ? 27.844 15.484 2.371 1 97.75 355 PHE A C 1
ATOM 2863 O O . PHE A 1 355 ? 27.719 16.578 2.932 1 97.75 355 PHE A O 1
ATOM 2870 N N . LEU A 1 356 ? 27.703 14.344 2.969 1 97.81 356 LEU A N 1
ATOM 2871 C CA . LEU A 1 356 ? 27.406 14.305 4.398 1 97.81 356 LEU A CA 1
ATOM 2872 C C . LEU A 1 356 ? 28.547 14.93 5.199 1 97.81 356 LEU A C 1
ATOM 2874 O O . LEU A 1 356 ? 28.312 15.703 6.129 1 97.81 356 LEU A O 1
ATOM 2878 N N . SER A 1 357 ? 29.703 14.547 4.828 1 98 357 SER A N 1
ATOM 2879 C CA . SER A 1 357 ? 30.875 15.094 5.512 1 98 357 SER A CA 1
ATOM 2880 C C . SER A 1 357 ? 30.922 16.609 5.41 1 98 357 SER A C 1
ATOM 2882 O O . SER A 1 357 ? 31.188 17.297 6.395 1 98 357 SER A O 1
ATOM 2884 N N . GLN A 1 358 ? 30.641 17.109 4.285 1 98.12 358 GLN A N 1
ATOM 2885 C CA . GLN A 1 358 ? 30.609 18.562 4.074 1 98.12 358 GLN A CA 1
ATOM 2886 C C . GLN 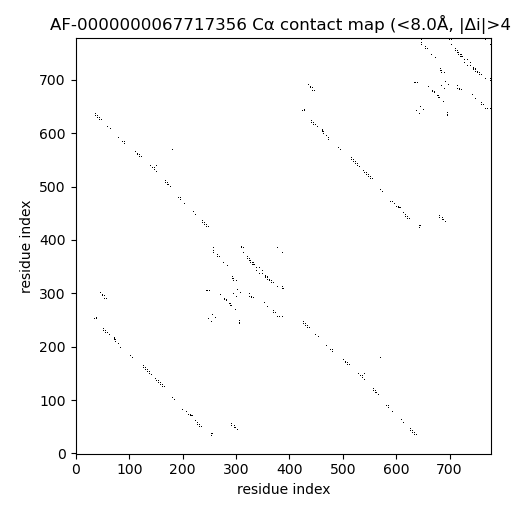A 1 358 ? 29.469 19.203 4.863 1 98.12 358 GLN A C 1
ATOM 2888 O O . GLN A 1 358 ? 29.656 20.266 5.461 1 98.12 358 GLN A O 1
ATOM 2893 N N . ALA A 1 359 ? 28.359 18.562 4.852 1 98.19 359 ALA A N 1
ATOM 2894 C CA . ALA A 1 359 ? 27.203 19.062 5.594 1 98.19 359 ALA A CA 1
ATOM 2895 C C . ALA A 1 359 ? 27.5 19.125 7.09 1 98.19 359 ALA A C 1
ATOM 2897 O O . ALA A 1 359 ? 27.125 20.078 7.77 1 98.19 359 ALA A O 1
ATOM 2898 N N . GLU A 1 360 ? 28.125 18.109 7.543 1 98 360 GLU A N 1
ATOM 2899 C CA . GLU A 1 360 ? 28.453 18.062 8.961 1 98 360 GLU A CA 1
ATOM 2900 C C . GLU A 1 360 ? 29.438 19.172 9.344 1 98 360 GLU A C 1
ATOM 2902 O O . GLU A 1 360 ? 29.312 19.766 10.414 1 98 360 GLU A O 1
ATOM 2907 N N . SER A 1 361 ? 30.359 19.391 8.508 1 98.12 361 SER A N 1
ATOM 2908 C CA . SER A 1 361 ? 31.297 20.484 8.742 1 98.12 361 SER A CA 1
ATOM 2909 C C . SER A 1 361 ? 30.578 21.828 8.789 1 98.12 361 SER A C 1
ATOM 2911 O O . SER A 1 361 ? 30.828 22.641 9.672 1 98.12 361 SER A O 1
ATOM 2913 N N . LEU A 1 362 ? 29.75 22.031 7.867 1 98.06 362 LEU A N 1
ATOM 2914 C CA . LEU A 1 362 ? 28.969 23.266 7.836 1 98.06 362 LEU A CA 1
ATOM 2915 C C . LEU A 1 362 ? 28.062 23.375 9.062 1 98.06 362 LEU A C 1
ATOM 2917 O O . LEU A 1 362 ? 27.844 24.469 9.586 1 98.06 362 LEU A O 1
ATOM 2921 N N . SER A 1 363 ? 27.484 22.234 9.445 1 98.12 363 SER A N 1
ATOM 2922 C CA . SER A 1 363 ? 26.641 22.219 10.633 1 98.12 363 SER A CA 1
ATOM 2923 C C . SER A 1 363 ? 27.406 22.672 11.867 1 98.12 363 SER A C 1
ATOM 2925 O O . SER A 1 363 ? 26.891 23.438 12.68 1 98.12 363 SER A O 1
ATOM 2927 N N . GLU A 1 364 ? 28.609 22.234 11.969 1 97.81 364 GLU A N 1
ATOM 2928 C CA . GLU A 1 364 ? 29.453 22.656 13.07 1 97.81 364 GLU A CA 1
ATOM 2929 C C . GLU A 1 364 ? 29.703 24.172 13.031 1 97.81 364 GLU A C 1
ATOM 2931 O O . GLU A 1 364 ? 29.688 24.828 14.07 1 97.81 364 GLU A O 1
ATOM 2936 N N . GLU A 1 365 ? 29.938 24.641 11.906 1 98.06 365 GLU A N 1
ATOM 2937 C CA . GLU A 1 365 ? 30.141 26.078 11.734 1 98.06 365 GLU A CA 1
ATOM 2938 C C . GLU A 1 365 ? 28.891 26.844 12.148 1 98.06 365 GLU A C 1
ATOM 2940 O O . GLU A 1 365 ? 28.984 27.844 12.867 1 98.06 365 GLU A O 1
ATOM 2945 N N . ILE A 1 366 ? 27.766 26.391 11.695 1 98.19 366 ILE A N 1
ATOM 2946 C CA . ILE A 1 366 ? 26.484 27.031 12.008 1 98.19 366 ILE A CA 1
ATOM 2947 C C . ILE A 1 366 ? 26.281 27.062 13.516 1 98.19 366 ILE A C 1
ATOM 2949 O O . ILE A 1 366 ? 25.969 28.109 14.094 1 98.19 366 ILE A O 1
ATOM 2953 N N . VAL A 1 367 ? 26.5 25.938 14.172 1 98.19 367 VAL A N 1
ATOM 2954 C CA . VAL A 1 367 ? 26.281 25.812 15.609 1 98.19 367 VAL A CA 1
ATOM 2955 C C . VAL A 1 367 ? 27.266 26.734 16.344 1 98.19 367 VAL A C 1
ATOM 2957 O O . VAL A 1 367 ? 26.875 27.391 17.312 1 98.19 367 VAL A O 1
ATOM 2960 N N . ARG A 1 368 ? 28.453 26.797 15.891 1 97.94 368 ARG A N 1
ATOM 2961 C CA . ARG A 1 368 ? 29.453 27.688 16.484 1 97.94 368 ARG A CA 1
ATOM 2962 C C . ARG A 1 368 ? 29.016 29.141 16.406 1 97.94 368 ARG A C 1
ATOM 2964 O O . ARG A 1 368 ? 29.125 29.891 17.375 1 97.94 368 ARG A O 1
ATOM 2971 N N . LYS A 1 369 ? 28.547 29.547 15.305 1 98 369 LYS A N 1
ATOM 2972 C CA . LYS A 1 369 ? 28.094 30.922 15.109 1 98 369 LYS A CA 1
ATOM 2973 C C . LYS A 1 369 ? 26.891 31.219 15.984 1 98 369 LYS A C 1
ATOM 2975 O O . LYS A 1 369 ? 26.797 32.312 16.578 1 98 369 LYS A O 1
ATOM 2980 N N . LEU A 1 370 ? 25.969 30.297 16.047 1 98.19 370 LEU A N 1
ATOM 2981 C CA . LEU A 1 370 ? 24.781 30.484 16.859 1 98.19 370 LEU A CA 1
ATOM 2982 C C . LEU A 1 370 ? 25.141 30.562 18.344 1 98.19 370 LEU A C 1
ATOM 2984 O O . LEU A 1 370 ? 24.562 31.344 19.094 1 98.19 370 LEU A O 1
ATOM 2988 N N . GLU A 1 371 ? 26.109 29.75 18.75 1 97.94 371 GLU A N 1
ATOM 2989 C CA . GLU A 1 371 ? 26.594 29.797 20.125 1 97.94 371 GLU A CA 1
ATOM 2990 C C . GLU A 1 371 ? 27.266 31.125 20.438 1 97.94 371 GLU A C 1
ATOM 2992 O O . GLU A 1 371 ? 27.156 31.641 21.547 1 97.94 371 GLU A O 1
ATOM 2997 N N . HIS A 1 372 ? 27.969 31.609 19.484 1 98.06 372 HIS A N 1
ATOM 2998 C CA . HIS A 1 372 ? 28.578 32.938 19.641 1 98.06 372 HIS A CA 1
ATOM 2999 C C . HIS A 1 372 ? 27.516 34 19.828 1 98.06 372 HIS A C 1
ATOM 3001 O O . HIS A 1 372 ? 27.656 34.875 20.688 1 98.06 372 HIS A O 1
ATOM 3007 N N . ILE A 1 373 ? 26.5 33.969 19.031 1 98.06 373 ILE A N 1
ATOM 3008 C CA . ILE A 1 373 ? 25.391 34.906 19.156 1 98.06 373 ILE A CA 1
ATOM 3009 C C . ILE A 1 373 ? 24.781 34.781 20.547 1 98.06 373 ILE A C 1
ATOM 3011 O O . ILE A 1 373 ? 24.5 35.781 21.188 1 98.06 373 ILE A O 1
ATOM 3015 N N . LYS A 1 374 ? 24.625 33.531 20.969 1 97.88 374 LYS A N 1
ATOM 3016 C CA . LYS A 1 374 ? 24.062 33.281 22.297 1 97.88 374 LYS A CA 1
ATOM 3017 C C . LYS A 1 374 ? 24.875 33.969 23.391 1 97.88 374 LYS A C 1
ATOM 3019 O O . LYS A 1 374 ? 24.312 34.656 24.25 1 97.88 374 LYS A O 1
ATOM 3024 N N . LYS A 1 375 ? 26.172 33.875 23.359 1 97.88 375 LYS A N 1
ATOM 3025 C CA . LYS A 1 375 ? 27.062 34.469 24.344 1 97.88 375 LYS A CA 1
ATOM 3026 C C . LYS A 1 375 ? 26.984 36 24.312 1 97.88 375 LYS A C 1
ATOM 3028 O O . LYS A 1 375 ? 26.938 36.656 25.359 1 97.88 375 LYS A O 1
ATOM 3033 N N . MET A 1 376 ? 26.906 36.531 23.125 1 98 376 MET A N 1
ATOM 3034 C CA . MET A 1 376 ? 26.859 37.969 22.969 1 98 376 MET A CA 1
ATOM 3035 C C . MET A 1 376 ? 25.531 38.531 23.5 1 98 376 MET A C 1
ATOM 3037 O O . MET A 1 376 ? 25.5 39.594 24.109 1 98 376 MET A O 1
ATOM 3041 N N . VAL A 1 377 ? 24.5 37.812 23.219 1 97.75 377 VAL A N 1
ATOM 3042 C CA . VAL A 1 377 ? 23.188 38.281 23.688 1 97.75 377 VAL A CA 1
ATOM 3043 C C . VAL A 1 377 ? 23.141 38.25 25.203 1 97.75 377 VAL A C 1
ATOM 3045 O O . VAL A 1 377 ? 22.562 39.125 25.828 1 97.75 377 VAL A O 1
ATOM 3048 N N . ILE A 1 378 ? 23.75 37.219 25.828 1 97.44 378 ILE A N 1
ATOM 3049 C CA . ILE A 1 378 ? 23.812 37.125 27.281 1 97.44 378 ILE A CA 1
ATOM 3050 C C . ILE A 1 378 ? 24.578 38.312 27.859 1 97.44 378 ILE A C 1
ATOM 3052 O O . ILE A 1 378 ? 24.156 38.906 28.844 1 97.44 378 ILE A O 1
ATOM 3056 N N . GLU A 1 379 ? 25.641 38.688 27.25 1 97.06 379 GLU A N 1
ATOM 3057 C CA . GLU A 1 379 ? 26.438 39.812 27.688 1 97.06 379 GLU A CA 1
ATOM 3058 C C . GLU A 1 379 ? 25.656 41.125 27.578 1 97.06 379 GLU A C 1
ATOM 3060 O O . GLU A 1 379 ? 25.688 41.969 28.484 1 97.06 379 GLU A O 1
ATOM 3065 N N . LEU A 1 380 ? 24.969 41.281 26.453 1 96.94 380 LEU A N 1
ATOM 3066 C CA . LEU A 1 380 ? 24.172 42.469 26.266 1 96.94 380 LEU A CA 1
ATOM 3067 C C . LEU A 1 380 ? 23.031 42.531 27.266 1 96.94 380 LEU A C 1
ATOM 3069 O O . LEU A 1 380 ? 22.688 43.625 27.75 1 96.94 380 LEU A O 1
ATOM 3073 N N . ASP A 1 381 ? 22.484 41.438 27.516 1 95.62 381 ASP A N 1
ATOM 3074 C CA . ASP A 1 381 ? 21.406 41.375 28.484 1 95.62 381 ASP A CA 1
ATOM 3075 C C . ASP A 1 381 ? 21.906 41.781 29.875 1 95.62 381 ASP A C 1
ATOM 3077 O O . ASP A 1 381 ? 21.203 42.5 30.594 1 95.62 381 ASP A O 1
ATOM 3081 N N . ASN A 1 382 ? 23.078 41.375 30.266 1 96.19 382 ASN A N 1
ATOM 3082 C CA . ASN A 1 382 ? 23.688 41.719 31.547 1 96.19 382 ASN A CA 1
ATOM 3083 C C . ASN A 1 382 ? 23.922 43.219 31.641 1 96.19 382 ASN A C 1
ATOM 3085 O O . ASN A 1 382 ? 23.969 43.781 32.75 1 96.19 382 ASN A O 1
ATOM 3089 N N . GLN A 1 383 ? 23.984 43.906 30.516 1 96.06 383 GLN A N 1
ATOM 3090 C CA . GLN A 1 383 ? 24.203 45.344 30.469 1 96.06 383 GLN A CA 1
ATOM 3091 C C . GLN A 1 383 ? 22.859 46.094 30.359 1 96.06 383 GLN A C 1
ATOM 3093 O O . GLN A 1 383 ? 22.844 47.312 30.266 1 96.06 383 GLN A O 1
ATOM 3098 N N . GLY A 1 384 ? 21.781 45.344 30.281 1 93.94 384 GLY A N 1
ATOM 3099 C CA . GLY A 1 384 ? 20.438 45.938 30.203 1 93.94 384 GLY A CA 1
ATOM 3100 C C . GLY A 1 384 ? 20.078 46.406 28.797 1 93.94 384 GLY A C 1
ATOM 3101 O O . GLY A 1 384 ? 19.203 47.25 28.625 1 93.94 384 GLY A O 1
ATOM 3102 N N . ILE A 1 385 ? 20.828 45.906 27.812 1 95.19 385 ILE A N 1
ATOM 3103 C CA . ILE A 1 385 ? 20.609 46.312 26.422 1 95.19 385 ILE A CA 1
ATOM 3104 C C . ILE A 1 385 ? 19.75 45.281 25.719 1 95.19 385 ILE A C 1
ATOM 3106 O O . ILE A 1 385 ? 20.078 44.094 25.719 1 95.19 385 ILE A O 1
ATOM 3110 N N . SER A 1 386 ? 18.672 45.688 25.141 1 93.88 386 SER A N 1
ATOM 3111 C CA . SER A 1 386 ? 17.844 44.812 24.328 1 93.88 386 SER A CA 1
ATOM 3112 C C . SER A 1 386 ? 18.359 44.719 22.906 1 93.88 386 SER A C 1
ATOM 3114 O O . SER A 1 386 ? 18.766 45.719 22.312 1 93.88 386 SER A O 1
ATOM 3116 N N . ILE A 1 387 ? 18.25 43.531 22.391 1 94.88 387 ILE A N 1
ATOM 3117 C CA . ILE A 1 387 ? 18.781 43.344 21.047 1 94.88 387 ILE A CA 1
ATOM 3118 C C . ILE A 1 387 ? 17.703 43.719 20.016 1 94.88 387 ILE A C 1
ATOM 3120 O O . ILE A 1 387 ? 17.969 43.781 18.812 1 94.88 387 ILE A O 1
ATOM 3124 N N . PHE A 1 388 ? 16.578 44 20.438 1 90.44 388 PHE A N 1
ATOM 3125 C CA . PHE A 1 388 ? 15.492 44.344 19.531 1 90.44 388 PHE A CA 1
ATOM 3126 C C . PHE A 1 388 ? 15.102 45.812 19.672 1 90.44 388 PHE A C 1
ATOM 3128 O O . PHE A 1 388 ? 14.109 46.25 19.094 1 90.44 388 PHE A O 1
ATOM 3135 N N . SER A 1 389 ? 15.68 46.562 20.5 1 79.38 389 SER A N 1
ATOM 3136 C CA . SER A 1 389 ? 15.406 48 20.656 1 79.38 389 SER A CA 1
ATOM 3137 C C . SER A 1 389 ? 16.312 48.844 19.766 1 79.38 389 SER A C 1
ATOM 3139 O O . SER A 1 389 ? 17.422 48.406 19.438 1 79.38 389 SER A O 1
ATOM 3141 N N . MET B 1 1 ? -31.984 59.719 -27.188 1 17.25 1 MET B N 1
ATOM 3142 C CA . MET B 1 1 ? -31.578 61.125 -27.125 1 17.25 1 MET B CA 1
ATOM 3143 C C . MET B 1 1 ? -31.359 61.562 -25.672 1 17.25 1 MET B C 1
ATOM 3145 O O . MET B 1 1 ? -30.609 62.5 -25.406 1 17.25 1 MET B O 1
ATOM 3149 N N . LYS B 1 2 ? -32.469 61.562 -24.766 1 20.72 2 LYS B N 1
ATOM 3150 C CA . LYS B 1 2 ? -32.281 62.719 -23.906 1 20.72 2 LYS B CA 1
ATOM 3151 C C . LYS B 1 2 ? -30.906 62.688 -23.234 1 20.72 2 LYS B C 1
ATOM 3153 O O . LYS B 1 2 ? -30.422 61.594 -22.891 1 20.72 2 LYS B O 1
ATOM 3158 N N . LYS B 1 3 ? -30.297 63.906 -23.141 1 21.7 3 LYS B N 1
ATOM 3159 C CA . LYS B 1 3 ? -29.125 64.75 -22.953 1 21.7 3 LYS B CA 1
ATOM 3160 C C . LYS B 1 3 ? -28.672 64.75 -21.5 1 21.7 3 LYS B C 1
ATOM 3162 O O . LYS B 1 3 ? -29.172 65.562 -20.703 1 21.7 3 LYS B O 1
ATOM 3167 N N . PHE B 1 4 ? -28.859 63.688 -20.562 1 23.12 4 PHE B N 1
ATOM 3168 C CA . PHE B 1 4 ? -28.781 63.969 -19.125 1 23.12 4 PHE B CA 1
ATOM 3169 C C . PHE B 1 4 ? -27.469 64.625 -18.781 1 23.12 4 PHE B C 1
ATOM 3171 O O . PHE B 1 4 ? -26.391 64.188 -19.188 1 23.12 4 PHE B O 1
ATOM 3178 N N . SER B 1 5 ? -27.656 66.062 -18.625 1 23.61 5 SER B N 1
ATOM 3179 C CA . SER B 1 5 ? -26.766 67.188 -18.312 1 23.61 5 SER B CA 1
ATOM 3180 C C . SER B 1 5 ? -25.766 66.812 -17.219 1 23.61 5 SER B C 1
ATOM 3182 O O . SER B 1 5 ? -26.125 66.125 -16.266 1 23.61 5 SER B O 1
ATOM 3184 N N . PHE B 1 6 ? -24.547 67.125 -17.516 1 23.08 6 PHE B N 1
ATOM 3185 C CA . PHE B 1 6 ? -23.156 66.875 -17.109 1 23.08 6 PHE B CA 1
ATOM 3186 C C . PHE B 1 6 ? -22.906 67.438 -15.711 1 23.08 6 PHE B C 1
ATOM 3188 O O . PHE B 1 6 ? -23.688 68.25 -15.203 1 23.08 6 PHE B O 1
ATOM 3195 N N . PHE B 1 7 ? -21.656 67.812 -15.273 1 22.08 7 PHE B N 1
ATOM 3196 C CA . PHE B 1 7 ? -20.547 67.438 -14.406 1 22.08 7 PHE B CA 1
ATOM 3197 C C . PHE B 1 7 ? -20.328 68.5 -13.32 1 22.08 7 PHE B C 1
ATOM 3199 O O . PHE B 1 7 ? -19.438 68.375 -12.484 1 22.08 7 PHE B O 1
ATOM 3206 N N . LYS B 1 8 ? -21.062 69.75 -13.156 1 27.47 8 LYS B N 1
ATOM 3207 C CA . LYS B 1 8 ? -20.141 70.75 -12.75 1 27.47 8 LYS B CA 1
ATOM 3208 C C . LYS B 1 8 ? -19.828 70.688 -11.258 1 27.47 8 LYS B C 1
ATOM 3210 O O . LYS B 1 8 ? -20.734 70.875 -10.43 1 27.47 8 LYS B O 1
ATOM 3215 N N . LYS B 1 9 ? -18.656 70.062 -10.969 1 28.09 9 LYS B N 1
ATOM 3216 C CA . LYS B 1 9 ? -18.031 69.875 -9.656 1 28.09 9 LYS B CA 1
ATOM 3217 C C . LYS B 1 9 ? -17.609 71.25 -9.078 1 28.09 9 LYS B C 1
ATOM 3219 O O . LYS B 1 9 ? -16.797 71.938 -9.672 1 28.09 9 LYS B O 1
ATOM 3224 N N . LYS B 1 10 ? -18.391 71.938 -8.461 1 26.5 10 LYS B N 1
ATOM 3225 C CA . LYS B 1 10 ? -17.891 73.188 -7.848 1 26.5 10 LYS B CA 1
ATOM 3226 C C . LYS B 1 10 ? -16.719 72.875 -6.906 1 26.5 10 LYS B C 1
ATOM 3228 O O . LYS B 1 10 ? -16.828 72.062 -6.027 1 26.5 10 LYS B O 1
ATOM 3233 N N . LYS B 1 11 ? -15.633 73.438 -7.148 1 32.81 11 LYS B N 1
ATOM 3234 C CA . LYS B 1 11 ? -14.305 73.5 -6.539 1 32.81 11 LYS B CA 1
ATOM 3235 C C . LYS B 1 11 ? -14.344 74.188 -5.199 1 32.81 11 LYS B C 1
ATOM 3237 O O . LYS B 1 11 ? -14.32 75.438 -5.152 1 32.81 11 LYS B O 1
ATOM 3242 N N . LYS B 1 12 ? -15.367 74.125 -4.312 1 30.11 12 LYS B N 1
ATOM 3243 C CA . LYS B 1 12 ? -15.195 75.062 -3.236 1 30.11 12 LYS B CA 1
ATOM 3244 C C . LYS B 1 12 ? -13.922 74.812 -2.439 1 30.11 12 LYS B C 1
ATOM 3246 O O . LYS B 1 12 ? -13.578 73.625 -2.217 1 30.11 12 LYS B O 1
ATOM 3251 N N . ALA B 1 13 ? -13.133 75.812 -2.154 1 31.09 13 ALA B N 1
ATOM 3252 C CA . ALA B 1 13 ? -11.883 76.188 -1.496 1 31.09 13 ALA B CA 1
ATOM 3253 C C . ALA B 1 13 ? -11.875 75.75 -0.037 1 31.09 13 ALA B C 1
ATOM 3255 O O . ALA B 1 13 ? -12.648 76.25 0.779 1 31.09 13 ALA B O 1
ATOM 3256 N N . VAL B 1 14 ? -11.617 74.438 0.157 1 31.08 14 VAL B N 1
ATOM 3257 C CA . VAL B 1 14 ? -11.422 73.75 1.434 1 31.08 14 VAL B CA 1
ATOM 3258 C C . VAL B 1 14 ? -10.391 74.5 2.27 1 31.08 14 VAL B C 1
ATOM 3260 O O . VAL B 1 14 ? -9.281 74.75 1.807 1 31.08 14 VAL B O 1
ATOM 3263 N N . ASP B 1 15 ? -10.914 75.312 3.125 1 28.41 15 ASP B N 1
ATOM 3264 C CA . ASP B 1 15 ? -10.188 76.125 4.102 1 28.41 15 ASP B CA 1
ATOM 3265 C C . ASP B 1 15 ? -9.055 75.375 4.742 1 28.41 15 ASP B C 1
ATOM 3267 O O . ASP B 1 15 ? -9.258 74.188 5.172 1 28.41 15 ASP B O 1
ATOM 3271 N N . LEU B 1 16 ? -7.773 75.75 4.547 1 27.31 16 LEU B N 1
ATOM 3272 C CA . LEU B 1 16 ? -6.41 75.312 4.844 1 27.31 16 LEU B CA 1
ATOM 3273 C C . LEU B 1 16 ? -6.188 75.188 6.352 1 27.31 16 LEU B C 1
ATOM 3275 O O . LEU B 1 16 ? -5.105 74.812 6.797 1 27.31 16 LEU B O 1
ATOM 3279 N N . ASN B 1 17 ? -7.008 75.875 7.164 1 28.97 17 ASN B N 1
ATOM 3280 C CA . ASN B 1 17 ? -6.469 76.125 8.492 1 28.97 17 ASN B CA 1
ATOM 3281 C C . ASN B 1 17 ? -6.438 74.875 9.344 1 28.97 17 ASN B C 1
ATOM 3283 O O . ASN B 1 17 ? -6.172 74.938 10.547 1 28.97 17 ASN B O 1
ATOM 3287 N N . LEU B 1 18 ? -7.199 73.812 9 1 28.66 18 LEU B N 1
ATOM 3288 C CA . LEU B 1 18 ? -7.316 72.688 9.906 1 28.66 18 LEU B CA 1
ATOM 3289 C C . LEU B 1 18 ? -5.977 71.938 10.07 1 28.66 18 LEU B C 1
ATOM 3291 O O . LEU B 1 18 ? -5.926 70.812 10.523 1 28.66 18 LEU B O 1
ATOM 3295 N N . LEU B 1 19 ? -4.773 72.562 9.648 1 30.34 19 LEU B N 1
ATOM 3296 C CA . LEU B 1 19 ? -3.479 71.938 9.656 1 30.34 19 LEU B CA 1
ATOM 3297 C C . LEU B 1 19 ? -3.01 71.625 11.078 1 30.34 19 LEU B C 1
ATOM 3299 O O . LEU B 1 19 ? -2.158 70.75 11.305 1 30.34 19 LEU B O 1
ATOM 3303 N N . ASN B 1 20 ? -3.176 72.625 12.016 1 30.36 20 ASN B N 1
ATOM 3304 C CA . ASN B 1 20 ? -2.221 72.688 13.117 1 30.36 20 ASN B CA 1
ATOM 3305 C C . ASN B 1 20 ? -2.422 71.562 14.117 1 30.36 20 ASN B C 1
ATOM 3307 O O . ASN B 1 20 ? -1.574 71.312 14.984 1 30.36 20 ASN B O 1
ATOM 3311 N N . VAL B 1 21 ? -3.639 71.25 14.586 1 32.84 21 VAL B N 1
ATOM 3312 C CA . VAL B 1 21 ? -3.797 70.5 15.82 1 32.84 21 VAL B CA 1
ATOM 3313 C C . VAL B 1 21 ? -3.457 69.062 15.578 1 32.84 21 VAL B C 1
ATOM 3315 O O . VAL B 1 21 ? -4.344 68.188 15.547 1 32.84 21 VAL B O 1
ATOM 3318 N N . VAL B 1 22 ? -2.705 68.688 14.5 1 36.19 22 VAL B N 1
ATOM 3319 C CA . VAL B 1 22 ? -2.414 67.25 14.328 1 36.19 22 VAL B CA 1
ATOM 3320 C C . VAL B 1 22 ? -1.47 66.812 15.43 1 36.19 22 VAL B C 1
ATOM 3322 O O . VAL B 1 22 ? -0.249 66.938 15.305 1 36.19 22 VAL B O 1
ATOM 3325 N N . GLY B 1 23 ? -1.608 67.312 16.672 1 31.66 23 GLY B N 1
ATOM 3326 C CA . GLY B 1 23 ? -0.683 67 17.734 1 31.66 23 GLY B CA 1
ATOM 3327 C C . GLY B 1 23 ? -0.384 65.5 17.828 1 31.66 23 GLY B C 1
ATOM 3328 O O . GLY B 1 23 ? -0.671 64.75 16.891 1 31.66 23 GLY B O 1
ATOM 3329 N N . ASN B 1 24 ? -0.375 64.938 19.219 1 35.19 24 ASN B N 1
ATOM 3330 C CA . ASN B 1 24 ? 0.136 63.75 19.906 1 35.19 24 ASN B CA 1
ATOM 3331 C C . ASN B 1 24 ? -0.526 62.5 19.391 1 35.19 24 ASN B C 1
ATOM 3333 O O . ASN B 1 24 ? -0.556 61.469 20.094 1 35.19 24 ASN B O 1
ATOM 3337 N N . ASP B 1 25 ? -1.305 62.406 18.391 1 36.5 25 ASP B N 1
ATOM 3338 C CA . ASP B 1 25 ? -2.109 61.344 17.766 1 36.5 25 ASP B CA 1
ATOM 3339 C C . ASP B 1 25 ? -1.225 60.25 17.156 1 36.5 25 ASP B C 1
ATOM 3341 O O . ASP B 1 25 ? -1.713 59.375 16.438 1 36.5 25 ASP B O 1
ATOM 3345 N N . LYS B 1 26 ? -0.049 60.438 16.984 1 42.84 26 LYS B N 1
ATOM 3346 C CA . LYS B 1 26 ? 0.843 59.406 16.438 1 42.84 26 LYS B CA 1
ATOM 3347 C C . LYS B 1 26 ? 0.95 58.219 17.375 1 42.84 26 LYS B C 1
ATOM 3349 O O . LYS B 1 26 ? 1.433 57.156 16.984 1 42.84 26 LYS B O 1
ATOM 3354 N N . LYS B 1 27 ? 0.855 58.344 18.656 1 44.44 27 LYS B N 1
ATOM 3355 C CA . LYS B 1 27 ? 0.904 57.25 19.641 1 44.44 27 LYS B CA 1
ATOM 3356 C C . LYS B 1 27 ? -0.29 56.312 19.484 1 44.44 27 LYS B C 1
ATOM 3358 O O . LYS B 1 27 ? -0.196 55.125 19.797 1 44.44 27 LYS B O 1
ATOM 3363 N N . ASP B 1 28 ? -1.449 56.75 19.094 1 40.28 28 ASP B N 1
ATOM 3364 C CA . ASP B 1 28 ? -2.693 56 18.953 1 40.28 28 ASP B CA 1
ATOM 3365 C C . ASP B 1 28 ? -2.656 55.125 17.703 1 40.28 28 ASP B C 1
ATOM 3367 O O . ASP B 1 28 ? -3.371 54.125 17.625 1 40.28 28 ASP B O 1
ATOM 3371 N N . LEU B 1 29 ? -2.104 55.5 16.641 1 41.72 29 LEU B N 1
ATOM 3372 C CA . LEU B 1 29 ? -1.988 54.719 15.422 1 41.72 29 LEU B CA 1
ATOM 3373 C C . LEU B 1 29 ? -1.2 53.438 15.68 1 41.72 29 LEU B C 1
ATOM 3375 O O . LEU B 1 29 ? -1.333 52.469 14.938 1 41.72 29 LEU B O 1
ATOM 3379 N N . SER B 1 30 ? -0.231 53.438 16.578 1 45.97 30 SER B N 1
ATOM 3380 C CA . SER B 1 30 ? 0.604 52.281 16.922 1 45.97 30 SER B CA 1
ATOM 3381 C C . SER B 1 30 ? -0.22 51.156 17.547 1 45.97 30 SER B C 1
ATOM 3383 O O . SER B 1 30 ? 0.056 50 17.328 1 45.97 30 SER B O 1
ATOM 3385 N N . THR B 1 31 ? -1.129 51.5 18.469 1 48.16 31 THR B N 1
ATOM 3386 C CA . THR B 1 31 ? -1.986 50.531 19.156 1 48.16 31 THR B CA 1
ATOM 3387 C C . THR B 1 31 ? -2.879 49.781 18.172 1 48.16 31 THR B C 1
ATOM 3389 O O . THR B 1 31 ? -3.117 48.594 18.312 1 48.16 31 THR B O 1
ATOM 3392 N N . TYR B 1 32 ? -3.473 50.5 17.172 1 52.16 32 TYR B N 1
ATOM 3393 C CA . TYR B 1 32 ? -4.441 49.938 16.25 1 52.16 32 TYR B CA 1
ATOM 3394 C C . TYR B 1 32 ? -3.766 48.969 15.273 1 52.16 32 TYR B C 1
ATOM 3396 O O . TYR B 1 32 ? -4.387 48 14.797 1 52.16 32 TYR B O 1
ATOM 3404 N N . GLU B 1 33 ? -2.482 49 15.266 1 74.62 33 GLU B N 1
ATOM 3405 C CA . GLU B 1 33 ? -1.77 48.375 14.148 1 74.62 33 GLU B CA 1
ATOM 3406 C C .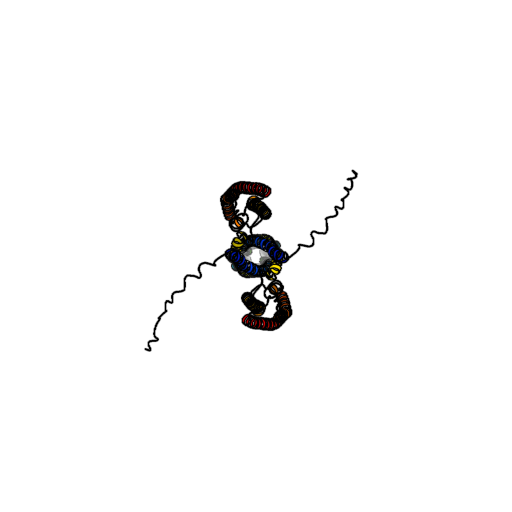 GLU B 1 33 ? -1.58 46.875 14.375 1 74.62 33 GLU B C 1
ATOM 3408 O O . GLU B 1 33 ? -1.594 46.094 13.422 1 74.62 33 GLU B O 1
ATOM 3413 N N . TYR B 1 34 ? -1.741 46.469 15.648 1 84.94 34 TYR B N 1
ATOM 3414 C CA . TYR B 1 34 ? -1.441 45.031 15.82 1 84.94 34 TYR B CA 1
ATOM 3415 C C . TYR B 1 34 ? -2.719 44.219 15.992 1 84.94 34 TYR B C 1
ATOM 3417 O O . TYR B 1 34 ? -2.709 43 15.852 1 84.94 34 TYR B O 1
ATOM 3425 N N . LYS B 1 35 ? -3.838 44.938 16.297 1 86.56 35 LYS B N 1
ATOM 3426 C CA . LYS B 1 35 ? -5.059 44.219 16.641 1 86.56 35 LYS B CA 1
ATOM 3427 C C . LYS B 1 35 ? -5.57 43.375 15.469 1 86.56 35 LYS B C 1
ATOM 3429 O O . LYS B 1 35 ? -5.914 42.219 15.625 1 86.56 35 LYS B O 1
ATOM 3434 N N . ALA B 1 36 ? -5.594 44.062 14.281 1 86.06 36 ALA B N 1
ATOM 3435 C CA . ALA B 1 36 ? -6.133 43.375 13.102 1 86.06 36 ALA B CA 1
ATOM 3436 C C . ALA B 1 36 ? -5.297 42.156 12.75 1 86.06 36 ALA B C 1
ATOM 3438 O O . ALA B 1 36 ? -5.828 41.031 12.602 1 86.06 36 ALA B O 1
ATOM 3439 N N . PRO B 1 37 ? -4.008 42.281 12.766 1 87.25 37 PRO B N 1
ATOM 3440 C CA . PRO B 1 37 ? -3.193 41.125 12.461 1 87.25 37 PRO B CA 1
ATOM 3441 C C . PRO B 1 37 ? -3.326 40.031 13.508 1 87.25 37 PRO B C 1
ATOM 3443 O O . PRO B 1 37 ? -3.311 38.844 13.172 1 87.25 37 PRO B O 1
ATOM 3446 N N . VAL B 1 38 ? -3.404 40.375 14.734 1 90.19 38 VAL B N 1
ATOM 3447 C CA . VAL B 1 38 ? -3.539 39.375 15.797 1 90.19 38 VAL B CA 1
ATOM 3448 C C . VAL B 1 38 ? -4.863 38.656 15.641 1 90.19 38 VAL B C 1
ATOM 3450 O O . VAL B 1 38 ? -4.906 37.406 15.742 1 90.19 38 VAL B O 1
ATOM 3453 N N . LYS B 1 39 ? -5.898 39.375 15.344 1 87.94 39 LYS B N 1
ATOM 3454 C CA . LYS B 1 39 ? -7.203 38.75 15.156 1 87.94 39 LYS B CA 1
ATOM 3455 C C . LYS B 1 39 ? -7.184 37.781 13.969 1 87.94 39 LYS B C 1
ATOM 3457 O O . LYS B 1 39 ? -7.766 36.688 14.039 1 87.94 39 LYS B O 1
ATOM 3462 N N . GLU B 1 40 ? -6.598 38.188 12.945 1 86.62 40 GLU B N 1
ATOM 3463 C CA . GLU B 1 40 ? -6.477 37.312 11.773 1 86.62 40 GLU B CA 1
ATOM 3464 C C . GLU B 1 40 ? -5.711 36.031 12.109 1 86.62 40 GLU B C 1
ATOM 3466 O O . GLU B 1 40 ? -6.066 34.969 11.641 1 86.62 40 GLU B O 1
ATOM 3471 N N . MET B 1 41 ? -4.734 36.156 12.867 1 87 41 MET B N 1
ATOM 3472 C CA . MET B 1 41 ? -3.945 35 13.281 1 87 41 MET B CA 1
ATOM 3473 C C . MET B 1 41 ? -4.781 34.062 14.141 1 87 41 MET B C 1
ATOM 3475 O O . MET B 1 41 ? -4.684 32.844 14 1 87 41 MET B O 1
ATOM 3479 N N . LEU B 1 42 ? -5.477 34.688 15.047 1 86.69 42 LEU B N 1
ATOM 3480 C CA . LEU B 1 42 ? -6.336 33.875 15.898 1 86.69 42 LEU B CA 1
ATOM 3481 C C . LEU B 1 42 ? -7.309 33.031 15.07 1 86.69 42 LEU B C 1
ATOM 3483 O O . LEU B 1 42 ? -7.445 31.844 15.281 1 86.69 42 LEU B O 1
ATOM 3487 N N . LYS B 1 43 ? -7.914 33.656 14.086 1 83.62 43 LYS B N 1
ATOM 3488 C CA . LYS B 1 43 ? -8.82 32.969 13.18 1 83.62 43 LYS B CA 1
ATOM 3489 C C . LYS B 1 43 ? -8.078 31.891 12.398 1 83.62 43 LYS B C 1
ATOM 3491 O O . LYS B 1 43 ? -8.57 30.766 12.266 1 83.62 43 LYS B O 1
ATOM 3496 N N . GLY B 1 44 ? -6.977 32.25 11.883 1 85.06 44 GLY B N 1
ATOM 3497 C CA . GLY B 1 44 ? -6.156 31.312 11.141 1 85.06 44 GLY B CA 1
ATOM 3498 C C . GLY B 1 44 ? -5.785 30.078 11.961 1 85.06 44 GLY B C 1
ATOM 3499 O O . GLY B 1 44 ? -5.793 28.969 11.438 1 85.06 44 GLY B O 1
ATOM 3500 N N . PHE B 1 45 ? -5.484 30.312 13.18 1 85.69 45 PHE B N 1
ATOM 3501 C CA . PHE B 1 45 ? -5.113 29.203 14.062 1 85.69 45 PHE B CA 1
ATOM 3502 C C . PHE B 1 45 ? -6.27 28.234 14.227 1 85.69 45 PHE B C 1
ATOM 3504 O O . PHE B 1 45 ? -6.074 27.016 14.172 1 85.69 45 PHE B O 1
ATOM 3511 N N . TYR B 1 46 ? -7.438 28.719 14.391 1 83.25 46 TYR B N 1
ATOM 3512 C CA . TYR B 1 46 ? -8.609 27.859 14.547 1 83.25 46 TYR B CA 1
ATOM 3513 C C . TYR B 1 46 ? -8.844 27.031 13.297 1 83.25 46 TYR B C 1
ATOM 3515 O O . TYR B 1 46 ? -9.094 25.828 13.383 1 83.25 46 TYR B O 1
ATOM 3523 N N . HIS B 1 47 ? -8.766 27.703 12.219 1 85.19 47 HIS B N 1
ATOM 3524 C CA . HIS B 1 47 ? -8.992 27 10.961 1 85.19 47 HIS B CA 1
ATOM 3525 C C . HIS B 1 47 ? -7.934 25.922 10.734 1 85.19 47 HIS B C 1
ATOM 3527 O O . HIS B 1 47 ? -8.25 24.812 10.297 1 85.19 47 HIS B O 1
ATOM 3533 N N . THR B 1 48 ? -6.75 26.25 11.031 1 89.75 48 THR B N 1
ATOM 3534 C CA . THR B 1 48 ? -5.664 25.297 10.859 1 89.75 48 THR B CA 1
ATOM 3535 C C . THR B 1 48 ? -5.848 24.094 11.797 1 89.75 48 THR B C 1
ATOM 3537 O O . THR B 1 48 ? -5.645 22.953 11.391 1 89.75 48 THR B O 1
ATOM 3540 N N . LYS B 1 49 ? -6.152 24.422 13.023 1 89.06 49 LYS B N 1
ATOM 3541 C CA . LYS B 1 49 ? -6.395 23.359 13.992 1 89.06 49 LYS B CA 1
ATOM 3542 C C . LYS B 1 49 ? -7.453 22.375 13.484 1 89.06 49 LYS B C 1
ATOM 3544 O O . LYS B 1 49 ? -7.27 21.156 13.555 1 89.06 49 LYS B O 1
ATOM 3549 N N . ALA B 1 50 ? -8.523 22.891 12.969 1 87.88 50 ALA B N 1
ATOM 3550 C CA . ALA B 1 50 ? -9.594 22.062 12.43 1 87.88 50 ALA B CA 1
ATOM 3551 C C . ALA B 1 50 ? -9.109 21.219 11.258 1 87.88 50 ALA B C 1
ATOM 3553 O O . ALA B 1 50 ? -9.422 20.031 11.164 1 87.88 50 ALA B O 1
ATOM 3554 N N . SER B 1 51 ? -8.414 21.875 10.383 1 91.38 51 SER B N 1
ATOM 3555 C CA . SER B 1 51 ? -7.914 21.188 9.195 1 91.38 51 SER B CA 1
ATOM 3556 C C . SER B 1 51 ? -6.965 20.062 9.562 1 91.38 51 SER B C 1
ATOM 3558 O O . SER B 1 51 ? -7.039 18.969 8.984 1 91.38 51 SER B O 1
ATOM 3560 N N . ILE B 1 52 ? -6.102 20.297 10.539 1 92.94 52 ILE B N 1
ATOM 3561 C CA . ILE B 1 52 ? -5.141 19.281 10.977 1 92.94 52 ILE B CA 1
ATOM 3562 C C . ILE B 1 52 ? -5.883 18.109 11.609 1 92.94 52 ILE B C 1
ATOM 3564 O O . ILE B 1 52 ? -5.539 16.953 11.359 1 92.94 52 ILE B O 1
ATOM 3568 N N . SER B 1 53 ? -6.797 18.406 12.414 1 90.62 53 SER B N 1
ATOM 3569 C CA . SER B 1 53 ? -7.578 17.359 13.055 1 90.62 53 SER B CA 1
ATOM 3570 C C . SER B 1 53 ? -8.273 16.469 12.031 1 90.62 53 SER B C 1
ATOM 3572 O O . SER B 1 53 ? -8.297 15.242 12.172 1 90.62 53 SER B O 1
ATOM 3574 N N . THR B 1 54 ? -8.852 17.078 11.039 1 90.19 54 THR B N 1
ATOM 3575 C CA . THR B 1 54 ? -9.508 16.344 9.969 1 90.19 54 THR B CA 1
ATOM 3576 C C . THR B 1 54 ? -8.5 15.492 9.195 1 90.19 54 THR B C 1
ATOM 3578 O O . THR B 1 54 ? -8.773 14.336 8.867 1 90.19 54 THR B O 1
ATOM 3581 N N . LEU B 1 55 ? -7.398 16.062 8.914 1 92.94 55 LEU B N 1
ATOM 3582 C CA . LEU B 1 55 ? -6.336 15.344 8.219 1 92.94 55 LEU B CA 1
ATOM 3583 C C . LEU B 1 55 ? -5.902 14.109 9.008 1 92.94 55 LEU B C 1
ATOM 3585 O O . LEU B 1 55 ? -5.652 13.055 8.422 1 92.94 55 LEU B O 1
ATOM 3589 N N . LYS B 1 56 ? -5.742 14.32 10.273 1 93.81 56 LYS B N 1
ATOM 3590 C CA . LYS B 1 56 ? -5.355 13.219 11.148 1 93.81 56 LYS B CA 1
ATOM 3591 C C . LYS B 1 56 ? -6.309 12.031 10.992 1 93.81 56 LYS B C 1
ATOM 3593 O O . LYS B 1 56 ? -5.867 10.898 10.828 1 93.81 56 LYS B O 1
ATOM 3598 N N . VAL B 1 57 ? -7.594 12.312 11.039 1 92.12 57 VAL B N 1
ATOM 3599 C CA . VAL B 1 57 ? -8.594 11.266 10.875 1 92.12 57 VAL B CA 1
ATOM 3600 C C . VAL B 1 57 ? -8.438 10.602 9.508 1 92.12 57 VAL B C 1
ATOM 3602 O O . VAL B 1 57 ? -8.5 9.375 9.391 1 92.12 57 VAL B O 1
ATOM 3605 N N . GLY B 1 58 ? -8.25 11.438 8.523 1 93 58 GLY B N 1
ATOM 3606 C CA . GLY B 1 58 ? -8.07 10.93 7.172 1 93 58 GLY B CA 1
ATOM 3607 C C . GLY B 1 58 ? -6.883 9.984 7.051 1 93 58 GLY B C 1
ATOM 3608 O O . GLY B 1 58 ? -7.023 8.875 6.531 1 93 58 GLY B O 1
ATOM 3609 N N . PHE B 1 59 ? -5.727 10.312 7.582 1 94.25 59 PHE B N 1
ATOM 3610 C CA . PHE B 1 59 ? -4.516 9.508 7.453 1 94.25 59 PHE B CA 1
ATOM 3611 C C . PHE B 1 59 ? -4.598 8.266 8.328 1 94.25 59 PHE B C 1
ATOM 3613 O O . PHE B 1 59 ? -4.078 7.207 7.969 1 94.25 59 PHE B O 1
ATOM 3620 N N . GLU B 1 60 ? -5.188 8.453 9.484 1 92 60 GLU B N 1
ATOM 3621 C CA . GLU B 1 60 ? -5.379 7.281 10.336 1 92 60 GLU B CA 1
ATOM 3622 C C . GLU B 1 60 ? -6.242 6.23 9.641 1 92 60 GLU B C 1
ATOM 3624 O O . GLU B 1 60 ? -5.938 5.035 9.688 1 92 60 GLU B O 1
ATOM 3629 N N . SER B 1 61 ? -7.289 6.664 9.062 1 90 61 SER B N 1
ATOM 3630 C CA . SER B 1 61 ? -8.172 5.758 8.336 1 90 61 SER B CA 1
ATOM 3631 C C . SER B 1 61 ? -7.449 5.117 7.156 1 90 61 SER B C 1
ATOM 3633 O O . SER B 1 61 ? -7.59 3.914 6.918 1 90 61 SER B O 1
ATOM 3635 N N . LEU B 1 62 ? -6.746 5.898 6.465 1 91.12 62 LEU B N 1
ATOM 3636 C CA . LEU B 1 62 ? -6.012 5.395 5.309 1 91.12 62 LEU B CA 1
ATOM 3637 C C . LEU B 1 62 ? -4.996 4.34 5.73 1 91.12 62 LEU B C 1
ATOM 3639 O O . LEU B 1 62 ? -4.828 3.324 5.051 1 91.12 62 LEU B O 1
ATOM 3643 N N . GLN B 1 63 ? -4.266 4.656 6.82 1 91.06 63 GLN B N 1
ATOM 3644 C CA . GLN B 1 63 ? -3.314 3.684 7.348 1 91.06 63 GLN B CA 1
ATOM 3645 C C . GLN B 1 63 ? -3.996 2.35 7.633 1 91.06 63 GLN B C 1
ATOM 3647 O O . GLN B 1 63 ? -3.449 1.288 7.324 1 91.06 63 GLN B O 1
ATOM 3652 N N . ARG B 1 64 ? -5.156 2.414 8.227 1 86.25 64 ARG B N 1
ATOM 3653 C CA . ARG B 1 64 ? -5.902 1.203 8.547 1 86.25 64 ARG B CA 1
ATOM 3654 C C . ARG B 1 64 ? -6.293 0.45 7.281 1 86.25 64 ARG B C 1
ATOM 3656 O O . ARG B 1 64 ? -6.156 -0.774 7.211 1 86.25 64 ARG B O 1
ATOM 3663 N N . ILE B 1 65 ? -6.77 1.124 6.328 1 84.12 65 ILE B N 1
ATOM 3664 C CA . ILE B 1 65 ? -7.203 0.511 5.078 1 84.12 65 ILE B CA 1
ATOM 3665 C C . ILE B 1 65 ? -6.02 -0.17 4.398 1 84.12 65 ILE B C 1
ATOM 3667 O O . ILE B 1 65 ? -6.141 -1.292 3.902 1 84.12 65 ILE B O 1
ATOM 3671 N N . LEU B 1 66 ? -4.91 0.462 4.438 1 86.25 66 LEU B N 1
ATOM 3672 C CA . LEU B 1 66 ? -3.73 -0.035 3.736 1 86.25 66 LEU B CA 1
ATOM 3673 C C . LEU B 1 66 ? -3.115 -1.22 4.473 1 86.25 66 LEU B C 1
ATOM 3675 O O . LEU B 1 66 ? -2.646 -2.172 3.846 1 86.25 66 LEU B O 1
ATOM 3679 N N . PHE B 1 67 ? -3.172 -1.2 5.855 1 83.56 67 PHE B N 1
ATOM 3680 C CA . PHE B 1 67 ? -2.281 -2.131 6.539 1 83.56 67 PHE B CA 1
ATOM 3681 C C . PHE B 1 67 ? -3.059 -3.01 7.512 1 83.56 67 PHE B C 1
ATOM 3683 O O . PHE B 1 67 ? -2.568 -4.059 7.934 1 83.56 67 PHE B O 1
ATOM 3690 N N . SER B 1 68 ? -4.102 -2.629 8.109 1 74.31 68 SER B N 1
ATOM 3691 C CA . SER B 1 68 ? -4.734 -3.359 9.203 1 74.31 68 SER B CA 1
ATOM 3692 C C . SER B 1 68 ? -5.145 -4.762 8.766 1 74.31 68 SER B C 1
ATOM 3694 O O . SER B 1 68 ? -5.07 -5.707 9.555 1 74.31 68 SER B O 1
ATOM 3696 N N . GLU B 1 69 ? -5.676 -4.984 7.59 1 63.78 69 GLU B N 1
ATOM 3697 C CA . GLU B 1 69 ? -6.184 -6.301 7.211 1 63.78 69 GLU B CA 1
ATOM 3698 C C . GLU B 1 69 ? -5.07 -7.184 6.664 1 63.78 69 GLU B C 1
ATOM 3700 O O . GLU B 1 69 ? -5.281 -8.367 6.398 1 63.78 69 GLU B O 1
ATOM 3705 N N . ILE B 1 70 ? -3.947 -6.574 6.484 1 65.94 70 ILE B N 1
ATOM 3706 C CA . ILE B 1 70 ? -2.871 -7.375 5.91 1 65.94 70 ILE B CA 1
ATOM 3707 C C . ILE B 1 70 ? -1.97 -7.898 7.027 1 65.94 70 ILE B C 1
ATOM 3709 O O . ILE B 1 70 ? -1.222 -7.137 7.641 1 65.94 70 ILE B O 1
ATOM 3713 N N . GLU B 1 71 ? -2.424 -8.93 7.797 1 62.34 71 GLU B N 1
ATOM 3714 C CA . GLU B 1 71 ? -1.7 -9.453 8.953 1 62.34 71 GLU B CA 1
ATOM 3715 C C . GLU B 1 71 ? -0.195 -9.461 8.703 1 62.34 71 GLU B C 1
ATOM 3717 O O . GLU B 1 71 ? 0.584 -9.039 9.555 1 62.34 71 GLU B O 1
ATOM 3722 N N . ASP B 1 72 ? 0.271 -10.164 7.57 1 68.12 72 ASP B N 1
ATOM 3723 C CA . ASP B 1 72 ? 1.7 -10.273 7.301 1 68.12 72 ASP B CA 1
ATOM 3724 C C . ASP B 1 72 ? 1.966 -10.445 5.805 1 68.12 72 ASP B C 1
ATOM 3726 O O . ASP B 1 72 ? 1.669 -11.5 5.234 1 68.12 72 ASP B O 1
ATOM 3730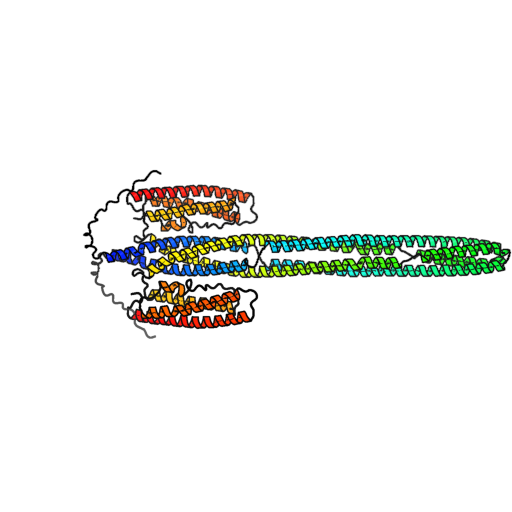 N N . PHE B 1 73 ? 2.352 -9.344 5.215 1 72.38 73 PHE B N 1
ATOM 3731 C CA . PHE B 1 73 ? 2.756 -9.398 3.814 1 72.38 73 PHE B CA 1
ATOM 3732 C C . PHE B 1 73 ? 3.748 -10.531 3.582 1 72.38 73 PHE B C 1
ATOM 3734 O O . PHE B 1 73 ? 3.668 -11.234 2.572 1 72.38 73 PHE B O 1
ATOM 3741 N N . ASP B 1 74 ? 4.555 -10.734 4.574 1 74.06 74 ASP B N 1
ATOM 3742 C CA . ASP B 1 74 ? 5.559 -11.789 4.484 1 74.06 74 ASP B CA 1
ATOM 3743 C C . ASP B 1 74 ? 4.91 -13.164 4.477 1 74.06 74 ASP B C 1
ATOM 3745 O O . ASP B 1 74 ? 5.367 -14.07 3.775 1 74.06 74 ASP B O 1
ATOM 3749 N N . GLN B 1 75 ? 3.84 -13.188 5.172 1 79.81 75 GLN B N 1
ATOM 3750 C CA . GLN B 1 75 ? 3.145 -14.469 5.25 1 79.81 75 GLN B CA 1
ATOM 3751 C C . GLN B 1 75 ? 2.447 -14.797 3.932 1 79.81 75 GLN B C 1
ATOM 3753 O O . GLN B 1 75 ? 2.436 -15.953 3.5 1 79.81 75 GLN B O 1
ATOM 3758 N N . ILE B 1 76 ? 1.899 -13.797 3.311 1 77.19 76 ILE B N 1
ATOM 3759 C CA . ILE B 1 76 ? 1.225 -13.992 2.033 1 77.19 76 ILE B CA 1
ATOM 3760 C C . ILE B 1 76 ? 2.227 -14.492 0.992 1 77.19 76 ILE B C 1
ATOM 3762 O O . ILE B 1 76 ? 1.979 -15.484 0.306 1 77.19 76 ILE B O 1
ATOM 3766 N N . PHE B 1 77 ? 3.328 -13.867 0.965 1 77.81 77 PHE B N 1
ATOM 3767 C CA . PHE B 1 77 ? 4.371 -14.242 0.017 1 77.81 77 PHE B CA 1
ATOM 3768 C C . PHE B 1 77 ? 4.898 -15.641 0.318 1 77.81 77 PHE B C 1
ATOM 3770 O O . PHE B 1 77 ? 5.004 -16.469 -0.582 1 77.81 77 PHE B O 1
ATOM 3777 N N . SER B 1 78 ? 5.184 -15.922 1.567 1 82.5 78 SER B N 1
ATOM 3778 C CA . SER B 1 78 ? 5.719 -17.219 1.964 1 82.5 78 SER B CA 1
ATOM 3779 C C . SER B 1 78 ? 4.742 -18.344 1.623 1 82.5 78 SER B C 1
ATOM 3781 O O . SER B 1 78 ? 5.156 -19.422 1.198 1 82.5 78 SER B O 1
ATOM 3783 N N . THR B 1 79 ? 3.521 -18.047 1.779 1 83.25 79 THR B N 1
ATOM 3784 C CA . THR B 1 79 ? 2.5 -19.047 1.466 1 83.25 79 THR B CA 1
ATOM 3785 C C . THR B 1 79 ? 2.486 -19.359 -0.029 1 83.25 79 THR B C 1
ATOM 3787 O O . THR B 1 79 ? 2.428 -20.516 -0.427 1 83.25 79 THR B O 1
ATOM 3790 N N . PHE B 1 80 ? 2.633 -18.328 -0.861 1 83.75 80 PHE B N 1
ATOM 3791 C CA . PHE B 1 80 ? 2.672 -18.516 -2.307 1 83.75 80 PHE B CA 1
ATOM 3792 C C . PHE B 1 80 ? 3.896 -19.328 -2.711 1 83.75 80 PHE B C 1
ATOM 3794 O O . PHE B 1 80 ? 3.791 -20.266 -3.504 1 83.75 80 PHE B O 1
ATOM 3801 N N . VAL B 1 81 ? 5.012 -19 -2.15 1 87.12 81 VAL B N 1
ATOM 3802 C CA . VAL B 1 81 ? 6.262 -19.672 -2.488 1 87.12 81 VAL B CA 1
ATOM 3803 C C . VAL B 1 81 ? 6.207 -21.125 -2.027 1 87.12 81 VAL B C 1
ATOM 3805 O O . VAL B 1 81 ? 6.574 -22.031 -2.777 1 87.12 81 VAL B O 1
ATOM 3808 N N . GLU B 1 82 ? 5.723 -21.297 -0.85 1 88.5 82 GLU B N 1
ATOM 3809 C CA . GLU B 1 82 ? 5.621 -22.656 -0.311 1 88.5 82 GLU B CA 1
ATOM 3810 C C . GLU B 1 82 ? 4.664 -23.5 -1.143 1 88.5 82 GLU B C 1
ATOM 3812 O O . GLU B 1 82 ? 4.977 -24.656 -1.473 1 88.5 82 GLU B O 1
ATOM 3817 N N . MET B 1 83 ? 3.553 -22.969 -1.439 1 86.38 83 MET B N 1
ATOM 3818 C CA . MET B 1 83 ? 2.576 -23.688 -2.264 1 86.38 83 MET B CA 1
ATOM 3819 C C . MET B 1 83 ? 3.168 -24.031 -3.623 1 86.38 83 MET B C 1
ATOM 3821 O O . MET B 1 83 ? 2.98 -25.156 -4.113 1 86.38 83 MET B O 1
ATOM 3825 N N . THR B 1 84 ? 3.871 -23.172 -4.215 1 87.25 84 THR B N 1
ATOM 3826 C CA . THR B 1 84 ? 4.477 -23.375 -5.527 1 87.25 84 THR B CA 1
ATOM 3827 C C . THR B 1 84 ? 5.574 -24.438 -5.449 1 87.25 84 THR B C 1
ATOM 3829 O O . THR B 1 84 ? 5.598 -25.375 -6.258 1 87.25 84 THR B O 1
ATOM 3832 N N . ASN B 1 85 ? 6.406 -24.359 -4.438 1 89.5 85 ASN B N 1
ATOM 3833 C CA . ASN B 1 85 ? 7.48 -25.328 -4.273 1 89.5 85 ASN B CA 1
ATOM 3834 C C . ASN B 1 85 ? 6.938 -26.719 -3.955 1 89.5 85 ASN B C 1
ATOM 3836 O O . ASN B 1 85 ? 7.438 -27.719 -4.473 1 89.5 85 ASN B O 1
ATOM 3840 N N . ASN B 1 86 ? 5.957 -26.766 -3.125 1 88.19 86 ASN B N 1
ATOM 3841 C CA . ASN B 1 86 ? 5.34 -28.047 -2.797 1 88.19 86 ASN B CA 1
ATOM 3842 C C . ASN B 1 86 ? 4.719 -28.703 -4.027 1 88.19 86 ASN B C 1
ATOM 3844 O O . ASN B 1 86 ? 4.891 -29.906 -4.25 1 88.19 86 ASN B O 1
ATOM 3848 N N . ALA B 1 87 ? 4.039 -27.906 -4.766 1 86.31 87 ALA B N 1
ATOM 3849 C CA . ALA B 1 87 ? 3.439 -28.422 -5.992 1 86.31 87 ALA B CA 1
ATOM 3850 C C . ALA B 1 87 ? 4.512 -28.891 -6.973 1 86.31 87 ALA B C 1
ATOM 3852 O O . ALA B 1 87 ? 4.391 -29.969 -7.566 1 86.31 87 ALA B O 1
ATOM 3853 N N . ARG B 1 88 ? 5.559 -28.141 -7.145 1 87.25 88 ARG B N 1
ATOM 3854 C CA . ARG B 1 88 ? 6.668 -28.5 -8.016 1 87.25 88 ARG B CA 1
ATOM 3855 C C . ARG B 1 88 ? 7.289 -29.828 -7.586 1 87.25 88 ARG B C 1
ATOM 3857 O O . ARG B 1 88 ? 7.52 -30.703 -8.414 1 87.25 88 ARG B O 1
ATOM 3864 N N . ASN B 1 89 ? 7.52 -30 -6.328 1 89.31 89 ASN B N 1
ATOM 3865 C CA . ASN B 1 89 ? 8.109 -31.219 -5.793 1 89.31 89 ASN B CA 1
ATOM 3866 C C . ASN B 1 89 ? 7.184 -32.406 -5.988 1 89.31 89 ASN B C 1
ATOM 3868 O O . ASN B 1 89 ? 7.633 -33.5 -6.383 1 89.31 89 ASN B O 1
ATOM 3872 N N . GLN B 1 90 ? 5.945 -32.219 -5.66 1 86.06 90 GLN B N 1
ATOM 3873 C CA . GLN B 1 90 ? 4.977 -33.312 -5.812 1 86.06 90 GLN B CA 1
ATOM 3874 C C . GLN B 1 90 ? 4.887 -33.75 -7.27 1 86.06 90 GLN B C 1
ATOM 3876 O O . GLN B 1 90 ? 4.867 -34.969 -7.551 1 86.06 90 GLN B O 1
ATOM 3881 N N . ILE B 1 91 ? 4.859 -32.781 -8.164 1 84.44 91 ILE B N 1
ATOM 3882 C CA . ILE B 1 91 ? 4.762 -33.094 -9.578 1 84.44 91 ILE B CA 1
ATOM 3883 C C . ILE B 1 91 ? 6.039 -33.812 -10.047 1 84.44 91 ILE B C 1
ATOM 3885 O O . ILE B 1 91 ? 5.98 -34.75 -10.82 1 84.44 91 ILE B O 1
ATOM 3889 N N . SER B 1 92 ? 7.164 -33.375 -9.547 1 86.5 92 SER B N 1
ATOM 3890 C CA . SER B 1 92 ? 8.43 -34.031 -9.867 1 86.5 92 SER B CA 1
ATOM 3891 C C . SER B 1 92 ? 8.438 -35.469 -9.422 1 86.5 92 SER B C 1
ATOM 3893 O O . SER B 1 92 ? 8.906 -36.375 -10.148 1 86.5 92 SER B O 1
ATOM 3895 N N . VAL B 1 93 ? 7.887 -35.719 -8.242 1 86.5 93 VAL B N 1
ATOM 3896 C CA . VAL B 1 93 ? 7.797 -37.094 -7.715 1 86.5 93 VAL B CA 1
ATOM 3897 C C . VAL B 1 93 ? 6.883 -37.938 -8.602 1 86.5 93 VAL B C 1
ATOM 3899 O O . VAL B 1 93 ? 7.207 -39.062 -8.922 1 86.5 93 VAL B O 1
ATOM 3902 N N . ILE B 1 94 ? 5.812 -37.344 -9.008 1 83.25 94 ILE B N 1
ATOM 3903 C CA . ILE B 1 94 ? 4.867 -38.062 -9.859 1 83.25 94 ILE B CA 1
ATOM 3904 C C . ILE B 1 94 ? 5.535 -38.406 -11.18 1 83.25 94 ILE B C 1
ATOM 3906 O O . ILE B 1 94 ? 5.406 -39.531 -11.664 1 83.25 94 ILE B O 1
ATOM 3910 N N . PHE B 1 95 ? 6.285 -37.5 -11.727 1 84.06 95 PHE B N 1
ATOM 3911 C CA . PHE B 1 95 ? 6.988 -37.75 -12.977 1 84.06 95 PHE B CA 1
ATOM 3912 C C . PHE B 1 95 ? 8.023 -38.875 -12.797 1 84.06 95 PHE B C 1
ATOM 3914 O O . PHE B 1 95 ? 8.164 -39.719 -13.656 1 84.06 95 PHE B O 1
ATOM 3921 N N . SER B 1 96 ? 8.727 -38.844 -11.719 1 86.31 96 SER B N 1
ATOM 3922 C CA . SER B 1 96 ? 9.719 -39.875 -11.438 1 86.31 96 SER B CA 1
ATOM 3923 C C . SER B 1 96 ? 9.07 -41.25 -11.32 1 86.31 96 SER B C 1
ATOM 3925 O O . SER B 1 96 ? 9.562 -42.219 -11.891 1 86.31 96 SER B O 1
ATOM 3927 N N . ASP B 1 97 ? 7.961 -41.281 -10.609 1 84.38 97 ASP B N 1
ATOM 3928 C CA . ASP B 1 97 ? 7.23 -42.562 -10.445 1 84.38 97 ASP B CA 1
ATOM 3929 C C . ASP B 1 97 ? 6.703 -43.062 -11.781 1 84.38 97 ASP B C 1
ATOM 3931 O O . ASP B 1 97 ? 6.758 -44.25 -12.055 1 84.38 97 ASP B O 1
ATOM 3935 N N . LEU B 1 98 ? 6.168 -42.094 -12.555 1 81.94 98 LEU B N 1
ATOM 3936 C CA . LEU B 1 98 ? 5.684 -42.469 -13.883 1 81.94 98 LEU B CA 1
ATOM 3937 C C . LEU B 1 98 ? 6.816 -43.031 -14.734 1 81.94 98 LEU B C 1
ATOM 3939 O O . LEU B 1 98 ? 6.629 -44 -15.453 1 81.94 98 LEU B O 1
ATOM 3943 N N . GLY B 1 99 ? 7.969 -42.375 -14.633 1 82.06 99 GLY B N 1
ATOM 3944 C CA . GLY B 1 99 ? 9.125 -42.844 -15.383 1 82.06 99 GLY B CA 1
ATOM 3945 C C . GLY B 1 99 ? 9.547 -44.25 -14.984 1 82.06 99 GLY B C 1
ATOM 3946 O O . GLY B 1 99 ? 9.805 -45.094 -15.852 1 82.06 99 GLY B O 1
ATOM 3947 N N . LYS B 1 100 ? 9.602 -44.531 -13.719 1 86.5 100 LYS B N 1
ATOM 3948 C CA . LYS B 1 100 ? 9.984 -45.844 -13.211 1 86.5 100 LYS B CA 1
ATOM 3949 C C . LYS B 1 100 ? 8.969 -46.906 -13.617 1 86.5 100 LYS B C 1
ATOM 3951 O O . LYS B 1 100 ? 9.344 -48 -14.07 1 86.5 100 LYS B O 1
ATOM 3956 N N . ASN B 1 101 ? 7.727 -46.562 -13.422 1 84.25 101 ASN B N 1
ATOM 3957 C CA . ASN B 1 101 ? 6.656 -47.5 -13.773 1 84.25 101 ASN B CA 1
ATOM 3958 C C . ASN B 1 101 ? 6.664 -47.844 -15.258 1 84.25 101 ASN B C 1
ATOM 3960 O O . ASN B 1 101 ? 6.488 -49 -15.648 1 84.25 101 ASN B O 1
ATOM 3964 N N . ASN B 1 102 ? 6.836 -46.75 -16.062 1 82.56 102 ASN B N 1
ATOM 3965 C CA . ASN B 1 102 ? 6.891 -46.969 -17.5 1 82.56 102 ASN B CA 1
ATOM 3966 C C . ASN B 1 102 ? 8.055 -47.875 -17.906 1 82.56 102 ASN B C 1
ATOM 3968 O O . ASN B 1 102 ? 7.898 -48.75 -18.75 1 82.56 102 ASN B O 1
ATOM 3972 N N . LYS B 1 103 ? 9.219 -47.656 -17.297 1 85.25 103 LYS B N 1
ATOM 3973 C CA . LYS B 1 103 ? 10.383 -48.5 -17.578 1 85.25 103 LYS B CA 1
ATOM 3974 C C . LYS B 1 103 ? 10.117 -49.938 -17.219 1 85.25 103 LYS B C 1
ATOM 3976 O O . LYS B 1 103 ? 10.469 -50.844 -17.969 1 85.25 103 LYS B O 1
ATOM 3981 N N . GLU B 1 104 ? 9.5 -50.125 -16.078 1 88.69 104 GLU B N 1
ATOM 3982 C CA . GLU B 1 104 ? 9.188 -51.5 -15.625 1 88.69 104 GLU B CA 1
ATOM 3983 C C . GLU B 1 104 ? 8.219 -52.188 -16.578 1 88.69 104 GLU B C 1
ATOM 3985 O O . GLU B 1 104 ? 8.398 -53.344 -16.906 1 88.69 104 GLU B O 1
ATOM 3990 N N . LYS B 1 105 ? 7.188 -51.438 -16.969 1 85.25 105 LYS B N 1
ATOM 3991 C CA . LYS B 1 105 ? 6.195 -52 -17.859 1 85.25 105 LYS B CA 1
ATOM 3992 C C . LYS B 1 105 ? 6.805 -52.312 -19.234 1 85.25 105 LYS B C 1
ATOM 3994 O O . LYS B 1 105 ? 6.48 -53.344 -19.844 1 85.25 105 LYS B O 1
ATOM 3999 N N . LEU B 1 106 ? 7.672 -51.438 -19.734 1 85.06 106 LEU B N 1
ATOM 4000 C CA . LEU B 1 106 ? 8.352 -51.688 -21 1 85.06 106 LEU B CA 1
ATOM 4001 C C . LEU B 1 106 ? 9.234 -52.938 -20.906 1 85.06 106 LEU B C 1
ATOM 4003 O O . LEU B 1 106 ? 9.305 -53.719 -21.859 1 85.06 106 LEU B O 1
ATOM 4007 N N . ASN B 1 107 ? 9.891 -53.094 -19.781 1 89.75 107 ASN B N 1
ATOM 4008 C CA . ASN B 1 107 ? 10.703 -54.281 -19.562 1 89.75 107 ASN B CA 1
ATOM 4009 C C . ASN B 1 107 ? 9.852 -55.562 -19.562 1 89.75 107 ASN B C 1
ATOM 4011 O O . ASN B 1 107 ? 10.273 -56.594 -20.078 1 89.75 107 ASN B O 1
ATOM 4015 N N . GLN B 1 108 ? 8.703 -55.469 -18.953 1 89 108 GLN B N 1
ATOM 4016 C CA . GLN B 1 108 ? 7.785 -56.594 -18.938 1 89 108 GLN B CA 1
ATOM 4017 C C . GLN B 1 108 ? 7.34 -56.969 -20.359 1 89 108 GLN B C 1
ATOM 4019 O O . GLN B 1 108 ? 7.301 -58.125 -20.719 1 89 108 GLN B O 1
ATOM 4024 N N . ILE B 1 109 ? 6.992 -55.906 -21.125 1 87.44 109 ILE B N 1
ATOM 4025 C CA . ILE B 1 109 ? 6.578 -56.125 -22.516 1 87.44 109 ILE B CA 1
ATOM 4026 C C . ILE B 1 109 ? 7.719 -56.781 -23.297 1 87.44 109 ILE B C 1
ATOM 4028 O O . ILE B 1 109 ? 7.504 -57.75 -24.016 1 87.44 109 ILE B O 1
ATOM 4032 N N . SER B 1 110 ? 8.93 -56.25 -23.125 1 87.44 110 SER B N 1
ATOM 4033 C CA . SER B 1 110 ? 10.109 -56.781 -23.797 1 87.44 110 SER B CA 1
ATOM 4034 C C . SER B 1 110 ? 10.328 -58.25 -23.453 1 87.44 110 SER B C 1
ATOM 4036 O O . SER B 1 110 ? 10.656 -59.062 -24.328 1 87.44 110 SER B O 1
ATOM 4038 N N . SER B 1 111 ? 10.141 -58.625 -22.219 1 90.12 111 SER B N 1
ATOM 4039 C CA . SER B 1 111 ? 10.32 -60 -21.781 1 90.12 111 SER B CA 1
ATOM 4040 C C . SER B 1 111 ? 9.312 -60.938 -22.438 1 90.12 111 SER B C 1
ATOM 4042 O O . SER B 1 111 ? 9.664 -62.031 -22.859 1 90.12 111 SER B O 1
ATOM 4044 N N . VAL B 1 112 ? 8.039 -60.438 -22.453 1 86.5 112 VAL B N 1
ATOM 4045 C CA . VAL B 1 112 ? 6.996 -61.219 -23.094 1 86.5 112 VAL B CA 1
ATOM 4046 C C . VAL B 1 112 ? 7.324 -61.438 -24.578 1 86.5 112 VAL B C 1
ATOM 4048 O O . VAL B 1 112 ? 7.172 -62.531 -25.109 1 86.5 112 VAL B O 1
ATOM 4051 N N . ILE B 1 113 ? 7.836 -60.344 -25.219 1 87.94 113 ILE B N 1
ATOM 4052 C CA . ILE B 1 113 ? 8.18 -60.375 -26.625 1 87.94 113 ILE B CA 1
ATOM 4053 C C . ILE B 1 113 ? 9.297 -61.406 -26.875 1 87.94 113 ILE B C 1
ATOM 4055 O O . ILE B 1 113 ? 9.234 -62.188 -27.812 1 87.94 113 ILE B O 1
ATOM 4059 N N . VAL B 1 114 ? 10.32 -61.406 -26.031 1 89 114 VAL B N 1
ATOM 4060 C CA . VAL B 1 114 ? 11.438 -62.344 -26.156 1 89 114 VAL B CA 1
ATOM 4061 C C . VAL B 1 114 ? 10.93 -63.781 -26 1 89 114 VAL B C 1
ATOM 4063 O O . VAL B 1 114 ? 11.375 -64.688 -26.719 1 89 114 VAL B O 1
ATOM 4066 N N . GLY B 1 115 ? 10.023 -64 -25.078 1 87.5 115 GLY B N 1
ATOM 4067 C CA . GLY B 1 115 ? 9.422 -65.312 -24.906 1 87.5 115 GLY B CA 1
ATOM 4068 C C . GLY B 1 115 ? 8.672 -65.812 -26.141 1 87.5 115 GLY B C 1
ATOM 4069 O O . GLY B 1 115 ? 8.836 -66.938 -26.562 1 87.5 115 GLY B O 1
ATOM 4070 N N . ILE B 1 116 ? 7.941 -64.938 -26.703 1 87.19 116 ILE B N 1
ATOM 4071 C CA . ILE B 1 116 ? 7.188 -65.25 -27.906 1 87.19 116 ILE B CA 1
ATOM 4072 C C . ILE B 1 116 ? 8.148 -65.562 -29.047 1 87.19 116 ILE B C 1
ATOM 4074 O O . ILE B 1 116 ? 7.957 -66.562 -29.766 1 87.19 116 ILE B O 1
ATOM 4078 N N . GLN B 1 117 ? 9.164 -64.75 -29.219 1 87.75 117 GLN B N 1
ATOM 4079 C CA . GLN B 1 117 ? 10.172 -64.938 -30.25 1 87.75 117 GLN B CA 1
ATOM 4080 C C . GLN B 1 117 ? 10.828 -66.312 -30.094 1 87.75 117 GLN B C 1
ATOM 4082 O O . GLN B 1 117 ? 11.039 -67.062 -31.078 1 87.75 117 GLN B O 1
ATOM 4087 N N . GLY B 1 118 ? 11.164 -66.688 -28.859 1 89.5 118 GLY B N 1
ATOM 4088 C CA . GLY B 1 118 ? 11.727 -68 -28.594 1 89.5 118 GLY B CA 1
ATOM 4089 C C . GLY B 1 118 ? 10.797 -69.125 -28.969 1 89.5 118 GLY B C 1
ATOM 4090 O O . GLY B 1 118 ? 11.227 -70.125 -29.562 1 89.5 118 GLY B O 1
ATOM 4091 N N . SER B 1 119 ? 9.578 -68.938 -28.625 1 89.62 119 SER B N 1
ATOM 4092 C CA . SER B 1 119 ? 8.578 -69.938 -28.969 1 89.62 119 SER B CA 1
ATOM 4093 C C . SER B 1 119 ? 8.438 -70.125 -30.484 1 89.62 119 SER B C 1
ATOM 4095 O O . SER B 1 119 ? 8.344 -71.25 -31 1 89.62 119 SER B O 1
ATOM 4097 N N . LEU B 1 120 ? 8.414 -69.062 -31.172 1 88.12 120 LEU B N 1
ATOM 4098 C CA . LEU B 1 120 ? 8.281 -69.062 -32.625 1 88.12 120 LEU B CA 1
ATOM 4099 C C . LEU B 1 120 ? 9.492 -69.688 -33.281 1 88.12 120 LEU B C 1
ATOM 4101 O O . LEU B 1 120 ? 9.352 -70.438 -34.25 1 88.12 120 LEU B O 1
ATOM 4105 N N . GLU B 1 121 ? 10.633 -69.438 -32.75 1 90.62 121 GLU B N 1
ATOM 4106 C CA . GLU B 1 121 ? 11.836 -70.125 -33.25 1 90.62 121 GLU B CA 1
ATOM 4107 C C . GLU B 1 121 ? 11.758 -71.625 -33.031 1 90.62 121 GLU B C 1
ATOM 4109 O O . GLU B 1 121 ? 12.141 -72.375 -33.938 1 90.62 121 GLU B O 1
ATOM 4114 N N . THR B 1 122 ? 11.281 -72.062 -31.922 1 91.56 122 THR B N 1
ATOM 4115 C CA . THR B 1 122 ? 11.117 -73.438 -31.641 1 91.56 122 THR B CA 1
ATOM 4116 C C . THR B 1 122 ? 10.141 -74.125 -32.625 1 91.56 122 THR B C 1
ATOM 4118 O O . THR B 1 122 ? 10.414 -75.188 -33.156 1 91.56 122 THR B O 1
ATOM 4121 N N . ILE B 1 123 ? 9.102 -73.375 -32.812 1 89.62 123 ILE B N 1
ATOM 4122 C CA . ILE B 1 123 ? 8.109 -73.875 -33.75 1 89.62 123 ILE B CA 1
ATOM 4123 C C . ILE B 1 123 ? 8.703 -73.938 -35.156 1 89.62 123 ILE B C 1
ATOM 4125 O O . ILE B 1 123 ? 8.477 -74.938 -35.875 1 89.62 123 ILE B O 1
ATOM 4129 N N . SER B 1 124 ? 9.422 -73 -35.5 1 89.38 124 SER B N 1
ATOM 4130 C CA . SER B 1 124 ? 10.094 -73 -36.812 1 89.38 124 SER B CA 1
ATOM 4131 C C . SER B 1 124 ? 11.016 -74.188 -36.969 1 89.38 124 SER B C 1
ATOM 4133 O O . SER B 1 124 ? 11.07 -74.812 -38.031 1 89.38 124 SER B O 1
ATOM 4135 N N . ASN B 1 125 ? 11.695 -74.5 -35.969 1 92 125 ASN B N 1
ATOM 4136 C CA . ASN B 1 125 ? 12.57 -75.688 -35.969 1 92 125 ASN B CA 1
ATOM 4137 C C . ASN B 1 125 ? 11.781 -77 -36.125 1 92 125 ASN B C 1
ATOM 4139 O O . ASN B 1 125 ? 12.203 -77.875 -36.875 1 92 125 ASN B O 1
ATOM 4143 N N . PHE B 1 126 ? 10.672 -77 -35.469 1 90.38 126 PHE B N 1
ATOM 4144 C CA . PHE B 1 126 ? 9.82 -78.188 -35.594 1 90.38 126 PHE B CA 1
ATOM 4145 C C . PHE B 1 126 ? 9.305 -78.312 -37.031 1 90.38 126 PHE B C 1
ATOM 4147 O O . PHE B 1 126 ? 9.242 -79.438 -37.562 1 90.38 126 PHE B O 1
ATOM 4154 N N . LEU B 1 127 ? 8.969 -77.25 -37.625 1 88.44 127 LEU B N 1
ATOM 4155 C CA . LEU B 1 127 ? 8.484 -77.25 -39 1 88.44 127 LEU B CA 1
ATOM 4156 C C . LEU B 1 127 ? 9.602 -77.688 -39.938 1 88.44 127 LEU B C 1
ATOM 4158 O O . LEU B 1 127 ? 9.359 -78.375 -40.906 1 88.44 127 LEU B O 1
ATOM 4162 N N . GLY B 1 128 ? 10.789 -77.25 -39.688 1 88.88 128 GLY B N 1
ATOM 4163 C CA . GLY B 1 128 ? 11.938 -77.688 -40.469 1 88.88 128 GLY B CA 1
ATOM 4164 C C . GLY B 1 128 ? 12.188 -79.188 -40.344 1 88.88 128 GLY B C 1
ATOM 4165 O O . GLY B 1 128 ? 12.461 -79.812 -41.375 1 88.88 128 GLY B O 1
ATOM 4166 N N . ALA B 1 129 ? 12.07 -79.625 -39.188 1 92 129 ALA B N 1
ATOM 4167 C CA . ALA B 1 129 ? 12.25 -81.062 -38.969 1 92 129 ALA B CA 1
ATOM 4168 C C . ALA B 1 129 ? 11.156 -81.875 -39.656 1 92 129 ALA B C 1
ATOM 4170 O O . ALA B 1 129 ? 11.43 -82.938 -40.219 1 92 129 ALA B O 1
ATOM 4171 N N . THR B 1 130 ? 9.984 -81.312 -39.594 1 89.38 130 THR B N 1
ATOM 4172 C CA . THR B 1 130 ? 8.859 -82 -40.25 1 89.38 130 THR B CA 1
ATOM 4173 C C . THR B 1 130 ? 9.078 -82 -41.75 1 89.38 130 THR B C 1
ATOM 4175 O O . THR B 1 130 ? 8.781 -83.062 -42.406 1 89.38 130 THR B O 1
ATOM 4178 N N . ASN B 1 131 ? 9.578 -81 -42.219 1 88.75 131 ASN B N 1
ATOM 4179 C CA . ASN B 1 131 ? 9.906 -80.938 -43.656 1 88.75 131 ASN B CA 1
ATOM 4180 C C . ASN B 1 131 ? 10.969 -82 -44.031 1 88.75 131 ASN B C 1
ATOM 4182 O O . ASN B 1 131 ? 10.859 -82.625 -45.062 1 88.75 131 ASN B O 1
ATOM 4186 N N . MET B 1 132 ? 11.922 -82.25 -43.25 1 90.56 132 MET B N 1
ATOM 4187 C CA . MET B 1 132 ? 12.977 -83.188 -43.5 1 90.56 132 MET B CA 1
ATOM 4188 C C . MET B 1 132 ? 12.438 -84.625 -43.406 1 90.56 132 MET B C 1
ATOM 4190 O O . MET B 1 132 ? 12.805 -85.5 -44.219 1 90.56 132 MET B O 1
ATOM 4194 N N . ILE B 1 133 ? 11.609 -84.812 -42.469 1 90 133 ILE B N 1
ATOM 4195 C CA . ILE B 1 133 ? 10.992 -86.125 -42.312 1 90 133 ILE B CA 1
ATOM 4196 C C . ILE B 1 133 ? 10.109 -86.438 -43.531 1 90 133 ILE B C 1
ATOM 4198 O O . ILE B 1 133 ? 10.094 -87.562 -44.031 1 90 133 ILE B O 1
ATOM 4202 N N . SER B 1 134 ? 9.469 -85.375 -44.031 1 88.69 134 SER B N 1
ATOM 4203 C CA . SER B 1 134 ? 8.633 -85.562 -45.219 1 88.69 134 SER B CA 1
ATOM 4204 C C . SER B 1 134 ? 9.477 -85.875 -46.438 1 88.69 134 SER B C 1
ATOM 4206 O O . SER B 1 134 ? 9.086 -86.75 -47.25 1 88.69 134 SER B O 1
ATOM 4208 N N . LEU B 1 135 ? 10.578 -85.375 -46.562 1 88.31 135 LEU B N 1
ATOM 4209 C CA . LEU B 1 135 ? 11.492 -85.688 -47.656 1 88.31 135 LEU B CA 1
ATOM 4210 C C . LEU B 1 135 ? 12 -87.125 -47.562 1 88.31 135 LEU B C 1
ATOM 4212 O O . LEU B 1 135 ? 12.07 -87.812 -48.562 1 88.31 135 LEU B O 1
ATOM 4216 N N . ASN B 1 136 ? 12.305 -87.5 -46.438 1 85.62 136 ASN B N 1
ATOM 4217 C CA . ASN B 1 136 ? 12.75 -88.875 -46.219 1 85.62 136 ASN B CA 1
ATOM 4218 C C . ASN B 1 136 ? 11.641 -89.875 -46.5 1 85.62 136 ASN B C 1
ATOM 4220 O O . ASN B 1 136 ? 11.906 -90.938 -47.062 1 85.62 136 ASN B O 1
ATOM 4224 N N . ALA B 1 137 ? 10.492 -89.438 -46.094 1 86.12 137 ALA B N 1
ATOM 4225 C CA . ALA B 1 137 ? 9.336 -90.25 -46.375 1 86.12 137 ALA B CA 1
ATOM 4226 C C . ALA B 1 137 ? 9.07 -90.375 -47.875 1 86.12 137 ALA B C 1
ATOM 4228 O O . ALA B 1 137 ? 8.688 -91.438 -48.344 1 86.12 137 ALA B O 1
ATOM 4229 N N . LYS B 1 138 ? 9.328 -89.375 -48.562 1 87.81 138 LYS B N 1
ATOM 4230 C CA . LYS B 1 138 ? 9.18 -89.438 -50 1 87.81 138 LYS B CA 1
ATOM 4231 C C . LYS B 1 138 ? 10.203 -90.375 -50.656 1 87.81 138 LYS B C 1
ATOM 4233 O O . LYS B 1 138 ? 9.898 -91.062 -51.625 1 87.81 138 LYS B O 1
ATOM 4238 N N . LEU B 1 139 ? 11.344 -90.375 -50.156 1 85.81 139 LEU B N 1
ATOM 4239 C CA . LEU B 1 139 ? 12.398 -91.25 -50.656 1 85.81 139 LEU B CA 1
ATOM 4240 C C . LEU B 1 139 ? 12.07 -92.688 -50.375 1 85.81 139 LEU B C 1
ATOM 4242 O O . LEU B 1 139 ? 12.273 -93.562 -51.25 1 85.81 139 LEU B O 1
ATOM 4246 N N . GLU B 1 140 ? 11.609 -92.938 -49.219 1 81.94 140 GLU B N 1
ATOM 4247 C CA . GLU B 1 140 ? 11.234 -94.25 -48.875 1 81.94 140 GLU B CA 1
ATOM 4248 C C . GLU B 1 140 ? 10.055 -94.75 -49.719 1 81.94 140 GLU B C 1
ATOM 4250 O O . GLU B 1 140 ? 10 -95.938 -50.125 1 81.94 140 GLU B O 1
ATOM 4255 N N . ALA B 1 141 ? 9.156 -93.812 -50 1 86 141 ALA B N 1
ATOM 4256 C CA . ALA B 1 141 ? 8.016 -94.188 -50.844 1 86 141 ALA B CA 1
ATOM 4257 C C . ALA B 1 141 ? 8.461 -94.5 -52.25 1 86 141 ALA B C 1
ATOM 4259 O O . ALA B 1 141 ? 7.918 -95.438 -52.875 1 86 141 ALA B O 1
ATOM 4260 N N . ALA B 1 142 ? 9.43 -93.875 -52.75 1 85.88 142 ALA B N 1
ATOM 4261 C CA . ALA B 1 142 ? 9.961 -94.125 -54.094 1 85.88 142 ALA B CA 1
ATOM 4262 C C . ALA B 1 142 ? 10.633 -95.5 -54.125 1 85.88 142 ALA B C 1
ATOM 4264 O O . ALA B 1 142 ? 10.531 -96.25 -55.125 1 85.88 142 ALA B O 1
ATOM 4265 N N . ARG B 1 143 ? 11.227 -95.875 -53.125 1 83.38 143 ARG B N 1
ATOM 4266 C CA . ARG B 1 143 ? 11.938 -97.188 -53 1 83.38 143 ARG B CA 1
ATOM 4267 C C . ARG B 1 143 ? 10.961 -98.312 -52.969 1 83.38 143 ARG B C 1
ATOM 4269 O O . ARG B 1 143 ? 11.289 -99.438 -53.438 1 83.38 143 ARG B O 1
ATOM 4276 N N . ALA B 1 144 ? 9.797 -98.062 -52.469 1 80.56 144 ALA B N 1
ATOM 4277 C CA . ALA B 1 144 ? 8.812 -99.125 -52.312 1 80.56 144 ALA B CA 1
ATOM 4278 C C . ALA B 1 144 ? 7.969 -99.312 -53.562 1 80.56 144 ALA B C 1
ATOM 4280 O O . ALA B 1 144 ? 7.074 -100.125 -53.625 1 80.56 144 ALA B O 1
ATOM 4281 N N . LYS B 1 145 ? 8.227 -98.562 -54.656 1 82.56 145 LYS B N 1
ATOM 4282 C CA . LYS B 1 145 ? 7.613 -98.625 -55.969 1 82.56 145 LYS B CA 1
ATOM 4283 C C . LYS B 1 145 ? 6.09 -98.625 -55.875 1 82.56 145 LYS B C 1
ATOM 4285 O O . LYS B 1 145 ? 5.504 -97.75 -55.281 1 82.56 145 LYS B O 1
ATOM 4290 N N . GLU B 1 146 ? 5.414 -99.75 -56.156 1 80.62 146 GLU B N 1
ATOM 4291 C CA . GLU B 1 146 ? 3.955 -99.812 -56.25 1 80.62 146 GLU B CA 1
ATOM 4292 C C . GLU B 1 146 ? 3.334 -99.688 -54.844 1 80.62 146 GLU B C 1
ATOM 4294 O O . GLU B 1 146 ? 2.26 -99.125 -54.688 1 80.62 146 GLU B O 1
ATOM 4299 N N . TYR B 1 147 ? 4.023 -100.188 -53.844 1 76.81 147 TYR B N 1
ATOM 4300 C CA . TYR B 1 147 ? 3.494 -100.188 -52.469 1 76.81 147 TYR B CA 1
ATOM 4301 C C . TYR B 1 147 ? 3.695 -98.875 -51.781 1 76.81 147 TYR B C 1
ATOM 4303 O O . TYR B 1 147 ? 3.137 -98.625 -50.719 1 76.81 147 TYR B O 1
ATOM 4311 N N . GLY B 1 148 ? 4.426 -97.938 -52.531 1 82.31 148 GLY B N 1
ATOM 4312 C CA . GLY B 1 148 ? 4.773 -96.688 -51.938 1 82.31 148 GLY B CA 1
ATOM 4313 C C . GLY B 1 148 ? 3.939 -95.5 -52.438 1 82.31 148 GLY B C 1
ATOM 4314 O O . GLY B 1 148 ? 4.07 -94.375 -51.969 1 82.31 148 GLY B O 1
ATOM 4315 N N . LYS B 1 149 ? 3.119 -95.688 -53.281 1 85 149 LYS B N 1
ATOM 4316 C CA . LYS B 1 149 ? 2.375 -94.562 -53.938 1 85 149 LYS B CA 1
ATOM 4317 C C . LYS B 1 149 ? 1.518 -93.812 -52.938 1 85 149 LYS B C 1
ATOM 4319 O O . LYS B 1 149 ? 1.485 -92.562 -52.969 1 85 149 LYS B O 1
ATOM 4324 N N . GLY B 1 150 ? 0.819 -94.5 -52.094 1 82.19 150 GLY B N 1
ATOM 4325 C CA . GLY B 1 150 ? 0.011 -93.875 -51.062 1 82.19 150 GLY B CA 1
ATOM 4326 C C . GLY B 1 150 ? 0.829 -93.062 -50.094 1 82.19 150 GLY B C 1
ATOM 4327 O O . GLY B 1 150 ? 0.427 -91.938 -49.719 1 82.19 150 GLY B O 1
ATOM 4328 N N . PHE B 1 151 ? 2.053 -93.5 -49.875 1 84.31 151 PHE B N 1
ATOM 4329 C CA . PHE B 1 151 ? 2.918 -92.875 -48.906 1 84.31 151 PHE B CA 1
ATOM 4330 C C . PHE B 1 151 ? 3.543 -91.625 -49.531 1 84.31 151 PHE B C 1
ATOM 4332 O O . PHE B 1 151 ? 3.779 -90.625 -48.812 1 84.31 151 PHE B O 1
ATOM 4339 N N . SER B 1 152 ? 3.809 -91.688 -50.781 1 87.81 152 SER B N 1
ATOM 4340 C CA . SER B 1 152 ? 4.332 -90.562 -51.5 1 87.81 152 SER B CA 1
ATOM 4341 C C . SER B 1 152 ? 3.363 -89.375 -51.406 1 87.81 152 SER B C 1
ATOM 4343 O O . SER B 1 152 ? 3.781 -88.25 -51.25 1 87.81 152 SER B O 1
ATOM 4345 N N . VAL B 1 153 ? 2.031 -89.625 -51.438 1 87.94 153 VAL B N 1
ATOM 4346 C CA . VAL B 1 153 ? 1 -88.625 -51.344 1 87.94 153 VAL B CA 1
ATOM 4347 C C . VAL B 1 153 ? 0.982 -88.062 -49.938 1 87.94 153 VAL B C 1
ATOM 4349 O O . VAL B 1 153 ? 0.88 -86.812 -49.75 1 87.94 153 VAL B O 1
ATOM 4352 N N . VAL B 1 154 ? 1.149 -88.875 -48.969 1 87.19 154 VAL B N 1
ATOM 4353 C CA . VAL B 1 154 ? 1.173 -88.438 -47.594 1 87.19 154 VAL B CA 1
ATOM 4354 C C . VAL B 1 154 ? 2.387 -87.5 -47.344 1 87.19 154 VAL B C 1
ATOM 4356 O O . VAL B 1 154 ? 2.27 -86.438 -46.719 1 87.19 154 VAL B O 1
ATOM 4359 N N . ALA B 1 155 ? 3.506 -87.938 -47.812 1 89.69 155 ALA B N 1
ATOM 4360 C CA . ALA B 1 155 ? 4.738 -87.188 -47.656 1 89.69 155 ALA B CA 1
ATOM 4361 C C . ALA B 1 155 ? 4.617 -85.812 -48.312 1 89.69 155 ALA B C 1
ATOM 4363 O O . ALA B 1 155 ? 5.047 -84.812 -47.719 1 89.69 155 ALA B O 1
ATOM 4364 N N . ASP B 1 156 ? 3.992 -85.75 -49.438 1 91.31 156 ASP B N 1
ATOM 4365 C CA . ASP B 1 156 ? 3.809 -84.5 -50.156 1 91.31 156 ASP B CA 1
ATOM 4366 C C . ASP B 1 156 ? 2.857 -83.562 -49.406 1 91.31 156 ASP B C 1
ATOM 4368 O O . ASP B 1 156 ? 3.061 -82.312 -49.375 1 91.31 156 ASP B O 1
ATOM 4372 N N . GLU B 1 157 ? 1.854 -84.188 -48.812 1 91.31 157 GLU B N 1
ATOM 4373 C CA . GLU B 1 157 ? 0.882 -83.375 -48.094 1 91.31 157 GLU B CA 1
ATOM 4374 C C . GLU B 1 157 ? 1.494 -82.812 -46.812 1 91.31 157 GLU B C 1
ATOM 4376 O O . GLU B 1 157 ? 1.229 -81.625 -46.469 1 91.31 157 GLU B O 1
ATOM 4381 N N . ILE B 1 158 ? 2.291 -83.5 -46.156 1 90.38 158 ILE B N 1
ATOM 4382 C CA . ILE B 1 158 ? 2.963 -83.062 -44.969 1 90.38 158 ILE B CA 1
ATOM 4383 C C . ILE B 1 158 ? 3.928 -81.938 -45.312 1 90.38 158 ILE B C 1
ATOM 4385 O O . ILE B 1 158 ? 4.012 -80.938 -44.594 1 90.38 158 ILE B O 1
ATOM 4389 N N . LYS B 1 159 ? 4.656 -82.125 -46.312 1 91.75 159 LYS B N 1
ATOM 4390 C CA . LYS B 1 159 ? 5.566 -81.062 -46.781 1 91.75 159 LYS B CA 1
ATOM 4391 C C . LYS B 1 159 ? 4.801 -79.75 -47.094 1 91.75 159 LYS B C 1
ATOM 4393 O O . LYS B 1 159 ? 5.215 -78.688 -46.688 1 91.75 159 LYS B O 1
ATOM 4398 N N . ARG B 1 160 ? 3.73 -79.938 -47.75 1 92.56 160 ARG B N 1
ATOM 4399 C CA . ARG B 1 160 ? 2.92 -78.812 -48.125 1 92.56 160 ARG B CA 1
ATOM 4400 C C . ARG B 1 160 ? 2.412 -78.062 -46.906 1 92.56 160 ARG B C 1
ATOM 4402 O O . ARG B 1 160 ? 2.479 -76.812 -46.844 1 92.56 160 ARG B O 1
ATOM 4409 N N . LEU B 1 161 ? 1.919 -78.75 -45.938 1 90.25 161 LEU B N 1
ATOM 4410 C CA . LEU B 1 161 ? 1.405 -78.125 -44.688 1 90.25 161 LEU B CA 1
ATOM 4411 C C . LEU B 1 161 ? 2.523 -77.438 -43.906 1 90.25 161 LEU B C 1
ATOM 4413 O O . LEU B 1 161 ? 2.326 -76.375 -43.375 1 90.25 161 LEU B O 1
ATOM 4417 N N . SER B 1 162 ? 3.645 -78.125 -43.844 1 90.06 162 SER B N 1
ATOM 4418 C CA . SER B 1 162 ? 4.797 -77.5 -43.156 1 90.06 162 SER B CA 1
ATOM 4419 C C . SER B 1 162 ? 5.25 -76.25 -43.844 1 90.06 162 SER B C 1
ATOM 4421 O O . SER B 1 162 ? 5.574 -75.25 -43.156 1 90.06 162 SER B O 1
ATOM 4423 N N . ASP B 1 163 ? 5.281 -76.188 -45.156 1 91.31 163 ASP B N 1
ATOM 4424 C CA . ASP B 1 163 ? 5.668 -75 -45.875 1 91.31 163 ASP B CA 1
ATOM 4425 C C . ASP B 1 163 ? 4.672 -73.875 -45.656 1 91.31 163 ASP B C 1
ATOM 4427 O O . ASP B 1 163 ? 5.066 -72.688 -45.531 1 91.31 163 ASP B O 1
ATOM 4431 N N . GLN B 1 164 ? 3.412 -74.25 -45.656 1 90.81 164 GLN B N 1
ATOM 4432 C CA . GLN B 1 164 ? 2.383 -73.25 -45.406 1 90.81 164 GLN B CA 1
ATOM 4433 C C . GLN B 1 164 ? 2.492 -72.688 -44 1 90.81 164 GLN B C 1
ATOM 4435 O O . GLN B 1 164 ? 2.361 -71.438 -43.781 1 90.81 164 GLN B O 1
ATOM 4440 N N . ALA B 1 165 ? 2.717 -73.5 -43.062 1 91.06 165 ALA B N 1
ATOM 4441 C CA . ALA B 1 165 ? 2.875 -73.062 -41.656 1 91.06 165 ALA B CA 1
ATOM 4442 C C . ALA B 1 165 ? 4.086 -72.188 -41.531 1 91.06 165 ALA B C 1
ATOM 4444 O O . ALA B 1 165 ? 4.031 -71.188 -40.781 1 91.06 165 ALA B O 1
ATOM 4445 N N . LYS B 1 166 ? 5.152 -72.5 -42.125 1 89.25 166 LYS B N 1
ATOM 4446 C CA . LYS B 1 166 ? 6.352 -71.688 -42.094 1 89.25 166 LYS B CA 1
ATOM 4447 C C . LYS B 1 166 ? 6.078 -70.312 -42.719 1 89.25 166 LYS B C 1
ATOM 4449 O O . LYS B 1 166 ? 6.609 -69.312 -42.219 1 89.25 166 LYS B O 1
ATOM 4454 N N . GLY B 1 167 ? 5.348 -70.25 -43.781 1 89.44 167 GLY B N 1
ATOM 4455 C CA . GLY B 1 167 ? 4.953 -69 -44.406 1 89.44 167 GLY B CA 1
ATOM 4456 C C . GLY B 1 167 ? 4.191 -68.125 -43.438 1 89.44 167 GLY B C 1
ATOM 4457 O O . GLY B 1 167 ? 4.465 -66.938 -43.344 1 89.44 167 GLY B O 1
ATOM 4458 N N . VAL B 1 168 ? 3.223 -68.625 -42.656 1 89.5 168 VAL B N 1
ATOM 4459 C CA . VAL B 1 168 ? 2.439 -67.938 -41.688 1 89.5 168 VAL B CA 1
ATOM 4460 C C . VAL B 1 168 ? 3.348 -67.438 -40.562 1 89.5 168 VAL B C 1
ATOM 4462 O O . VAL B 1 168 ? 3.217 -66.312 -40.062 1 89.5 168 VAL B O 1
ATOM 4465 N N . MET B 1 169 ? 4.27 -68.25 -40.062 1 86.5 169 MET B N 1
ATOM 4466 C CA . MET B 1 169 ? 5.199 -67.938 -39 1 86.5 169 MET B CA 1
ATOM 4467 C C . MET B 1 169 ? 6.059 -66.688 -39.344 1 86.5 169 MET B C 1
ATOM 4469 O O . MET B 1 169 ? 6.348 -65.875 -38.5 1 86.5 169 MET B O 1
ATOM 4473 N N . ASN B 1 170 ? 6.512 -66.688 -40.625 1 84.12 170 ASN B N 1
ATOM 4474 C CA . ASN B 1 170 ? 7.383 -65.625 -41.062 1 84.12 170 ASN B CA 1
ATOM 4475 C C . ASN B 1 170 ? 6.656 -64.25 -41.094 1 84.12 170 ASN B C 1
ATOM 4477 O O . ASN B 1 170 ? 7.293 -63.219 -41.094 1 84.12 170 ASN B O 1
ATOM 4481 N N . MET B 1 171 ? 5.324 -64.375 -41.031 1 81.25 171 MET B N 1
ATOM 4482 C CA . MET B 1 171 ? 4.531 -63.125 -41.062 1 81.25 171 MET B CA 1
ATOM 4483 C C . MET B 1 171 ? 4.391 -62.531 -39.656 1 81.25 171 MET B C 1
ATOM 4485 O O . MET B 1 171 ? 4.035 -61.375 -39.5 1 81.25 171 MET B O 1
ATOM 4489 N N . ILE B 1 172 ? 4.707 -63.344 -38.656 1 82.5 172 ILE B N 1
ATOM 4490 C CA . ILE B 1 172 ? 4.551 -62.906 -37.281 1 82.5 172 ILE B CA 1
ATOM 4491 C C . ILE B 1 172 ? 5.711 -61.969 -36.906 1 82.5 172 ILE B C 1
ATOM 4493 O O . ILE B 1 172 ? 6.871 -62.406 -36.906 1 82.5 172 ILE B O 1
ATOM 4497 N N . SER B 1 173 ? 5.453 -60.625 -36.75 1 78.94 173 SER B N 1
ATOM 4498 C CA . SER B 1 173 ? 6.457 -59.656 -36.281 1 78.94 173 SER B CA 1
ATOM 4499 C C . SER B 1 173 ? 6.117 -59.125 -34.906 1 78.94 173 SER B C 1
ATOM 4501 O O . SER B 1 173 ? 5.27 -58.25 -34.75 1 78.94 173 SER B O 1
ATOM 4503 N N . VAL B 1 174 ? 6.828 -59.625 -33.938 1 81.81 174 VAL B N 1
ATOM 4504 C CA . VAL B 1 174 ? 6.578 -59.188 -32.562 1 81.81 174 VAL B CA 1
ATOM 4505 C C . VAL B 1 174 ? 7.387 -57.938 -32.219 1 81.81 174 VAL B C 1
ATOM 4507 O O . VAL B 1 174 ? 7.07 -57.219 -31.281 1 81.81 174 VAL B O 1
ATOM 4510 N N . LYS B 1 175 ? 8.383 -57.625 -33.125 1 81.75 175 LYS B N 1
ATOM 4511 C CA . LYS B 1 175 ? 9.25 -56.469 -32.906 1 81.75 175 LYS B CA 1
ATOM 4512 C C . LYS B 1 175 ? 8.469 -55.156 -33 1 81.75 175 LYS B C 1
ATOM 4514 O O . LYS B 1 175 ? 8.812 -54.188 -32.344 1 81.75 175 LYS B O 1
ATOM 4519 N N . GLU B 1 176 ? 7.379 -55.219 -33.781 1 84.25 176 GLU B N 1
ATOM 4520 C CA . GLU B 1 176 ? 6.547 -54.031 -33.938 1 84.25 176 GLU B CA 1
ATOM 4521 C C . GLU B 1 176 ? 5.906 -53.625 -32.625 1 84.25 176 GLU B C 1
ATOM 4523 O O . GLU B 1 176 ? 5.75 -52.438 -32.344 1 84.25 176 GLU B O 1
ATOM 4528 N N . ILE B 1 177 ? 5.574 -54.562 -31.781 1 84.31 177 ILE B N 1
ATOM 4529 C CA . ILE B 1 177 ? 4.953 -54.281 -30.484 1 84.31 177 ILE B CA 1
ATOM 4530 C C . ILE B 1 177 ? 5.938 -53.531 -29.609 1 84.31 177 ILE B C 1
ATOM 4532 O O . ILE B 1 177 ? 5.559 -52.562 -28.922 1 84.31 177 ILE B O 1
ATOM 4536 N N . GLU B 1 178 ? 7.191 -53.969 -29.625 1 81.81 178 GLU B N 1
ATOM 4537 C CA . GLU B 1 178 ? 8.219 -53.312 -28.812 1 81.81 178 GLU B CA 1
ATOM 4538 C C . GLU B 1 178 ? 8.398 -51.875 -29.234 1 81.81 178 GLU B C 1
ATOM 4540 O O . GLU B 1 178 ? 8.5 -50.969 -28.375 1 81.81 178 GLU B O 1
ATOM 4545 N N . GLU B 1 179 ? 8.453 -51.625 -30.531 1 83.19 179 GLU B N 1
ATOM 4546 C CA . GLU B 1 179 ? 8.664 -50.25 -31.047 1 83.19 179 GLU B CA 1
ATOM 4547 C C . GLU B 1 179 ? 7.492 -49.344 -30.703 1 83.19 179 GLU B C 1
ATOM 4549 O O . GLU B 1 179 ? 7.695 -48.219 -30.266 1 83.19 179 GLU B O 1
ATOM 4554 N N . VAL B 1 180 ? 6.266 -49.844 -30.859 1 81.5 180 VAL B N 1
ATOM 4555 C CA . VAL B 1 180 ? 5.082 -49.062 -30.562 1 81.5 180 VAL B CA 1
ATOM 4556 C C . VAL B 1 180 ? 5.004 -48.781 -29.047 1 81.5 180 VAL B C 1
ATOM 4558 O O . VAL B 1 180 ? 4.578 -47.719 -28.625 1 81.5 180 VAL B O 1
ATOM 4561 N N . SER B 1 181 ? 5.414 -49.75 -28.219 1 80.5 181 SER B N 1
ATOM 4562 C CA . SER B 1 181 ? 5.379 -49.594 -26.766 1 80.5 181 SER B CA 1
ATOM 4563 C C . SER B 1 181 ? 6.371 -48.531 -26.297 1 80.5 181 SER B C 1
ATOM 4565 O O . SER B 1 181 ? 6.09 -47.781 -25.375 1 80.5 181 SER B O 1
ATOM 4567 N N . LYS B 1 182 ? 7.555 -48.469 -26.906 1 79 182 LYS B N 1
ATOM 4568 C CA . LYS B 1 182 ? 8.555 -47.469 -26.578 1 79 182 LYS B CA 1
ATOM 4569 C C . LYS B 1 182 ? 8.047 -46.062 -26.938 1 79 182 LYS B C 1
ATOM 4571 O O . LYS B 1 182 ? 8.305 -45.094 -26.219 1 79 182 LYS B O 1
ATOM 4576 N N . ASP B 1 183 ? 7.363 -45.938 -28.031 1 76.25 183 ASP B N 1
ATOM 4577 C CA . ASP B 1 183 ? 6.816 -44.656 -28.5 1 76.25 183 ASP B CA 1
ATOM 4578 C C . ASP B 1 183 ? 5.723 -44.156 -27.562 1 76.25 183 ASP B C 1
ATOM 4580 O O . ASP B 1 183 ? 5.488 -42.969 -27.453 1 76.25 183 ASP B O 1
ATOM 4584 N N . LEU B 1 184 ? 5.027 -45.031 -26.891 1 70.94 184 LEU B N 1
ATOM 4585 C CA . LEU B 1 184 ? 3.963 -44.719 -25.953 1 70.94 184 LEU B CA 1
ATOM 4586 C C . LEU B 1 184 ? 4.504 -43.906 -24.781 1 70.94 184 LEU B C 1
ATOM 4588 O O . LEU B 1 184 ? 3.791 -43.062 -24.219 1 70.94 184 LEU B O 1
ATOM 4592 N N . ILE B 1 185 ? 5.668 -44.125 -24.281 1 67.88 185 ILE B N 1
ATOM 4593 C CA . ILE B 1 185 ? 6.215 -43.5 -23.078 1 67.88 185 ILE B CA 1
ATOM 4594 C C . ILE B 1 185 ? 6.98 -42.25 -23.438 1 67.88 185 ILE B C 1
ATOM 4596 O O . ILE B 1 185 ? 6.84 -41.219 -22.766 1 67.88 185 ILE B O 1
ATOM 4600 N N . SER B 1 186 ? 7.934 -42.281 -24.25 1 62.97 186 SER B N 1
ATOM 4601 C CA . SER B 1 186 ? 9.102 -41.406 -24.281 1 62.97 186 SER B CA 1
ATOM 4602 C C . SER B 1 186 ? 8.719 -39.969 -24.641 1 62.97 186 SER B C 1
ATOM 4604 O O . SER B 1 186 ? 9 -39.031 -23.891 1 62.97 186 SER B O 1
ATOM 4606 N N . HIS B 1 187 ? 8.195 -39.594 -25.766 1 61.66 187 HIS B N 1
ATOM 4607 C CA . HIS B 1 187 ? 8.367 -38.281 -26.328 1 61.66 187 HIS B CA 1
ATOM 4608 C C . HIS B 1 187 ? 7.406 -37.281 -25.688 1 61.66 187 HIS B C 1
ATOM 4610 O O . HIS B 1 187 ? 7.805 -36.156 -25.312 1 61.66 187 HIS B O 1
ATOM 4616 N N . ASN B 1 188 ? 6.289 -37.656 -25.234 1 69.69 188 ASN B N 1
ATOM 4617 C CA . ASN B 1 188 ? 5.262 -36.688 -24.875 1 69.69 188 ASN B CA 1
ATOM 4618 C C . ASN B 1 188 ? 5.301 -36.344 -23.391 1 69.69 188 ASN B C 1
ATOM 4620 O O . ASN B 1 188 ? 5.07 -35.188 -23 1 69.69 188 ASN B O 1
ATOM 4624 N N . LEU B 1 189 ? 5.887 -37.25 -22.562 1 74.44 189 LEU B N 1
ATOM 4625 C CA . LEU B 1 189 ? 5.918 -37.031 -21.125 1 74.44 189 LEU B CA 1
ATOM 4626 C C . LEU B 1 189 ? 7.055 -36.062 -20.75 1 74.44 189 LEU B C 1
ATOM 4628 O O . LEU B 1 189 ? 6.902 -35.219 -19.875 1 74.44 189 LEU B O 1
ATOM 4632 N N . LYS B 1 190 ? 8.133 -36.219 -21.422 1 76.94 190 LYS B N 1
ATOM 4633 C CA . LYS B 1 190 ? 9.281 -35.344 -21.172 1 76.94 190 LYS B CA 1
ATOM 4634 C C . LYS B 1 190 ? 8.961 -33.906 -21.547 1 76.94 190 LYS B C 1
ATOM 4636 O O . LYS B 1 190 ? 9.328 -32.969 -20.828 1 76.94 190 LYS B O 1
ATOM 4641 N N . ASP B 1 191 ? 8.273 -33.781 -22.672 1 76.88 191 ASP B N 1
ATOM 4642 C CA . ASP B 1 191 ? 7.871 -32.438 -23.109 1 76.88 191 ASP B CA 1
ATOM 4643 C C . ASP B 1 191 ? 6.922 -31.797 -22.094 1 76.88 191 ASP B C 1
ATOM 4645 O O . ASP B 1 191 ? 7.031 -30.609 -21.812 1 76.88 191 ASP B O 1
ATOM 4649 N N . LEU B 1 192 ? 6.031 -32.625 -21.594 1 80.5 192 LEU B N 1
ATOM 4650 C CA . LEU B 1 192 ? 5.098 -32.125 -20.578 1 80.5 192 LEU B CA 1
ATOM 4651 C C . LEU B 1 192 ? 5.844 -31.672 -19.328 1 80.5 192 LEU 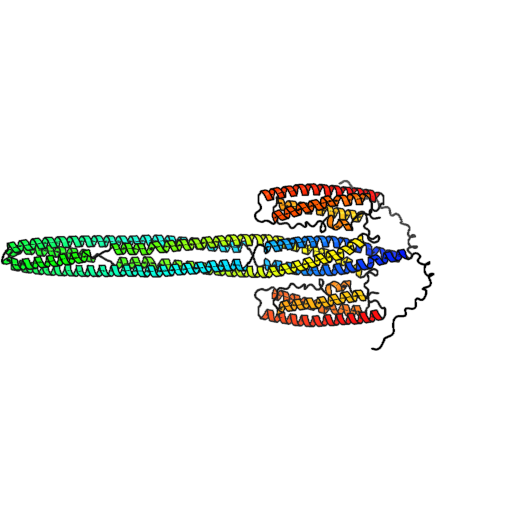B C 1
ATOM 4653 O O . LEU B 1 192 ? 5.543 -30.609 -18.781 1 80.5 192 LEU B O 1
ATOM 4657 N N . GLN B 1 193 ? 6.777 -32.438 -18.906 1 84.12 193 GLN B N 1
ATOM 4658 C CA . GLN B 1 193 ? 7.559 -32.094 -17.734 1 84.12 193 GLN B CA 1
ATOM 4659 C C . GLN B 1 193 ? 8.312 -30.781 -17.922 1 84.12 193 GLN B C 1
ATOM 4661 O O . GLN B 1 193 ? 8.359 -29.953 -17.016 1 84.12 193 GLN B O 1
ATOM 4666 N N . ILE B 1 194 ? 8.867 -30.641 -19.094 1 84.31 194 ILE B N 1
ATOM 4667 C CA . ILE B 1 194 ? 9.641 -29.438 -19.406 1 84.31 194 ILE B CA 1
ATOM 4668 C C . ILE B 1 194 ? 8.727 -28.203 -19.359 1 84.31 194 ILE B C 1
ATOM 4670 O O . ILE B 1 194 ? 9.086 -27.172 -18.797 1 84.31 194 ILE B O 1
ATOM 4674 N N . ASP B 1 195 ? 7.574 -28.344 -19.953 1 82.81 195 ASP B N 1
ATOM 4675 C CA . ASP B 1 195 ? 6.641 -27.219 -19.984 1 82.81 195 ASP B CA 1
ATOM 4676 C C . ASP B 1 195 ? 6.156 -26.859 -18.578 1 82.81 195 ASP B C 1
ATOM 4678 O O . ASP B 1 195 ? 6.004 -25.688 -18.25 1 82.81 195 ASP B O 1
ATOM 4682 N N . ILE B 1 196 ? 5.949 -27.828 -17.781 1 85.38 196 ILE B N 1
ATOM 4683 C CA . ILE B 1 196 ? 5.512 -27.609 -16.406 1 85.38 196 ILE B CA 1
ATOM 4684 C C . ILE B 1 196 ? 6.625 -26.938 -15.617 1 85.38 196 ILE B C 1
ATOM 4686 O O . ILE B 1 196 ? 6.375 -26 -14.844 1 85.38 196 ILE B O 1
ATOM 4690 N N . ASP B 1 197 ? 7.805 -27.422 -15.82 1 87.25 197 ASP B N 1
ATOM 4691 C CA . ASP B 1 197 ? 8.953 -26.828 -15.148 1 87.25 197 ASP B CA 1
ATOM 4692 C C . ASP B 1 197 ? 9.102 -25.359 -15.523 1 87.25 197 ASP B C 1
ATOM 4694 O O . ASP B 1 197 ? 9.414 -24.516 -14.672 1 87.25 197 ASP B O 1
ATOM 4698 N N . LYS B 1 198 ? 8.906 -25.062 -16.797 1 86.75 198 LYS B N 1
ATOM 4699 C CA . LYS B 1 198 ? 8.977 -23.688 -17.266 1 86.75 198 LYS B CA 1
ATOM 4700 C C . LYS B 1 198 ? 7.922 -22.812 -16.578 1 86.75 198 LYS B C 1
ATOM 4702 O O . LYS B 1 198 ? 8.203 -21.688 -16.172 1 86.75 198 LYS B O 1
ATOM 4707 N N . PHE B 1 199 ? 6.766 -23.297 -16.406 1 85.62 199 PHE B N 1
ATOM 4708 C CA . PHE B 1 199 ? 5.695 -22.594 -15.719 1 85.62 199 PHE B CA 1
ATOM 4709 C C . PHE B 1 199 ? 6.09 -22.266 -14.281 1 85.62 199 PHE B C 1
ATOM 4711 O O . PHE B 1 199 ? 5.91 -21.141 -13.82 1 85.62 199 PHE B O 1
ATOM 4718 N N . PHE B 1 200 ? 6.617 -23.297 -13.633 1 86.94 200 PHE B N 1
ATOM 4719 C CA . PHE B 1 200 ? 7 -23.094 -12.242 1 86.94 200 PHE B CA 1
ATOM 4720 C C . PHE B 1 200 ? 8.109 -22.047 -12.133 1 86.94 200 PHE B C 1
ATOM 4722 O O . PHE B 1 200 ? 8.125 -21.25 -11.203 1 86.94 200 PHE B O 1
ATOM 4729 N N . ALA B 1 201 ? 9 -22.094 -13.055 1 87.81 201 ALA B N 1
ATOM 4730 C CA . ALA B 1 201 ? 10.086 -21.109 -13.047 1 87.81 201 ALA B CA 1
ATOM 4731 C C . ALA B 1 201 ? 9.539 -19.703 -13.25 1 87.81 201 ALA B C 1
ATOM 4733 O O . ALA B 1 201 ? 9.961 -18.766 -12.562 1 87.81 201 ALA B O 1
ATOM 4734 N N . GLU B 1 202 ? 8.57 -19.578 -14.109 1 85.62 202 GLU B N 1
ATOM 4735 C CA . GLU B 1 202 ? 7.977 -18.266 -14.414 1 85.62 202 GLU B CA 1
ATOM 4736 C C . GLU B 1 202 ? 7.188 -17.734 -13.219 1 85.62 202 GLU B C 1
ATOM 4738 O O . GLU B 1 202 ? 7.27 -16.547 -12.898 1 85.62 202 GLU B O 1
ATOM 4743 N N . ILE B 1 203 ? 6.477 -18.625 -12.609 1 85.38 203 ILE B N 1
ATOM 4744 C CA . ILE B 1 203 ? 5.664 -18.188 -11.477 1 85.38 203 ILE B CA 1
ATOM 4745 C C . ILE B 1 203 ? 6.574 -17.75 -10.328 1 85.38 203 ILE B C 1
ATOM 4747 O O . ILE B 1 203 ? 6.285 -16.781 -9.625 1 85.38 203 ILE B O 1
ATOM 4751 N N . LEU B 1 204 ? 7.609 -18.5 -10.164 1 86.44 204 LEU B N 1
ATOM 4752 C CA . LEU B 1 204 ? 8.539 -18.172 -9.094 1 86.44 204 LEU B CA 1
ATOM 4753 C C . LEU B 1 204 ? 9.195 -16.812 -9.344 1 86.44 204 LEU B C 1
ATOM 4755 O O . LEU B 1 204 ? 9.43 -16.047 -8.406 1 86.44 204 LEU B O 1
ATOM 4759 N N . GLU B 1 205 ? 9.469 -16.531 -10.578 1 87.06 205 GLU B N 1
ATOM 4760 C CA . GLU B 1 205 ? 10.023 -15.227 -10.938 1 87.06 205 GLU B CA 1
ATOM 4761 C C . GLU B 1 205 ? 9.039 -14.109 -10.625 1 87.06 205 GLU B C 1
ATOM 4763 O O . GLU B 1 205 ? 9.422 -13.07 -10.078 1 87.06 205 GLU B O 1
ATOM 4768 N N . GLN B 1 206 ? 7.832 -14.344 -10.914 1 82.19 206 GLN B N 1
ATOM 4769 C CA . GLN B 1 206 ? 6.805 -13.344 -10.633 1 82.19 206 GLN B CA 1
ATOM 4770 C C . GLN B 1 206 ? 6.609 -13.164 -9.133 1 82.19 206 GLN B C 1
ATOM 4772 O O . GLN B 1 206 ? 6.355 -12.055 -8.664 1 82.19 206 GLN B O 1
ATOM 4777 N N . LEU B 1 207 ? 6.734 -14.227 -8.438 1 83 207 LEU B N 1
ATOM 4778 C CA . LEU B 1 207 ? 6.594 -14.156 -6.984 1 83 207 LEU B CA 1
ATOM 4779 C C . LEU B 1 207 ? 7.734 -13.359 -6.363 1 83 207 LEU B C 1
ATOM 4781 O O . LEU B 1 207 ? 7.543 -12.672 -5.355 1 83 207 LEU B O 1
ATOM 4785 N N . ASN B 1 208 ? 8.867 -13.477 -6.957 1 84.75 208 ASN B N 1
ATOM 4786 C CA . ASN B 1 208 ? 9.984 -12.672 -6.484 1 84.75 208 ASN B CA 1
ATOM 4787 C C . ASN B 1 208 ? 9.695 -11.18 -6.629 1 84.75 208 ASN B C 1
ATOM 4789 O O . ASN B 1 208 ? 10.039 -10.391 -5.746 1 84.75 208 ASN B O 1
ATOM 4793 N N . TYR B 1 209 ? 9.125 -10.828 -7.691 1 81.69 209 TYR B N 1
ATOM 4794 C CA . TYR B 1 209 ? 8.727 -9.445 -7.906 1 81.69 209 TYR B CA 1
ATOM 4795 C C . TYR B 1 209 ? 7.703 -9 -6.867 1 81.69 209 TYR B C 1
ATOM 4797 O O . TYR B 1 209 ? 7.816 -7.914 -6.297 1 81.69 209 TYR B O 1
ATOM 4805 N N . LEU B 1 210 ? 6.766 -9.883 -6.602 1 80.19 210 LEU B N 1
ATOM 4806 C CA . LEU B 1 210 ? 5.742 -9.594 -5.602 1 80.19 210 LEU B CA 1
ATOM 4807 C C . LEU B 1 210 ? 6.367 -9.422 -4.219 1 80.19 210 LEU B C 1
ATOM 4809 O O . LEU B 1 210 ? 5.93 -8.578 -3.438 1 80.19 210 LEU B O 1
ATOM 4813 N N . GLU B 1 211 ? 7.305 -10.219 -4.004 1 83 211 GLU B N 1
ATOM 4814 C CA . GLU B 1 211 ? 7.996 -10.125 -2.721 1 83 211 GLU B CA 1
ATOM 4815 C C . GLU B 1 211 ? 8.609 -8.734 -2.527 1 83 211 GLU B C 1
ATOM 4817 O O . GLU B 1 211 ? 8.531 -8.164 -1.438 1 83 211 GLU B O 1
ATOM 4822 N N . SER B 1 212 ? 9.234 -8.203 -3.545 1 82.88 212 SER B N 1
ATOM 4823 C CA . SER B 1 212 ? 9.859 -6.891 -3.473 1 82.88 212 SER B CA 1
ATOM 4824 C C . SER B 1 212 ? 8.828 -5.805 -3.176 1 82.88 212 SER B C 1
ATOM 4826 O O . SER B 1 212 ? 9.102 -4.871 -2.418 1 82.88 212 SER B O 1
ATOM 4828 N N . ILE B 1 213 ? 7.688 -5.93 -3.73 1 81.19 213 ILE B N 1
ATOM 4829 C CA . ILE B 1 213 ? 6.605 -4.977 -3.506 1 81.19 213 ILE B CA 1
ATOM 4830 C C . ILE B 1 213 ? 6.145 -5.055 -2.051 1 81.19 213 ILE B C 1
ATOM 4832 O O . ILE B 1 213 ? 5.992 -4.027 -1.387 1 81.19 213 ILE B O 1
ATOM 4836 N N . PHE B 1 214 ? 6.023 -6.219 -1.548 1 81.62 214 PHE B N 1
ATOM 4837 C CA . PHE B 1 214 ? 5.512 -6.395 -0.193 1 81.62 214 PHE B CA 1
ATOM 4838 C C . PHE B 1 214 ? 6.535 -5.93 0.836 1 81.62 214 PHE B C 1
ATOM 4840 O O . PHE B 1 214 ? 6.168 -5.414 1.895 1 81.62 214 PHE B O 1
ATOM 4847 N N . LYS B 1 215 ? 7.762 -6.16 0.514 1 83.06 215 LYS B N 1
ATOM 4848 C CA . LYS B 1 215 ? 8.797 -5.645 1.401 1 83.06 215 LYS B CA 1
ATOM 4849 C C . LYS B 1 215 ? 8.742 -4.121 1.489 1 83.06 215 LYS B C 1
ATOM 4851 O O . LYS B 1 215 ? 8.906 -3.551 2.568 1 83.06 215 LYS B O 1
ATOM 4856 N N . ARG B 1 216 ? 8.5 -3.504 0.422 1 81.31 216 ARG B N 1
ATOM 4857 C CA . ARG B 1 216 ? 8.328 -2.055 0.391 1 81.31 216 ARG B CA 1
ATOM 4858 C C . ARG B 1 216 ? 7.117 -1.632 1.219 1 81.31 216 ARG B C 1
ATOM 4860 O O . ARG B 1 216 ? 7.176 -0.638 1.947 1 81.31 216 ARG B O 1
ATOM 4867 N N . PHE B 1 217 ? 6.086 -2.371 1.13 1 82.5 217 PHE B N 1
ATOM 4868 C CA . PHE B 1 217 ? 4.875 -2.055 1.88 1 82.5 217 PHE B CA 1
ATOM 4869 C C . PHE B 1 217 ? 5.109 -2.211 3.377 1 82.5 217 PHE B C 1
ATOM 4871 O O . PHE B 1 217 ? 4.664 -1.379 4.172 1 82.5 217 PHE B O 1
ATOM 4878 N N . SER B 1 218 ? 5.785 -3.25 3.697 1 84.25 218 SER B N 1
ATOM 4879 C CA . SER B 1 218 ? 6.086 -3.477 5.109 1 84.25 218 SER B CA 1
ATOM 4880 C C . SER B 1 218 ? 6.887 -2.32 5.695 1 84.25 218 SER B C 1
ATOM 4882 O O . SER B 1 218 ? 6.578 -1.837 6.789 1 84.25 218 SER B O 1
ATOM 4884 N N . ARG B 1 219 ? 7.855 -1.812 5.035 1 82.62 219 ARG B N 1
ATOM 4885 C CA . ARG B 1 219 ? 8.664 -0.679 5.469 1 82.62 219 ARG B CA 1
ATOM 4886 C C . ARG B 1 219 ? 7.828 0.596 5.535 1 82.62 219 ARG B C 1
ATOM 4888 O O . ARG B 1 219 ? 7.996 1.408 6.449 1 82.62 219 ARG B O 1
ATOM 4895 N N . SER B 1 220 ? 6.973 0.687 4.57 1 87.38 220 SER B N 1
ATOM 4896 C CA . SER B 1 220 ? 6.129 1.876 4.492 1 87.38 220 SER B CA 1
ATOM 4897 C C . SER B 1 220 ? 5.152 1.937 5.664 1 87.38 220 SER B C 1
ATOM 4899 O O . SER B 1 220 ? 4.75 3.021 6.086 1 87.38 220 SER B O 1
ATOM 4901 N N . GLN B 1 221 ? 4.793 0.784 6.184 1 87.81 221 GLN B N 1
ATOM 4902 C CA . GLN B 1 221 ? 3.875 0.751 7.316 1 87.81 221 GLN B CA 1
ATOM 4903 C C . GLN B 1 221 ? 4.477 1.445 8.531 1 87.81 221 GLN B C 1
ATOM 4905 O O . GLN B 1 221 ? 3.803 2.225 9.211 1 87.81 221 GLN B O 1
ATOM 4910 N N . GLU B 1 222 ? 5.73 1.139 8.797 1 86.69 222 GLU B N 1
ATOM 4911 C CA . GLU B 1 222 ? 6.41 1.761 9.93 1 86.69 222 GLU B CA 1
ATOM 4912 C C . GLU B 1 222 ? 6.57 3.264 9.719 1 86.69 222 GLU B C 1
ATOM 4914 O O . GLU B 1 222 ? 6.359 4.051 10.648 1 86.69 222 GLU B O 1
ATOM 4919 N N . GLU B 1 223 ? 6.934 3.611 8.578 1 89.38 223 GLU B N 1
ATOM 4920 C CA . GLU B 1 223 ? 7.074 5.023 8.25 1 89.38 223 GLU B CA 1
ATOM 4921 C C . GLU B 1 223 ? 5.742 5.758 8.375 1 89.38 223 GLU B C 1
ATOM 4923 O O . GLU B 1 223 ? 5.691 6.879 8.891 1 89.38 223 GLU B O 1
ATOM 4928 N N . PHE B 1 224 ? 4.723 5.117 7.957 1 93 224 PHE B N 1
ATOM 4929 C CA . PHE B 1 224 ? 3.387 5.691 8.062 1 93 224 PHE B CA 1
ATOM 4930 C C . PHE B 1 224 ? 3.014 5.926 9.523 1 93 224 PHE B C 1
ATOM 4932 O O . PHE B 1 224 ? 2.52 7 9.883 1 93 224 PHE B O 1
ATOM 4939 N N . SER B 1 225 ? 3.326 4.977 10.297 1 92.38 225 SER B N 1
ATOM 4940 C CA . SER B 1 225 ? 3.033 5.086 11.727 1 92.38 225 SER B CA 1
ATOM 4941 C C . SER B 1 225 ? 3.791 6.246 12.359 1 92.38 225 SER B C 1
ATOM 4943 O O . SER B 1 225 ? 3.234 6.988 13.172 1 92.38 225 SER B O 1
ATOM 4945 N N . SER B 1 226 ? 4.988 6.402 11.984 1 92.31 226 SER B N 1
ATOM 4946 C CA . SER B 1 226 ? 5.801 7.492 12.508 1 92.31 226 SER B CA 1
ATOM 4947 C C . SER B 1 226 ? 5.242 8.852 12.094 1 92.31 226 SER B C 1
ATOM 4949 O O . SER B 1 226 ? 5.211 9.789 12.891 1 92.31 226 SER B O 1
ATOM 4951 N N . LEU B 1 227 ? 4.809 8.93 10.875 1 94.56 227 LEU B N 1
ATOM 4952 C CA . LEU B 1 227 ? 4.242 10.172 10.383 1 94.56 227 LEU B CA 1
ATOM 4953 C C . LEU B 1 227 ? 2.93 10.492 11.086 1 94.56 227 LEU B C 1
ATOM 4955 O O . LEU B 1 227 ? 2.652 11.656 11.398 1 94.56 227 LEU B O 1
ATOM 4959 N N . ILE B 1 228 ? 2.178 9.492 11.383 1 95.12 228 ILE B N 1
ATOM 4960 C CA . ILE B 1 228 ? 0.937 9.68 12.125 1 95.12 228 ILE B CA 1
ATOM 4961 C C . ILE B 1 228 ? 1.25 10.172 13.531 1 95.12 228 ILE B C 1
ATOM 4963 O O . ILE B 1 228 ? 0.559 11.047 14.062 1 95.12 228 ILE B O 1
ATOM 4967 N N . GLU B 1 229 ? 2.236 9.641 14.094 1 94.19 229 GLU B N 1
ATOM 4968 C CA . GLU B 1 229 ? 2.646 10.094 15.422 1 94.19 229 GLU B CA 1
ATOM 4969 C C . GLU B 1 229 ? 3.045 11.57 15.398 1 94.19 229 GLU B C 1
ATOM 4971 O O . GLU B 1 229 ? 2.695 12.32 16.312 1 94.19 229 GLU B O 1
ATOM 4976 N N . SER B 1 230 ? 3.766 11.914 14.406 1 93.06 230 SER B N 1
ATOM 4977 C CA . SER B 1 230 ? 4.129 13.312 14.234 1 93.06 230 SER B CA 1
ATOM 4978 C C . SER B 1 230 ? 2.891 14.188 14.07 1 93.06 230 SER B C 1
ATOM 4980 O O . SER B 1 230 ? 2.809 15.273 14.648 1 93.06 230 SER B O 1
ATOM 4982 N N . LEU B 1 231 ? 2.029 13.727 13.312 1 94.62 231 LEU B N 1
ATOM 4983 C CA . LEU B 1 231 ? 0.783 14.453 13.102 1 94.62 231 LEU B CA 1
ATOM 4984 C C . LEU B 1 231 ? -0.002 14.578 14.406 1 94.62 231 LEU B C 1
ATOM 4986 O O . LEU B 1 231 ? -0.571 15.633 14.695 1 94.62 231 LEU B O 1
ATOM 4990 N N . GLU B 1 232 ? -0.003 13.57 15.203 1 94 232 GLU B N 1
ATOM 4991 C CA . GLU B 1 232 ? -0.645 13.594 16.516 1 94 232 GLU B CA 1
ATOM 4992 C C . GLU B 1 232 ? 0.013 14.625 17.422 1 94 232 GLU B C 1
ATOM 4994 O O . GLU B 1 232 ? -0.671 15.328 18.172 1 94 232 GLU B O 1
ATOM 4999 N N . SER B 1 233 ? 1.272 14.664 17.328 1 94.06 233 SER B N 1
ATOM 5000 C CA . SER B 1 233 ? 2.004 15.648 18.125 1 94.06 233 SER B CA 1
ATOM 5001 C C . SER B 1 233 ? 1.64 17.078 17.703 1 94.06 233 SER B C 1
ATOM 5003 O O . SER B 1 233 ? 1.449 17.938 18.562 1 94.06 233 SER B O 1
ATOM 5005 N N . ILE B 1 234 ? 1.544 17.281 16.438 1 93.69 234 ILE B N 1
ATOM 5006 C CA . ILE B 1 234 ? 1.145 18.594 15.945 1 93.69 234 ILE B CA 1
ATOM 5007 C C . ILE B 1 234 ? -0.263 18.922 16.438 1 93.69 234 ILE B C 1
ATOM 5009 O O . ILE B 1 234 ? -0.523 20.047 16.891 1 93.69 234 ILE B O 1
ATOM 5013 N N . ASP B 1 235 ? -1.112 18.016 16.328 1 91.62 235 ASP B N 1
ATOM 5014 C CA . ASP B 1 235 ? -2.488 18.188 16.781 1 91.62 235 ASP B CA 1
ATOM 5015 C C . ASP B 1 235 ? -2.535 18.547 18.266 1 91.62 235 ASP B C 1
ATOM 5017 O O . ASP B 1 235 ? -3.266 19.453 18.656 1 91.62 235 ASP B O 1
ATOM 5021 N N . ALA B 1 236 ? -1.769 17.891 19.062 1 90.12 236 ALA B N 1
ATOM 5022 C CA . ALA B 1 236 ? -1.711 18.156 20.484 1 90.12 236 ALA B CA 1
ATOM 5023 C C . ALA B 1 236 ? -1.162 19.562 20.766 1 90.12 236 ALA B C 1
ATOM 5025 O O . ALA B 1 236 ? -1.684 20.281 21.625 1 90.12 236 ALA B O 1
ATOM 5026 N N . ASN B 1 237 ? -0.133 19.938 20.078 1 89.06 237 ASN B N 1
ATOM 5027 C CA . ASN B 1 237 ? 0.435 21.266 20.234 1 89.06 237 ASN B CA 1
ATOM 5028 C C . ASN B 1 237 ? -0.568 22.359 19.844 1 89.06 237 ASN B C 1
ATOM 5030 O O . ASN B 1 237 ? -0.66 23.391 20.516 1 89.06 237 ASN B O 1
ATOM 5034 N N . MET B 1 238 ? -1.241 22.078 18.828 1 86.44 238 MET B N 1
ATOM 5035 C CA . MET B 1 238 ? -2.258 23.016 18.391 1 86.44 238 MET B CA 1
ATOM 5036 C C . MET B 1 238 ? -3.346 23.188 19.438 1 86.44 238 MET B C 1
ATOM 5038 O O . MET B 1 238 ? -3.838 24.297 19.672 1 86.44 238 MET B O 1
ATOM 5042 N N . ALA B 1 239 ? -3.717 22.094 20.016 1 83.88 239 ALA B N 1
ATOM 5043 C CA . ALA B 1 239 ? -4.715 22.156 21.078 1 83.88 239 ALA B CA 1
ATOM 5044 C C . ALA B 1 239 ? -4.215 23 22.25 1 83.88 239 ALA B C 1
ATOM 5046 O O . ALA B 1 239 ? -4.973 23.781 22.828 1 83.88 239 ALA B O 1
ATOM 5047 N N . TYR B 1 240 ? -2.982 22.875 22.562 1 85.06 240 TYR B N 1
ATOM 5048 C CA . TYR B 1 240 ? -2.369 23.641 23.641 1 85.06 240 TYR B CA 1
ATOM 5049 C C . TYR B 1 240 ? -2.393 25.125 23.328 1 85.06 240 TYR B C 1
ATOM 5051 O O . TYR B 1 240 ? -2.818 25.938 24.156 1 85.06 240 TYR B O 1
ATOM 5059 N N . TYR B 1 241 ? -1.993 25.516 22.141 1 81.56 241 TYR B N 1
ATOM 5060 C CA . TYR B 1 241 ? -1.934 26.922 21.766 1 81.56 241 TYR B CA 1
ATOM 5061 C C . TYR B 1 241 ? -3.334 27.516 21.609 1 81.56 241 TYR B C 1
ATOM 5063 O O . TYR B 1 241 ? -3.531 28.719 21.797 1 81.56 241 TYR B O 1
ATOM 5071 N N . SER B 1 242 ? -4.281 26.703 21.234 1 81.62 242 SER B N 1
ATOM 5072 C CA . SER B 1 242 ? -5.648 27.156 21.031 1 81.62 242 SER B CA 1
ATOM 5073 C C . SER B 1 242 ? -6.242 27.703 22.328 1 81.62 242 SER B C 1
ATOM 5075 O O . SER B 1 242 ? -7.129 28.562 22.312 1 81.62 242 SER B O 1
ATOM 5077 N N . ARG B 1 243 ? -5.77 27.266 23.438 1 81.94 243 ARG B N 1
ATOM 5078 C CA . ARG B 1 243 ? -6.23 27.781 24.719 1 81.94 243 ARG B CA 1
ATOM 5079 C C . ARG B 1 243 ? -5.906 29.266 24.859 1 81.94 243 ARG B C 1
ATOM 5081 O O . ARG B 1 243 ? -6.723 30.047 25.359 1 81.94 243 ARG B O 1
ATOM 5088 N N . ASN B 1 244 ? -4.703 29.609 24.406 1 82.62 244 ASN B N 1
ATOM 5089 C CA . ASN B 1 244 ? -4.328 31.016 24.391 1 82.62 244 ASN B CA 1
ATOM 5090 C C . ASN B 1 244 ? -5.203 31.828 23.438 1 82.62 244 ASN B C 1
ATOM 5092 O O . ASN B 1 244 ? -5.547 32.969 23.719 1 82.62 244 ASN B O 1
ATOM 5096 N N . CYS B 1 245 ? -5.535 31.188 22.375 1 82.81 245 CYS B N 1
ATOM 5097 C CA . CYS B 1 245 ? -6.395 31.859 21.406 1 82.81 245 CYS B CA 1
ATOM 5098 C C . CYS B 1 245 ? -7.762 32.156 22 1 82.81 245 CYS B C 1
ATOM 5100 O O . CYS B 1 245 ? -8.289 33.25 21.828 1 82.81 245 CYS B O 1
ATOM 5102 N N . ASP B 1 246 ? -8.258 31.25 22.766 1 80.5 246 ASP B N 1
ATOM 5103 C CA . ASP B 1 246 ? -9.555 31.422 23.406 1 80.5 246 ASP B CA 1
ATOM 5104 C C . ASP B 1 246 ? -9.531 32.625 24.359 1 80.5 246 ASP B C 1
ATOM 5106 O O . ASP B 1 246 ? -10.445 33.438 24.359 1 80.5 246 ASP B O 1
ATOM 5110 N N . SER B 1 247 ? -8.492 32.688 25.109 1 83.31 247 SER B N 1
ATOM 5111 C CA . SER B 1 247 ? -8.367 33.75 26.078 1 83.31 247 SER B CA 1
ATOM 5112 C C . SER B 1 247 ? -8.227 35.125 25.406 1 83.31 247 SER B C 1
ATOM 5114 O O . SER B 1 247 ? -8.789 36.125 25.859 1 83.31 247 SER B O 1
ATOM 5116 N N . LEU B 1 248 ? -7.562 35.094 24.312 1 86.56 248 LEU B N 1
ATOM 5117 C CA . LEU B 1 248 ? -7.309 36.375 23.609 1 86.56 248 LEU B CA 1
ATOM 5118 C C . LEU B 1 248 ? -8.57 36.875 22.906 1 86.56 248 LEU B C 1
ATOM 5120 O O . LEU B 1 248 ? -8.883 38.062 22.969 1 86.56 248 LEU B O 1
ATOM 5124 N N . ILE B 1 249 ? -9.266 36 22.328 1 82.75 249 ILE B N 1
ATOM 5125 C CA . ILE B 1 249 ? -10.484 36.375 21.609 1 82.75 249 ILE B CA 1
ATOM 5126 C C . ILE B 1 249 ? -11.523 36.906 22.609 1 82.75 249 ILE B C 1
ATOM 5128 O O . ILE B 1 249 ? -12.297 37.812 22.297 1 82.75 249 ILE B O 1
ATOM 5132 N N . GLY B 1 250 ? -11.523 36.375 23.797 1 79.5 250 GLY B N 1
ATOM 5133 C CA . GLY B 1 250 ? -12.453 36.781 24.828 1 79.5 250 GLY B CA 1
ATOM 5134 C C . GLY B 1 250 ? -12.047 38.062 25.531 1 79.5 250 GLY B C 1
ATOM 5135 O O . GLY B 1 250 ? -12.82 38.625 26.312 1 79.5 250 GLY B O 1
ATOM 5136 N N . SER B 1 251 ? -10.867 38.5 25.234 1 82.31 251 SER B N 1
ATOM 5137 C CA . SER B 1 251 ? -10.375 39.719 25.875 1 82.31 251 SER B CA 1
ATOM 5138 C C . SER B 1 251 ? -10.977 40.969 25.234 1 82.31 251 SER B C 1
ATOM 5140 O O . SER B 1 251 ? -11.445 40.938 24.094 1 82.31 251 SER B O 1
ATOM 5142 N N . ASP B 1 252 ? -10.992 42.031 25.906 1 81.81 252 ASP B N 1
A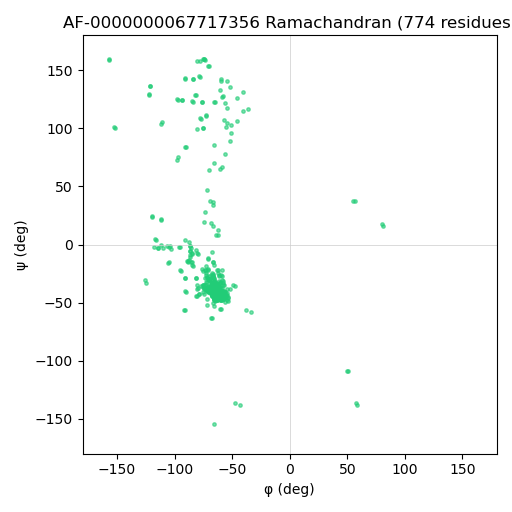TOM 5143 C CA . ASP B 1 252 ? -11.539 43.281 25.422 1 81.81 252 ASP B CA 1
ATOM 5144 C C . ASP B 1 252 ? -10.688 43.844 24.281 1 81.81 252 ASP B C 1
ATOM 5146 O O . ASP B 1 252 ? -11.195 44.531 23.391 1 81.81 252 ASP B O 1
ATOM 5150 N N . THR B 1 253 ? -9.461 43.438 24.297 1 84.81 253 THR B N 1
ATOM 5151 C CA . THR B 1 253 ? -8.523 43.969 23.328 1 84.81 253 THR B CA 1
ATOM 5152 C C . THR B 1 253 ? -8.758 43.375 21.953 1 84.81 253 THR B C 1
ATOM 5154 O O . THR B 1 253 ? -8.664 44.062 20.938 1 84.81 253 THR B O 1
ATOM 5157 N N . PHE B 1 254 ? -9.148 42.125 21.984 1 88.81 254 PHE B N 1
ATOM 5158 C CA . PHE B 1 254 ? -9.242 41.438 20.688 1 88.81 254 PHE B CA 1
ATOM 5159 C C . PHE B 1 254 ? -10.664 40.969 20.438 1 88.81 254 PHE B C 1
ATOM 5161 O O . PHE B 1 254 ? -10.875 39.969 19.75 1 88.81 254 PHE B O 1
ATOM 5168 N N . MET B 1 255 ? -11.508 41.625 21.047 1 86 255 MET B N 1
ATOM 5169 C CA . MET B 1 255 ? -12.914 41.281 20.828 1 86 255 MET B CA 1
ATOM 5170 C C . MET B 1 255 ? -13.289 41.438 19.359 1 86 255 MET B C 1
ATOM 5172 O O . MET B 1 255 ? -12.875 42.406 18.719 1 86 255 MET B O 1
ATOM 5176 N N . LEU B 1 256 ? -14.109 40.562 18.875 1 88.62 256 LEU B N 1
ATOM 5177 C CA . LEU B 1 256 ? -14.547 40.625 17.484 1 88.62 256 LEU B CA 1
ATOM 5178 C C . LEU B 1 256 ? -15.641 41.688 17.312 1 88.62 256 LEU B C 1
ATOM 5180 O O . LEU B 1 256 ? -16.469 41.875 18.219 1 88.62 256 LEU B O 1
ATOM 5184 N N . SER B 1 257 ? -15.562 42.312 16.141 1 91.25 257 SER B N 1
ATOM 5185 C CA . SER B 1 257 ? -16.703 43.125 15.734 1 91.25 257 SER B CA 1
ATOM 5186 C C . SER B 1 257 ? -17.859 42.281 15.266 1 91.25 257 SER B C 1
ATOM 5188 O O . SER B 1 257 ? -17.688 41.094 14.984 1 91.25 257 SER B O 1
ATOM 5190 N N . ASN B 1 258 ? -19.062 42.844 15.258 1 95.69 258 ASN B N 1
ATOM 5191 C CA . ASN B 1 258 ? -20.203 42.125 14.734 1 95.69 258 ASN B CA 1
ATOM 5192 C C . ASN B 1 258 ? -19.953 41.625 13.312 1 95.69 258 ASN B C 1
ATOM 5194 O O . ASN B 1 258 ? -20.297 40.5 12.977 1 95.69 258 ASN B O 1
ATOM 5198 N N . ASP B 1 259 ? -19.281 42.438 12.547 1 94.56 259 ASP B N 1
ATOM 5199 C CA . ASP B 1 259 ? -18.969 42.094 11.164 1 94.56 259 ASP B CA 1
ATOM 5200 C C . ASP B 1 259 ? -18.031 40.875 11.102 1 94.56 259 ASP B C 1
ATOM 5202 O O . ASP B 1 259 ? -18.234 39.969 10.297 1 94.56 259 ASP B O 1
ATOM 5206 N N . GLU B 1 260 ? -17.078 40.875 11.93 1 91.75 260 GLU B N 1
ATOM 5207 C CA . GLU B 1 260 ? -16.141 39.781 11.977 1 91.75 260 GLU B CA 1
ATOM 5208 C C . GLU B 1 260 ? -16.828 38.5 12.422 1 91.75 260 GLU B C 1
ATOM 5210 O O . GLU B 1 260 ? -16.547 37.406 11.883 1 91.75 260 GLU B O 1
ATOM 5215 N N . PHE B 1 261 ? -17.641 38.625 13.406 1 94 261 PHE B N 1
ATOM 5216 C CA . PHE B 1 261 ? -18.422 37.5 13.875 1 94 261 PHE B CA 1
ATOM 5217 C C . PHE B 1 261 ? -19.281 36.938 12.75 1 94 261 PHE B C 1
ATOM 5219 O O . PHE B 1 261 ? -19.344 35.719 12.562 1 94 261 PHE B O 1
ATOM 5226 N N . LEU B 1 262 ? -19.922 37.781 12.023 1 96.62 262 LEU B N 1
ATOM 5227 C CA . LEU B 1 262 ? -20.812 37.375 10.945 1 96.62 262 LEU B CA 1
ATOM 5228 C C . LEU B 1 262 ? -20.047 36.625 9.859 1 96.62 262 LEU B C 1
ATOM 5230 O O . LEU B 1 262 ? -20.547 35.688 9.281 1 96.62 262 LEU B O 1
ATOM 5234 N N . LYS B 1 263 ? -18.859 37 9.555 1 93.81 263 LYS B N 1
ATOM 5235 C CA . LYS B 1 263 ? -18.031 36.312 8.57 1 93.81 263 LYS B CA 1
ATOM 5236 C C . LYS B 1 263 ? -17.688 34.875 9.023 1 93.81 263 LYS B C 1
ATOM 5238 O O . LYS B 1 263 ? -17.766 33.938 8.234 1 93.81 263 LYS B O 1
ATOM 5243 N N . GLU B 1 264 ? -17.312 34.781 10.289 1 91.81 264 GLU B N 1
ATOM 5244 C CA . GLU B 1 264 ? -17.016 33.469 10.836 1 91.81 264 GLU B CA 1
ATOM 5245 C C . GLU B 1 264 ? -18.266 32.562 10.844 1 91.81 264 GLU B C 1
ATOM 5247 O O . GLU B 1 264 ? -18.172 31.375 10.609 1 91.81 264 GLU B O 1
ATOM 5252 N N . LEU B 1 265 ? -19.375 33.219 11.141 1 95.38 265 LEU B N 1
ATOM 5253 C CA . LEU B 1 265 ? -20.641 32.469 11.148 1 95.38 265 LEU B CA 1
ATOM 5254 C C . LEU B 1 265 ? -20.953 31.922 9.766 1 95.38 265 LEU B C 1
ATOM 5256 O O . LEU B 1 265 ? -21.422 30.797 9.633 1 95.38 265 LEU B O 1
ATOM 5260 N N . GLU B 1 266 ? -20.734 32.656 8.766 1 95.31 266 GLU B N 1
ATOM 5261 C CA . GLU B 1 266 ? -20.922 32.219 7.395 1 95.31 266 GLU B CA 1
ATOM 5262 C C . GLU B 1 266 ? -20.031 31.016 7.078 1 95.31 266 GLU B C 1
ATOM 5264 O O . GLU B 1 266 ? -20.453 30.078 6.406 1 95.31 266 GLU B O 1
ATOM 5269 N N . PHE B 1 267 ? -18.859 31.109 7.504 1 92.38 267 PHE B N 1
ATOM 5270 C CA . PHE B 1 267 ? -17.922 30 7.316 1 92.38 267 PHE B CA 1
ATOM 5271 C C . PHE B 1 267 ? -18.438 28.75 8 1 92.38 267 PHE B C 1
ATOM 5273 O O . PHE B 1 267 ? -18.391 27.656 7.422 1 92.38 267 PHE B O 1
ATOM 5280 N N . ILE B 1 268 ? -18.875 28.891 9.234 1 94.56 268 ILE B N 1
ATOM 5281 C CA . ILE B 1 268 ? -19.391 27.781 10.016 1 94.56 268 ILE B CA 1
ATOM 5282 C C . ILE B 1 268 ? -20.562 27.125 9.281 1 94.56 268 ILE B C 1
ATOM 5284 O O . ILE B 1 268 ? -20.641 25.906 9.188 1 94.56 268 ILE B O 1
ATOM 5288 N N . ILE B 1 269 ? -21.438 27.969 8.773 1 96.75 269 ILE B N 1
ATOM 5289 C CA . ILE B 1 269 ? -22.609 27.484 8.055 1 96.75 269 ILE B CA 1
ATOM 5290 C C . ILE B 1 269 ? -22.172 26.734 6.797 1 96.75 269 ILE B C 1
ATOM 5292 O O . ILE B 1 269 ? -22.656 25.641 6.52 1 96.75 269 ILE B O 1
ATOM 5296 N N . SER B 1 270 ? -21.266 27.281 6.039 1 95.38 270 SER B N 1
ATOM 5297 C CA . SER B 1 270 ? -20.75 26.641 4.832 1 95.38 270 SER B CA 1
ATOM 5298 C C . SER B 1 270 ? -20.109 25.297 5.148 1 95.38 270 SER B C 1
ATOM 5300 O O . SER B 1 270 ? -20.312 24.328 4.43 1 95.38 270 SER B O 1
ATOM 5302 N N . ASP B 1 271 ? -19.344 25.297 6.16 1 93.38 271 ASP B N 1
ATOM 5303 C CA . ASP B 1 271 ? -18.672 24.062 6.594 1 93.38 271 ASP B CA 1
ATOM 5304 C C . ASP B 1 271 ? -19.703 23 6.973 1 93.38 271 ASP B C 1
ATOM 5306 O O . ASP B 1 271 ? -19.484 21.812 6.711 1 93.38 271 ASP B O 1
ATOM 5310 N N . GLN B 1 272 ? -20.734 23.422 7.645 1 95.81 272 GLN B N 1
ATOM 5311 C CA . GLN B 1 272 ? -21.797 22.5 8.023 1 95.81 272 GLN B CA 1
ATOM 5312 C C . GLN B 1 272 ? -22.422 21.844 6.797 1 95.81 272 GLN B C 1
ATOM 5314 O O . GLN B 1 272 ? -22.641 20.625 6.789 1 95.81 272 GLN B O 1
ATOM 5319 N N . PHE B 1 273 ? -22.625 22.594 5.758 1 96.06 273 PHE B N 1
ATOM 5320 C CA . PHE B 1 273 ? -23.172 22.062 4.52 1 96.06 273 PHE B CA 1
ATOM 5321 C C . PHE B 1 273 ? -22.219 21.062 3.893 1 96.06 273 PHE B C 1
ATOM 5323 O O . PHE B 1 273 ? -22.625 19.969 3.467 1 96.06 273 PHE B O 1
ATOM 5330 N N . SER B 1 274 ? -21.016 21.406 3.814 1 93.81 274 SER B N 1
ATOM 5331 C CA . SER B 1 274 ? -20 20.531 3.232 1 93.81 274 SER B CA 1
ATOM 5332 C C . SER B 1 274 ? -19.875 19.219 4.02 1 93.81 274 SER B C 1
ATOM 5334 O O . SER B 1 274 ? -19.781 18.141 3.434 1 93.81 274 SER B O 1
ATOM 5336 N N . TRP B 1 275 ? -19.859 19.344 5.305 1 94.19 275 TRP B N 1
ATOM 5337 C CA . TRP B 1 275 ? -19.703 18.203 6.199 1 94.19 275 TRP B CA 1
ATOM 5338 C C . TRP B 1 275 ? -20.859 17.219 6.012 1 94.19 275 TRP B C 1
ATOM 5340 O O . TRP B 1 275 ? -20.625 16.016 5.867 1 94.19 275 TRP B O 1
ATOM 5350 N N . ILE B 1 276 ? -22.062 17.719 5.965 1 96.19 276 ILE B N 1
ATOM 5351 C CA . ILE B 1 276 ? -23.219 16.859 5.797 1 96.19 276 ILE B CA 1
ATOM 5352 C C . ILE B 1 276 ? -23.203 16.234 4.402 1 96.19 276 ILE B C 1
ATOM 5354 O O . ILE B 1 276 ? -23.625 15.094 4.219 1 96.19 276 ILE B O 1
ATOM 5358 N N . ASN B 1 277 ? -22.828 16.969 3.449 1 95.12 277 ASN B N 1
ATOM 5359 C CA . ASN B 1 277 ? -22.703 16.438 2.1 1 95.12 277 ASN B CA 1
ATOM 5360 C C . ASN B 1 277 ? -21.719 15.281 2.043 1 95.12 277 ASN B C 1
ATOM 5362 O O . ASN B 1 277 ? -21.938 14.289 1.338 1 95.12 277 ASN B O 1
ATOM 5366 N N . ASN B 1 278 ? -20.656 15.445 2.689 1 92.38 278 ASN B N 1
ATOM 5367 C CA . ASN B 1 278 ? -19.688 14.352 2.762 1 92.38 278 ASN B CA 1
ATOM 5368 C C . ASN B 1 278 ? -20.297 13.102 3.393 1 92.38 278 ASN B C 1
ATOM 5370 O O . ASN B 1 278 ? -20.047 11.984 2.941 1 92.38 278 ASN B O 1
ATOM 5374 N N . LEU B 1 279 ? -21.062 13.312 4.398 1 94.38 279 LEU B N 1
ATOM 5375 C CA . LEU B 1 279 ? -21.75 12.195 5.035 1 94.38 279 LEU B CA 1
ATOM 5376 C C . LEU B 1 279 ? -22.703 11.508 4.059 1 94.38 279 LEU B C 1
ATOM 5378 O O . LEU B 1 279 ? -22.766 10.281 4.008 1 94.38 279 LEU B O 1
ATOM 5382 N N . ARG B 1 280 ? -23.375 12.297 3.32 1 94.62 280 ARG B N 1
ATOM 5383 C CA . ARG B 1 280 ? -24.297 11.781 2.311 1 94.62 280 ARG B CA 1
ATOM 5384 C C . ARG B 1 280 ? -23.562 10.961 1.264 1 94.62 280 ARG B C 1
ATOM 5386 O O . ARG B 1 280 ? -24.016 9.883 0.873 1 94.62 280 ARG B O 1
ATOM 5393 N N . LEU B 1 281 ? -22.438 11.453 0.797 1 91.44 281 LEU B N 1
ATOM 5394 C CA . LEU B 1 281 ? -21.641 10.758 -0.206 1 91.44 281 LEU B CA 1
ATOM 5395 C C . LEU B 1 281 ? -21.125 9.43 0.333 1 91.44 281 LEU B C 1
ATOM 5397 O O . LEU B 1 281 ? -21.031 8.453 -0.411 1 91.44 281 LEU B O 1
ATOM 5401 N N . LEU B 1 282 ? -20.844 9.438 1.591 1 90 282 LEU B N 1
ATOM 5402 C CA . LEU B 1 282 ? -20.391 8.195 2.215 1 90 282 LEU B CA 1
ATOM 5403 C C . LEU B 1 282 ? -21.5 7.152 2.215 1 90 282 LEU B C 1
ATOM 5405 O O . LEU B 1 282 ? -21.266 6 1.834 1 90 282 LEU B O 1
ATOM 5409 N N . VAL B 1 283 ? -22.641 7.527 2.553 1 92.94 283 VAL B N 1
ATOM 5410 C CA . VAL B 1 283 ? -23.75 6.59 2.744 1 92.94 283 VAL B CA 1
ATOM 5411 C C . VAL B 1 283 ? -24.359 6.234 1.395 1 92.94 283 VAL B C 1
ATOM 5413 O O . VAL B 1 283 ? -24.578 5.059 1.093 1 92.94 283 VAL B O 1
ATOM 5416 N N . GLU B 1 284 ? -24.578 7.203 0.536 1 91 284 GLU B N 1
ATOM 5417 C CA . GLU B 1 284 ? -25.281 6.98 -0.724 1 91 284 GLU B CA 1
ATOM 5418 C C . GLU B 1 284 ? -24.312 6.625 -1.844 1 91 284 GLU B C 1
ATOM 5420 O O . GLU B 1 284 ? -24.641 5.836 -2.732 1 91 284 GLU B O 1
ATOM 5425 N N . GLY B 1 285 ? -23.203 7.266 -1.89 1 79.31 285 GLY B N 1
ATOM 5426 C CA . GLY B 1 285 ? -22.234 7.047 -2.959 1 79.31 285 GLY B CA 1
ATOM 5427 C C . GLY B 1 285 ? -21.25 5.941 -2.65 1 79.31 285 GLY B C 1
ATOM 5428 O O . GLY B 1 285 ? -20.516 5.5 -3.533 1 79.31 285 GLY B O 1
ATOM 5429 N N . GLN B 1 286 ? -21.188 5.551 -1.396 1 68.88 286 GLN B N 1
ATOM 5430 C CA . GLN B 1 286 ? -20.281 4.531 -0.892 1 68.88 286 GLN B CA 1
ATOM 5431 C C . GLN B 1 286 ? -18.828 4.883 -1.212 1 68.88 286 GLN B C 1
ATOM 5433 O O . GLN B 1 286 ? -18.062 4.031 -1.654 1 68.88 286 GLN B O 1
ATOM 5438 N N . ARG B 1 287 ? -18.594 6.109 -1.124 1 73.88 287 ARG B N 1
ATOM 5439 C CA . ARG B 1 287 ? -17.234 6.59 -1.331 1 73.88 287 ARG B CA 1
ATOM 5440 C C . ARG B 1 287 ? -16.469 6.633 -0.015 1 73.88 287 ARG B C 1
ATOM 5442 O O . ARG B 1 287 ? -17.047 6.875 1.044 1 73.88 287 ARG B O 1
ATOM 5449 N N . THR B 1 288 ? -15.289 6.297 -0.135 1 73.62 288 THR B N 1
ATOM 5450 C CA . THR B 1 288 ? -14.461 6.387 1.061 1 73.62 288 THR B CA 1
ATOM 5451 C C . THR B 1 288 ? -14.109 7.84 1.368 1 73.62 288 THR B C 1
ATOM 5453 O O . THR B 1 288 ? -13.32 8.461 0.656 1 73.62 288 THR B O 1
ATOM 5456 N N . ILE B 1 289 ? -14.875 8.344 2.322 1 78.94 289 ILE B N 1
ATOM 5457 C CA . ILE B 1 289 ? -14.641 9.711 2.766 1 78.94 289 ILE B CA 1
ATOM 5458 C C . ILE B 1 289 ? -14.328 9.727 4.258 1 78.94 289 ILE B C 1
ATOM 5460 O O . ILE B 1 289 ? -14.93 8.977 5.031 1 78.94 289 ILE B O 1
ATOM 5464 N N . PHE B 1 290 ? -13.328 10.523 4.578 1 83.81 290 PHE B N 1
ATOM 5465 C CA . PHE B 1 290 ? -12.969 10.656 5.984 1 83.81 290 PHE B CA 1
ATOM 5466 C C . PHE B 1 290 ? -13.68 11.852 6.613 1 83.81 290 PHE B C 1
ATOM 5468 O O . PHE B 1 290 ? -13.688 12.945 6.047 1 83.81 290 PHE B O 1
ATOM 5475 N N . ILE B 1 291 ? -14.383 11.531 7.68 1 89.44 291 ILE B N 1
ATOM 5476 C CA . ILE B 1 291 ? -15.203 12.547 8.32 1 89.44 291 ILE B CA 1
ATOM 5477 C C . ILE B 1 291 ? -14.781 12.703 9.781 1 89.44 291 ILE B C 1
ATOM 5479 O O . ILE B 1 291 ? -14.656 11.711 10.508 1 89.44 291 ILE B O 1
ATOM 5483 N N . GLN B 1 292 ? -14.539 13.953 10.164 1 90.69 292 GLN B N 1
ATOM 5484 C CA . GLN B 1 292 ? -14.289 14.258 11.57 1 90.69 292 GLN B CA 1
ATOM 5485 C C . GLN B 1 292 ? -15.586 14.242 12.375 1 90.69 292 GLN B C 1
ATOM 5487 O O . GLN B 1 292 ? -16.516 14.992 12.07 1 90.69 292 GLN B O 1
ATOM 5492 N N . THR B 1 293 ? -15.625 13.367 13.453 1 93.12 293 THR B N 1
ATOM 5493 C CA . THR B 1 293 ? -16.891 13.25 14.18 1 93.12 293 THR B CA 1
ATOM 5494 C C . THR B 1 293 ? -16.734 13.766 15.602 1 93.12 293 THR B C 1
ATOM 5496 O O . THR B 1 293 ? -17.703 13.773 16.375 1 93.12 293 THR B O 1
ATOM 5499 N N . ASP B 1 294 ? -15.539 14.172 16.031 1 91.75 294 ASP B N 1
ATOM 5500 C CA . ASP B 1 294 ? -15.367 14.867 17.297 1 91.75 294 ASP B CA 1
ATOM 5501 C C . ASP B 1 294 ? -15.906 16.297 17.219 1 91.75 294 ASP B C 1
ATOM 5503 O O . ASP B 1 294 ? -15.305 17.156 16.578 1 91.75 294 ASP B O 1
ATOM 5507 N N . ALA B 1 295 ? -16.938 16.531 17.891 1 93.31 295 ALA B N 1
ATOM 5508 C CA . ALA B 1 295 ? -17.688 17.781 17.781 1 93.31 295 ALA B CA 1
ATOM 5509 C C . ALA B 1 295 ? -16.797 18.984 18.125 1 93.31 295 ALA B C 1
ATOM 5511 O O . ALA B 1 295 ? -17 20.078 17.609 1 93.31 295 ALA B O 1
ATOM 5512 N N . SER B 1 296 ? -15.805 18.828 18.922 1 89.19 296 SER B N 1
ATOM 5513 C CA . SER B 1 296 ? -14.992 19.953 19.391 1 89.19 296 SER B CA 1
ATOM 5514 C C . SER B 1 296 ? -13.875 20.266 18.406 1 89.19 296 SER B C 1
ATOM 5516 O O . SER B 1 296 ? -13.172 21.281 18.562 1 89.19 296 SER B O 1
ATOM 5518 N N . LYS B 1 297 ? -13.781 19.484 17.312 1 89.31 297 LYS B N 1
ATOM 5519 C CA . LYS B 1 297 ? -12.578 19.609 16.484 1 89.31 297 LYS B CA 1
ATOM 5520 C C . LYS B 1 297 ? -12.93 20.109 15.086 1 89.31 297 LYS B C 1
ATOM 5522 O O . LYS B 1 297 ? -12.07 20.125 14.203 1 89.31 297 LYS B O 1
ATOM 5527 N N . HIS B 1 298 ? -14.203 20.422 14.914 1 89.25 298 HIS B N 1
ATOM 5528 C CA . HIS B 1 298 ? -14.555 20.922 13.594 1 89.25 298 HIS B CA 1
ATOM 5529 C C . HIS B 1 298 ? -15.836 21.75 13.641 1 89.25 298 HIS B C 1
ATOM 5531 O O . HIS B 1 298 ? -16.562 21.734 14.641 1 89.25 298 HIS B O 1
ATOM 5537 N N . GLY B 1 299 ? -15.992 22.594 12.633 1 90.25 299 GLY B N 1
ATOM 5538 C CA . GLY B 1 299 ? -17.219 23.328 12.422 1 90.25 299 GLY B CA 1
ATOM 5539 C C . GLY B 1 299 ? -17.609 24.203 13.609 1 90.25 299 GLY B C 1
ATOM 5540 O O . GLY B 1 299 ? -16.75 24.875 14.188 1 90.25 299 GLY B O 1
ATOM 5541 N N . PHE B 1 300 ? -18.906 24.203 13.93 1 94.25 300 PHE B N 1
ATOM 5542 C CA . PHE B 1 300 ? -19.484 25 15 1 94.25 300 PHE B CA 1
ATOM 5543 C C . PHE B 1 300 ? -18.766 24.734 16.328 1 94.25 300 PHE B C 1
ATOM 5545 O O . PHE B 1 300 ? -18.484 25.672 17.078 1 94.25 300 PHE B O 1
ATOM 5552 N N . GLY B 1 301 ? -18.469 23.469 16.594 1 91.19 301 GLY B N 1
ATOM 5553 C CA . GLY B 1 301 ? -17.859 23.094 17.859 1 91.19 301 GLY B CA 1
ATOM 5554 C C . GLY B 1 301 ? -16.469 23.656 18.031 1 91.19 301 GLY B C 1
ATOM 5555 O O . GLY B 1 301 ? -16.031 23.922 19.156 1 91.19 301 GLY B O 1
ATOM 5556 N N . LEU B 1 302 ? -15.797 23.859 16.984 1 85.88 302 LEU B N 1
ATOM 5557 C CA . LEU B 1 302 ? -14.461 24.453 17.016 1 85.88 302 LEU B CA 1
ATOM 5558 C C . LEU B 1 302 ? -14.508 25.875 17.547 1 85.88 302 LEU B C 1
ATOM 5560 O O . LEU B 1 302 ? -13.617 26.297 18.297 1 85.88 302 LEU B O 1
ATOM 5564 N N . PHE B 1 303 ? -15.586 26.578 17.203 1 86.94 303 PHE B N 1
ATOM 5565 C CA . PHE B 1 303 ? -15.688 28 17.5 1 86.94 303 PHE B CA 1
ATOM 5566 C C . PHE B 1 303 ? -16.625 28.25 18.672 1 86.94 303 PHE B C 1
ATOM 5568 O O . PHE B 1 303 ? -16.781 29.391 19.109 1 86.94 303 PHE B O 1
ATOM 5575 N N . TYR B 1 304 ? -17.188 27.219 19.188 1 90.69 304 TYR B N 1
ATOM 5576 C CA . TYR B 1 304 ? -18.25 27.359 20.172 1 90.69 304 TYR B CA 1
ATOM 5577 C C . TYR B 1 304 ? -17.781 28.156 21.375 1 90.69 304 TYR B C 1
ATOM 5579 O O . TYR B 1 304 ? -18.453 29.094 21.797 1 90.69 304 TYR B O 1
ATOM 5587 N N . LYS B 1 305 ? -16.656 27.859 21.906 1 85 305 LYS B N 1
ATOM 5588 C CA . LYS B 1 305 ? -16.156 28.547 23.109 1 85 305 LYS B CA 1
ATOM 5589 C C . LYS B 1 305 ? -15.562 29.906 22.75 1 85 305 LYS B C 1
ATOM 5591 O O . LYS B 1 305 ? -15.875 30.906 23.391 1 85 305 LYS B O 1
ATOM 5596 N N . GLY B 1 306 ? -14.82 29.922 21.688 1 81.81 306 GLY B N 1
ATOM 5597 C CA . GLY B 1 306 ? -14.07 31.125 21.344 1 81.81 306 GLY B CA 1
ATOM 5598 C C . GLY B 1 306 ? -14.945 32.25 20.844 1 81.81 306 GLY B C 1
ATOM 5599 O O . GLY B 1 306 ? -14.625 33.438 21.031 1 81.81 306 GLY B O 1
ATOM 5600 N N . LEU B 1 307 ? -16.062 31.859 20.266 1 88.06 307 LEU B N 1
ATOM 5601 C CA . LEU B 1 307 ? -16.906 32.875 19.656 1 88.06 307 LEU B CA 1
ATOM 5602 C C . LEU B 1 307 ? -18.203 33.031 20.438 1 88.06 307 LEU B C 1
ATOM 5604 O O . LEU B 1 307 ? -19.203 33.562 19.906 1 88.06 307 LEU B O 1
ATOM 5608 N N . SER B 1 308 ? -18.188 32.625 21.625 1 91.12 308 SER B N 1
ATOM 5609 C CA . SER B 1 308 ? -19.391 32.781 22.438 1 91.12 308 SER B CA 1
ATOM 5610 C C . SER B 1 308 ? -19.734 34.219 22.672 1 91.12 308 SER B C 1
ATOM 5612 O O . SER B 1 308 ? -18.938 35 23.219 1 91.12 308 SER B O 1
ATOM 5614 N N . PRO B 1 309 ? -20.969 34.625 22.266 1 93.56 309 PRO B N 1
ATOM 5615 C CA . PRO B 1 309 ? -21.344 36.031 22.453 1 93.56 309 PRO B CA 1
ATOM 5616 C C . PRO B 1 309 ? -21.578 36.406 23.922 1 93.56 309 PRO B C 1
ATOM 5618 O O . PRO B 1 309 ? -21.891 35.531 24.734 1 93.56 309 PRO B O 1
ATOM 5621 N N . LYS B 1 310 ? -21.375 37.719 24.234 1 92.31 310 LYS B N 1
ATOM 5622 C CA . LYS B 1 310 ? -21.625 38.219 25.594 1 92.31 310 LYS B CA 1
ATOM 5623 C C . LYS B 1 310 ? -23.047 38.719 25.734 1 92.31 310 LYS B C 1
ATOM 5625 O O . LYS B 1 310 ? -23.609 38.688 26.828 1 92.31 310 LYS B O 1
ATOM 5630 N N . ASN B 1 311 ? -23.594 39.188 24.594 1 94.69 311 ASN B N 1
ATOM 5631 C CA . ASN B 1 311 ? -25 39.594 24.594 1 94.69 311 ASN B CA 1
ATOM 5632 C C . ASN B 1 311 ? -25.906 38.438 25.016 1 94.69 311 ASN B C 1
ATOM 5634 O O . ASN B 1 311 ? -25.859 37.375 24.406 1 94.69 311 ASN B O 1
ATOM 5638 N N . ASP B 1 312 ? -26.719 38.625 25.938 1 95.06 312 ASP B N 1
ATOM 5639 C CA . ASP B 1 312 ? -27.5 37.562 26.578 1 95.06 312 ASP B CA 1
ATOM 5640 C C . ASP B 1 312 ? -28.422 36.875 25.562 1 95.06 312 ASP B C 1
ATOM 5642 O O . ASP B 1 312 ? -28.5 35.656 25.547 1 95.06 312 ASP B O 1
ATOM 5646 N N . ALA B 1 313 ? -29.109 37.625 24.75 1 95.31 313 ALA B N 1
ATOM 5647 C CA . ALA B 1 313 ? -30.062 37.062 23.797 1 95.31 313 ALA B CA 1
ATOM 5648 C C . ALA B 1 313 ? -29.344 36.188 22.766 1 95.31 313 ALA B C 1
ATOM 5650 O O . ALA B 1 313 ? -29.797 35.062 22.469 1 95.31 313 ALA B O 1
ATOM 5651 N N . ILE B 1 314 ? -28.281 36.656 22.297 1 97 314 ILE B N 1
ATOM 5652 C CA . ILE B 1 314 ? -27.531 35.906 21.281 1 97 314 ILE B CA 1
ATOM 5653 C C . ILE B 1 314 ? -26.859 34.719 21.906 1 97 314 ILE B C 1
ATOM 5655 O O . ILE B 1 314 ? -26.781 33.656 21.297 1 97 314 ILE B O 1
ATOM 5659 N N . ARG B 1 315 ? -26.328 34.875 23.094 1 96.81 315 ARG B N 1
ATOM 5660 C CA . ARG B 1 315 ? -25.656 33.781 23.812 1 96.81 315 ARG B CA 1
ATOM 5661 C C . ARG B 1 315 ? -26.609 32.625 24.031 1 96.81 315 ARG B C 1
ATOM 5663 O O . ARG B 1 315 ? -26.219 31.453 23.875 1 96.81 315 ARG B O 1
ATOM 5670 N N . GLN B 1 316 ? -27.812 32.938 24.391 1 96.75 316 GLN B N 1
ATOM 5671 C CA . GLN B 1 316 ? -28.797 31.891 24.594 1 96.75 316 GLN B CA 1
ATOM 5672 C C . GLN B 1 316 ? -29.031 31.094 23.328 1 96.75 316 GLN B C 1
ATOM 5674 O O . GLN B 1 316 ? -29.078 29.859 23.344 1 96.75 316 GLN B O 1
ATOM 5679 N N . LEU B 1 317 ? -29.203 31.797 22.219 1 97.19 317 LEU B N 1
ATOM 5680 C CA . LEU B 1 317 ? -29.391 31.141 20.938 1 97.19 317 LEU B CA 1
ATOM 5681 C C . LEU B 1 317 ? -28.172 30.312 20.562 1 97.19 317 LEU B C 1
ATOM 5683 O O . LEU B 1 317 ? -28.297 29.203 20.047 1 97.19 317 LEU B O 1
ATOM 5687 N N . TRP B 1 318 ? -26.984 30.859 20.844 1 97.25 318 TRP B N 1
ATOM 5688 C CA . TRP B 1 318 ? -25.703 30.219 20.562 1 97.25 318 TRP B CA 1
ATOM 5689 C C . TRP B 1 318 ? -25.594 28.891 21.312 1 97.25 318 TRP B C 1
ATOM 5691 O O . TRP B 1 318 ? -25.219 27.875 20.719 1 97.25 318 TRP B O 1
ATOM 5701 N N . GLU B 1 319 ? -25.984 28.859 22.516 1 97.31 319 GLU B N 1
ATOM 5702 C CA . GLU B 1 319 ? -25.922 27.672 23.375 1 97.31 319 GLU B CA 1
ATOM 5703 C C . GLU B 1 319 ? -26.938 26.625 22.922 1 97.31 319 GLU B C 1
ATOM 5705 O O . GLU B 1 319 ? -26.688 25.422 23.062 1 97.31 319 GLU B O 1
ATOM 5710 N N . GLU B 1 320 ? -28 27.047 22.359 1 97.31 320 GLU B N 1
ATOM 5711 C CA . GLU B 1 320 ? -29.062 26.141 21.922 1 97.31 320 GLU B CA 1
ATOM 5712 C C . GLU B 1 320 ? -28.625 25.328 20.703 1 97.31 320 GLU B C 1
ATOM 5714 O O . GLU B 1 320 ? -29.203 24.281 20.406 1 97.31 320 GLU B O 1
ATOM 5719 N N . VAL B 1 321 ? -27.656 25.812 19.969 1 97.88 321 VAL B N 1
ATOM 5720 C CA . VAL B 1 321 ? -27.188 25.125 18.766 1 97.88 321 VAL B CA 1
ATOM 5721 C C . VAL B 1 321 ? -26.328 23.922 19.156 1 97.88 321 VAL B C 1
ATOM 5723 O O . VAL B 1 321 ? -26.188 22.984 18.375 1 97.88 321 VAL B O 1
ATOM 5726 N N . TYR B 1 322 ? -25.797 23.891 20.297 1 96.56 322 TYR B N 1
ATOM 5727 C CA . TYR B 1 322 ? -24.75 22.953 20.672 1 96.56 322 TYR B CA 1
ATOM 5728 C C . TYR B 1 322 ? -25.281 21.531 20.781 1 96.56 322 TYR B C 1
ATOM 5730 O O . TYR B 1 322 ? -24.641 20.578 20.328 1 96.56 322 TYR B O 1
ATOM 5738 N N . ILE B 1 323 ? -26.469 21.391 21.359 1 96.06 323 ILE B N 1
ATOM 5739 C CA . ILE B 1 323 ? -26.984 20.047 21.594 1 96.06 323 ILE B CA 1
ATOM 5740 C C . ILE B 1 323 ? -27.281 19.344 20.266 1 96.06 323 ILE B C 1
ATOM 5742 O O . ILE B 1 323 ? -26.797 18.25 20.016 1 96.06 323 ILE B O 1
ATOM 5746 N N . PRO B 1 324 ? -28.016 19.984 19.375 1 97.69 324 PRO B N 1
ATOM 5747 C CA . PRO B 1 324 ? -28.188 19.344 18.062 1 97.69 324 PRO B CA 1
ATOM 5748 C C . PRO B 1 324 ? -26.859 19.078 17.375 1 97.69 324 PRO B C 1
ATOM 5750 O O . PRO B 1 324 ? -26.703 18.078 16.672 1 97.69 324 PRO B O 1
ATOM 5753 N N . TYR B 1 325 ? -25.906 19.906 17.531 1 97.62 325 TYR B N 1
ATOM 5754 C CA . TYR B 1 325 ? -24.594 19.75 16.922 1 97.62 325 TYR B CA 1
ATOM 5755 C C . TYR B 1 325 ? -23.891 18.516 17.469 1 97.62 325 TYR B C 1
ATOM 5757 O O . TYR B 1 325 ? -23.25 17.766 16.719 1 97.62 325 TYR B O 1
ATOM 5765 N N . LEU B 1 326 ? -24 18.281 18.719 1 97.25 326 LEU B N 1
ATOM 5766 C CA . LEU B 1 326 ? -23.438 17.078 19.328 1 97.25 326 LEU B CA 1
ATOM 5767 C C . LEU B 1 326 ? -24.109 15.828 18.781 1 97.25 326 LEU B C 1
ATOM 5769 O O . LEU B 1 326 ? -23.422 14.844 18.469 1 97.25 326 LEU B O 1
ATOM 5773 N N . ASN B 1 327 ? -25.375 15.938 18.672 1 97.81 327 ASN B N 1
ATOM 5774 C CA . ASN B 1 327 ? -26.156 14.781 18.234 1 97.81 327 ASN B CA 1
ATOM 5775 C C . ASN B 1 327 ? -25.844 14.391 16.797 1 97.81 327 ASN B C 1
ATOM 5777 O O . ASN B 1 327 ? -25.766 13.211 16.469 1 97.81 327 ASN B O 1
ATOM 5781 N N . ILE B 1 328 ? -25.688 15.344 15.953 1 97.81 328 ILE B N 1
ATOM 5782 C CA . ILE B 1 328 ? -25.391 15.055 14.555 1 97.81 328 ILE B CA 1
ATOM 5783 C C . ILE B 1 328 ? -24.062 14.32 14.461 1 97.81 328 ILE B C 1
ATOM 5785 O O . ILE B 1 328 ? -23.891 13.43 13.617 1 97.81 328 ILE B O 1
ATOM 5789 N N . ASN B 1 329 ? -23.109 14.672 15.289 1 97.25 329 ASN B N 1
ATOM 5790 C CA . ASN B 1 329 ? -21.797 14.023 15.289 1 97.25 329 ASN B CA 1
ATOM 5791 C C . ASN B 1 329 ? -21.891 12.594 15.828 1 97.25 329 ASN B C 1
ATOM 5793 O O . ASN B 1 329 ? -21.141 11.719 15.383 1 97.25 329 ASN B O 1
ATOM 5797 N N . LYS B 1 330 ? -22.812 12.344 16.719 1 97.44 330 LYS B N 1
ATOM 5798 C CA . LYS B 1 330 ? -23.047 10.984 17.188 1 97.44 330 LYS B CA 1
ATOM 5799 C C . LYS B 1 330 ? -23.562 10.094 16.062 1 97.44 330 LYS B C 1
ATOM 5801 O O . LYS B 1 330 ? -23.109 8.961 15.891 1 97.44 330 LYS B O 1
ATOM 5806 N N . PHE B 1 331 ? -24.531 10.633 15.344 1 97.56 331 PHE B N 1
ATOM 5807 C CA . PHE B 1 331 ? -25.047 9.883 14.203 1 97.56 331 PHE B CA 1
ATOM 5808 C C . PHE B 1 331 ? -23.953 9.594 13.195 1 97.56 331 PHE B C 1
ATOM 5810 O O . PHE B 1 331 ? -23.859 8.477 12.664 1 97.56 331 PHE B O 1
ATOM 5817 N N . ALA B 1 332 ? -23.141 10.57 12.93 1 96.81 332 ALA B N 1
ATOM 5818 C CA . ALA B 1 332 ? -22.047 10.398 11.977 1 96.81 332 ALA B CA 1
ATOM 5819 C C . ALA B 1 332 ? -21.078 9.312 12.445 1 96.81 332 ALA B C 1
ATOM 5821 O O . ALA B 1 332 ? -20.625 8.5 11.648 1 96.81 332 ALA B O 1
ATOM 5822 N N . ALA B 1 333 ? -20.781 9.312 13.75 1 95.44 333 ALA B N 1
ATOM 5823 C CA . ALA B 1 333 ? -19.891 8.289 14.312 1 95.44 333 ALA B CA 1
ATOM 5824 C C . ALA B 1 333 ? -20.469 6.895 14.117 1 95.44 333 ALA B C 1
ATOM 5826 O O . ALA B 1 333 ? -19.75 5.957 13.766 1 95.44 333 ALA B O 1
ATOM 5827 N N . GLU B 1 334 ? -21.766 6.766 14.297 1 95.62 334 GLU B N 1
ATOM 5828 C CA . GLU B 1 334 ? -22.438 5.48 14.102 1 95.62 334 GLU B CA 1
ATOM 5829 C C . GLU B 1 334 ? -22.375 5.039 12.641 1 95.62 334 GLU B C 1
ATOM 5831 O O . GLU B 1 334 ? -22.156 3.861 12.352 1 95.62 334 GLU B O 1
ATOM 5836 N N . ILE B 1 335 ? -22.578 5.953 11.805 1 95.06 335 ILE B N 1
ATOM 5837 C CA . ILE B 1 335 ? -22.5 5.664 10.375 1 95.06 335 ILE B CA 1
ATOM 5838 C C . ILE B 1 335 ? -21.094 5.156 10.031 1 95.06 335 ILE B C 1
ATOM 5840 O O . ILE B 1 335 ? -20.953 4.164 9.312 1 95.06 335 ILE B O 1
ATOM 5844 N N . LEU B 1 336 ? -20.078 5.801 10.562 1 91.69 336 LEU B N 1
ATOM 5845 C CA . LEU B 1 336 ? -18.703 5.422 10.289 1 91.69 336 LEU B CA 1
ATOM 5846 C C . LEU B 1 336 ? -18.422 4.008 10.789 1 91.69 336 LEU B C 1
ATOM 5848 O O . LEU B 1 336 ? -17.688 3.254 10.141 1 91.69 336 LEU B O 1
ATOM 5852 N N . ILE B 1 337 ? -18.969 3.643 11.898 1 90.94 337 ILE B N 1
ATOM 5853 C CA . ILE B 1 337 ? -18.797 2.303 12.445 1 90.94 337 ILE B CA 1
ATOM 5854 C C . ILE B 1 337 ? -19.359 1.27 11.477 1 90.94 337 ILE B C 1
ATOM 5856 O O . ILE B 1 337 ? -18.75 0.234 11.227 1 90.94 337 ILE B O 1
ATOM 5860 N N . ILE B 1 338 ? -20.453 1.552 10.891 1 90.69 338 ILE B N 1
ATOM 5861 C CA . ILE B 1 338 ? -21.109 0.651 9.953 1 90.69 338 ILE B CA 1
ATOM 5862 C C . ILE B 1 338 ? -20.234 0.479 8.711 1 90.69 338 ILE B C 1
ATOM 5864 O O . ILE B 1 338 ? -20.094 -0.633 8.195 1 90.69 338 ILE B O 1
ATOM 5868 N N . PHE B 1 339 ? -19.625 1.503 8.273 1 87.38 339 PHE B N 1
ATOM 5869 C CA . PHE B 1 339 ? -18.891 1.479 7.012 1 87.38 339 PHE B CA 1
ATOM 5870 C C . PHE B 1 339 ? -17.469 0.984 7.227 1 87.38 339 PHE B C 1
ATOM 5872 O O . PHE B 1 339 ? -16.719 0.81 6.266 1 87.38 339 PHE B O 1
ATOM 5879 N N . ARG B 1 340 ? -17.047 0.862 8.438 1 80.12 340 ARG B N 1
ATOM 5880 C CA . ARG B 1 340 ? -15.742 0.289 8.727 1 80.12 340 ARG B CA 1
ATOM 5881 C C . ARG B 1 340 ? -15.734 -1.219 8.5 1 80.12 340 ARG B C 1
ATOM 5883 O O . ARG B 1 340 ? -14.688 -1.811 8.242 1 80.12 340 ARG B O 1
ATOM 5890 N N . VAL B 1 341 ? -16.906 -1.755 8.547 1 74.88 341 VAL B N 1
ATOM 5891 C CA . VAL B 1 341 ? -17.016 -3.197 8.344 1 74.88 341 VAL B CA 1
ATOM 5892 C C . VAL B 1 341 ? -17.062 -3.512 6.852 1 74.88 341 VAL B C 1
ATOM 5894 O O . VAL B 1 341 ? -17.766 -2.842 6.09 1 74.88 341 VAL B O 1
ATOM 5897 N N . GLU B 1 342 ? -16.172 -4.32 6.285 1 67.06 342 GLU B N 1
ATOM 5898 C CA . GLU B 1 342 ? -16.047 -4.641 4.867 1 67.06 342 GLU B CA 1
ATOM 5899 C C . GLU B 1 342 ? -17.328 -5.293 4.332 1 67.06 342 GLU B C 1
ATOM 5901 O O . GLU B 1 342 ? -17.797 -4.945 3.248 1 67.06 342 GLU B O 1
ATOM 5906 N N . ASN B 1 343 ? -17.812 -6.414 4.953 1 69.38 343 ASN B N 1
ATOM 5907 C CA . ASN B 1 343 ? -19.016 -7.105 4.492 1 69.38 343 ASN B CA 1
ATOM 5908 C C . ASN B 1 343 ? -20.266 -6.578 5.18 1 69.38 343 ASN B C 1
ATOM 5910 O O . ASN B 1 343 ? -20.766 -7.191 6.125 1 69.38 343 ASN B O 1
ATOM 5914 N N . ARG B 1 344 ? -20.75 -5.418 4.512 1 75.12 344 ARG B N 1
ATOM 5915 C CA . ARG B 1 344 ? -21.906 -4.766 5.117 1 75.12 344 ARG B CA 1
ATOM 5916 C C . ARG B 1 344 ? -23.203 -5.465 4.715 1 75.12 344 ARG B C 1
ATOM 5918 O O . ARG B 1 344 ? -23.406 -5.793 3.541 1 75.12 344 ARG B O 1
ATOM 5925 N N . SER B 1 345 ? -23.922 -5.75 5.738 1 82.69 345 SER B N 1
ATOM 5926 C CA . SER B 1 345 ? -25.234 -6.355 5.504 1 82.69 345 SER B CA 1
ATOM 5927 C C . SER B 1 345 ? -26.234 -5.328 4.996 1 82.69 345 SER B C 1
ATOM 5929 O O . SER B 1 345 ? -26.016 -4.121 5.121 1 82.69 345 SER B O 1
ATOM 5931 N N . ASP B 1 346 ? -27.266 -5.785 4.379 1 88.62 346 ASP B N 1
ATOM 5932 C CA . ASP B 1 346 ? -28.359 -4.918 3.953 1 88.62 346 ASP B CA 1
ATOM 5933 C C . ASP B 1 346 ? -28.969 -4.172 5.141 1 88.62 346 ASP B C 1
ATOM 5935 O O . ASP B 1 346 ? -29.375 -3.016 5.016 1 88.62 346 ASP B O 1
ATOM 5939 N N . SER B 1 347 ? -28.922 -4.816 6.207 1 91 347 SER B N 1
ATOM 5940 C CA . SER B 1 347 ? -29.453 -4.199 7.418 1 91 347 SER B CA 1
ATOM 5941 C C . SER B 1 347 ? -28.578 -3.039 7.879 1 91 347 SER B C 1
ATOM 5943 O O . SER B 1 347 ? -29.094 -2.004 8.312 1 91 347 SER B O 1
ATOM 5945 N N . GLY B 1 348 ? -27.359 -3.195 7.719 1 91.12 348 GLY B N 1
ATOM 5946 C CA . GLY B 1 348 ? -26.422 -2.129 8.07 1 91.12 348 GLY B CA 1
ATOM 5947 C C . GLY B 1 348 ? -26.578 -0.901 7.188 1 91.12 348 GLY B C 1
ATOM 5948 O O . GLY B 1 348 ? -26.562 0.228 7.684 1 91.12 348 GLY B O 1
ATOM 5949 N N . LEU B 1 349 ? -26.812 -1.141 6.043 1 92.5 349 LEU B N 1
ATOM 5950 C CA . LEU B 1 349 ? -26.984 -0.045 5.094 1 92.5 349 LEU B CA 1
ATOM 5951 C C . LEU B 1 349 ? -28.281 0.717 5.359 1 92.5 349 LEU B C 1
ATOM 5953 O O . LEU B 1 349 ? -28.312 1.945 5.25 1 92.5 349 LEU B O 1
ATOM 5957 N N . ARG B 1 350 ? -29.297 -0.021 5.668 1 94.75 350 ARG B N 1
ATOM 5958 C CA . ARG B 1 350 ? -30.562 0.615 6 1 94.75 350 ARG B CA 1
ATOM 5959 C C . ARG B 1 350 ? -30.438 1.472 7.258 1 94.75 350 ARG B C 1
ATOM 5961 O O . ARG B 1 350 ? -30.969 2.584 7.312 1 94.75 350 ARG B O 1
ATOM 5968 N N . GLN B 1 351 ? -29.688 0.946 8.188 1 95.75 351 GLN B N 1
ATOM 5969 C CA . GLN B 1 351 ? -29.453 1.692 9.422 1 95.75 351 GLN B CA 1
ATOM 5970 C C . GLN B 1 351 ? -28.672 2.969 9.148 1 95.75 351 GLN B C 1
ATOM 5972 O O . GLN B 1 351 ? -28.969 4.023 9.719 1 95.75 351 GLN B O 1
ATOM 5977 N N . ALA B 1 352 ? -27.719 2.861 8.328 1 95.69 352 ALA B N 1
ATOM 5978 C CA . ALA B 1 352 ? -26.922 4.023 7.969 1 95.69 352 ALA B CA 1
ATOM 5979 C C . ALA B 1 352 ? -27.766 5.094 7.289 1 95.69 352 ALA B C 1
ATOM 5981 O O . ALA B 1 352 ? -27.609 6.285 7.555 1 95.69 352 ALA B O 1
ATOM 5982 N N . LYS B 1 353 ? -28.625 4.672 6.477 1 96.62 353 LYS B N 1
ATOM 5983 C CA . LYS B 1 353 ? -29.516 5.598 5.785 1 96.62 353 LYS B CA 1
ATOM 5984 C C . LYS B 1 353 ? -30.453 6.293 6.766 1 96.62 353 LYS B C 1
ATOM 5986 O O . LYS B 1 353 ? -30.75 7.48 6.613 1 96.62 353 LYS B O 1
ATOM 5991 N N . ASP B 1 354 ? -30.859 5.582 7.727 1 97.69 354 ASP B N 1
ATOM 5992 C CA . ASP B 1 354 ? -31.688 6.16 8.773 1 97.69 354 ASP B CA 1
ATOM 5993 C C . ASP B 1 354 ? -30.922 7.211 9.57 1 97.69 354 ASP B C 1
ATOM 5995 O O . ASP B 1 354 ? -31.438 8.305 9.82 1 97.69 354 ASP B O 1
ATOM 5999 N N . PHE B 1 355 ? -29.781 6.871 9.961 1 97.75 355 PHE B N 1
ATOM 6000 C CA . PHE B 1 355 ? -28.938 7.816 10.688 1 97.75 355 PHE B CA 1
ATOM 6001 C C . PHE B 1 355 ? -28.672 9.062 9.852 1 97.75 355 PHE B C 1
ATOM 6003 O O . PHE B 1 355 ? -28.672 10.18 10.375 1 97.75 355 PHE B O 1
ATOM 6010 N N . LEU B 1 356 ? -28.469 8.859 8.586 1 97.75 356 LEU B N 1
ATOM 6011 C CA . LEU B 1 356 ? -28.234 9.992 7.688 1 97.75 356 LEU B CA 1
ATOM 6012 C C . LEU B 1 356 ? -29.438 10.906 7.637 1 97.75 356 LEU B C 1
ATOM 6014 O O . LEU B 1 356 ? -29.297 12.133 7.691 1 97.75 356 LEU B O 1
ATOM 6018 N N . SER B 1 357 ? -30.547 10.289 7.535 1 98 357 SER B N 1
ATOM 6019 C CA . SER B 1 357 ? -31.781 11.07 7.496 1 98 357 SER B CA 1
ATOM 6020 C C . SER B 1 357 ? -31.938 11.914 8.758 1 98 357 SER B C 1
ATOM 6022 O O . SER B 1 357 ? -32.312 13.094 8.688 1 98 357 SER B O 1
ATOM 6024 N N . GLN B 1 358 ? -31.672 11.359 9.844 1 98.12 358 GLN B N 1
ATOM 6025 C CA . GLN B 1 358 ? -31.75 12.07 11.117 1 98.12 358 GLN B CA 1
ATOM 6026 C C . GLN B 1 358 ? -30.703 13.18 11.188 1 98.12 358 GLN B C 1
ATOM 6028 O O . GLN B 1 358 ? -30.984 14.281 11.656 1 98.12 358 GLN B O 1
ATOM 6033 N N . ALA B 1 359 ? -29.531 12.859 10.742 1 98.19 359 ALA B N 1
ATOM 6034 C CA . ALA B 1 359 ? -28.453 13.844 10.727 1 98.19 359 ALA B CA 1
ATOM 6035 C C . ALA B 1 359 ? -28.812 15.039 9.844 1 98.19 359 ALA B C 1
ATOM 6037 O O . ALA B 1 359 ? -28.547 16.188 10.203 1 98.19 359 ALA B O 1
ATOM 6038 N N . GLU B 1 360 ? -29.359 14.734 8.75 1 98 360 GLU B N 1
ATOM 6039 C CA . GLU B 1 360 ? -29.75 15.797 7.82 1 98 360 GLU B CA 1
ATOM 6040 C C . GLU B 1 360 ? -30.828 16.703 8.43 1 98 360 GLU B C 1
ATOM 6042 O O . GLU B 1 360 ? -30.797 17.922 8.25 1 98 360 GLU B O 1
ATOM 6047 N N . SER B 1 361 ? -31.734 16.109 9.07 1 98.12 361 SER B N 1
ATOM 6048 C CA . SER B 1 361 ? -32.781 16.891 9.75 1 98.12 361 SER B CA 1
ATOM 6049 C C . SER B 1 361 ? -32.156 17.797 10.812 1 98.12 361 SER B C 1
ATOM 6051 O O . SER B 1 361 ? -32.5 18.969 10.906 1 98.12 361 SER B O 1
ATOM 6053 N N . LEU B 1 362 ? -31.312 17.25 11.578 1 98.06 362 LEU B N 1
ATOM 6054 C CA . LEU B 1 362 ? -30.641 18.031 12.602 1 98.06 362 LEU B CA 1
ATOM 6055 C C . LEU B 1 362 ? -29.797 19.141 11.969 1 98.06 362 LEU B C 1
ATOM 6057 O O . LEU B 1 362 ? -29.688 20.234 12.523 1 98.06 362 LEU B O 1
ATOM 6061 N N . SER B 1 363 ? -29.141 18.797 10.859 1 98.19 363 SER B N 1
ATOM 6062 C CA . SER B 1 363 ? -28.344 19.781 10.156 1 98.19 363 SER B CA 1
ATOM 6063 C C . SER B 1 363 ? -29.188 20.984 9.727 1 98.19 363 SER B C 1
ATOM 6065 O O . SER B 1 363 ? -28.766 22.125 9.852 1 98.19 363 SER B O 1
ATOM 6067 N N . GLU B 1 364 ? -30.359 20.703 9.273 1 97.88 364 GLU B N 1
ATOM 6068 C CA . GLU B 1 364 ? -31.281 21.766 8.906 1 97.88 364 GLU B CA 1
ATOM 6069 C C . GLU B 1 364 ? -31.641 22.641 10.109 1 97.88 364 GLU B C 1
ATOM 6071 O O . GLU B 1 364 ? -31.719 23.859 10 1 97.88 364 GLU B O 1
ATOM 6076 N N . GLU B 1 365 ? -31.875 22.016 11.148 1 98.06 365 GLU B N 1
ATOM 6077 C CA . GLU B 1 365 ? -32.156 22.734 12.383 1 98.06 365 GLU B CA 1
ATOM 6078 C C . GLU B 1 365 ? -31 23.625 12.789 1 98.06 365 GLU B C 1
ATOM 6080 O O . GLU B 1 365 ? -31.203 24.797 13.141 1 98.06 365 GLU B O 1
ATOM 6085 N N . ILE B 1 366 ? -29.828 23.078 12.758 1 98.19 366 ILE B N 1
ATOM 6086 C CA . ILE B 1 366 ? -28.625 23.812 13.125 1 98.19 366 ILE B CA 1
ATOM 6087 C C . ILE B 1 366 ? -28.469 25.047 12.227 1 98.19 366 ILE B C 1
ATOM 6089 O O . ILE B 1 366 ? -28.266 26.156 12.719 1 98.19 366 ILE B O 1
ATOM 6093 N N . VAL B 1 367 ? -28.625 24.859 10.93 1 98.19 367 VAL B N 1
ATOM 6094 C CA . VAL B 1 367 ? -28.469 25.938 9.961 1 98.19 367 VAL B CA 1
ATOM 6095 C C . VAL B 1 367 ? -29.531 27 10.195 1 98.19 367 VAL B C 1
ATOM 6097 O O . VAL B 1 367 ? -29.25 28.203 10.141 1 98.19 367 VAL B O 1
ATOM 6100 N N . ARG B 1 368 ? -30.719 26.578 10.492 1 98 368 ARG B N 1
ATOM 6101 C CA . ARG B 1 368 ? -31.812 27.516 10.781 1 98 368 ARG B CA 1
ATOM 6102 C C . ARG B 1 368 ? -31.484 28.375 12 1 98 368 ARG B C 1
ATOM 6104 O O . ARG B 1 368 ? -31.688 29.578 12 1 98 368 ARG B O 1
ATOM 6111 N N . LYS B 1 369 ? -31.016 27.781 13.008 1 98 369 LYS B N 1
ATOM 6112 C CA . LYS B 1 369 ? -30.656 28.5 14.234 1 98 369 LYS B CA 1
ATOM 6113 C C . LYS B 1 369 ? -29.5 29.469 13.984 1 98 369 LYS B C 1
ATOM 6115 O O . LYS B 1 369 ? -29.531 30.594 14.484 1 98 369 LYS B O 1
ATOM 6120 N N . LEU B 1 370 ? -28.516 29.031 13.242 1 98.19 370 LEU B N 1
ATOM 6121 C CA . LEU B 1 370 ? -27.375 29.891 12.945 1 98.19 370 LEU B CA 1
ATOM 6122 C C . LEU B 1 370 ? -27.797 31.062 12.078 1 98.19 370 LEU B C 1
ATOM 6124 O O . LEU B 1 370 ? -27.312 32.188 12.273 1 98.19 370 LEU B O 1
ATOM 6128 N N . GLU B 1 371 ? -28.734 30.828 11.172 1 98 371 GLU B N 1
ATOM 6129 C CA . GLU B 1 371 ? -29.266 31.906 10.344 1 98 371 GLU B CA 1
ATOM 6130 C C . GLU B 1 371 ? -30.062 32.906 11.188 1 98 371 GLU B C 1
ATOM 6132 O O . GLU B 1 371 ? -30.031 34.094 10.914 1 98 371 GLU B O 1
ATOM 6137 N N . HIS B 1 372 ? -30.75 32.406 12.102 1 98.06 372 HIS B N 1
ATOM 6138 C CA . HIS B 1 372 ? -31.469 33.281 13.023 1 98.06 372 HIS B CA 1
ATOM 6139 C C . HIS B 1 372 ? -30.5 34.156 13.812 1 98.06 372 HIS B C 1
ATOM 6141 O O . HIS B 1 372 ? -30.75 35.344 13.977 1 98.06 372 HIS B O 1
ATOM 6147 N N . ILE B 1 373 ? -29.469 33.594 14.305 1 98.12 373 ILE B N 1
ATOM 6148 C CA . ILE B 1 373 ? -28.438 34.344 15.016 1 98.12 373 ILE B CA 1
ATOM 6149 C C . ILE B 1 373 ? -27.875 35.406 14.094 1 98.12 373 ILE B C 1
ATOM 6151 O O . ILE B 1 373 ? -27.688 36.562 14.508 1 98.12 373 ILE B O 1
ATOM 6155 N N . LYS B 1 374 ? -27.625 35 12.844 1 97.94 374 LYS B N 1
ATOM 6156 C CA . LYS B 1 374 ? -27.094 35.938 11.844 1 97.94 374 LYS B CA 1
ATOM 6157 C C . LYS B 1 374 ? -28 37.156 11.695 1 97.94 374 LYS B C 1
ATOM 6159 O O . LYS B 1 374 ? -27.531 38.281 11.742 1 97.94 374 LYS B O 1
ATOM 6164 N N . LYS B 1 375 ? -29.281 36.969 11.602 1 97.88 375 LYS B N 1
ATOM 6165 C CA . LYS B 1 375 ? -30.266 38.031 11.438 1 97.88 375 LYS B CA 1
ATOM 6166 C C . LYS B 1 375 ? -30.297 38.938 12.664 1 97.88 375 LYS B C 1
ATOM 6168 O O . LYS B 1 375 ? -30.344 40.188 12.539 1 97.88 375 LYS B O 1
ATOM 6173 N N . MET B 1 376 ? -30.234 38.344 13.797 1 98 376 MET B N 1
ATOM 6174 C CA . MET B 1 376 ? -30.281 39.125 15.039 1 98 376 MET B CA 1
ATOM 6175 C C . MET B 1 376 ? -29.031 39.969 15.203 1 98 376 MET B C 1
ATOM 6177 O O . MET B 1 376 ? -29.109 41.094 15.68 1 98 376 MET B O 1
ATOM 6181 N N . VAL B 1 377 ? -27.938 39.406 14.875 1 97.75 377 VAL B N 1
ATOM 6182 C CA . VAL B 1 377 ? -26.672 40.125 15 1 97.75 377 VAL B CA 1
ATOM 6183 C C . VAL B 1 377 ? -26.672 41.344 14.047 1 97.75 377 VAL B C 1
ATOM 6185 O O . VAL B 1 377 ? -26.203 42.406 14.391 1 97.75 377 VAL B O 1
ATOM 6188 N N . ILE B 1 378 ? -27.234 41.156 12.828 1 97.5 378 ILE B N 1
ATOM 6189 C CA . ILE B 1 378 ? -27.344 42.219 11.852 1 97.5 378 ILE B CA 1
ATOM 6190 C C . ILE B 1 378 ? -28.219 43.344 12.414 1 97.5 378 ILE B C 1
ATOM 6192 O O . ILE B 1 378 ? -27.891 44.531 12.297 1 97.5 378 ILE B O 1
ATOM 6196 N N . GLU B 1 379 ? -29.281 43 13.031 1 97.12 379 GLU B N 1
ATOM 6197 C CA . GLU B 1 379 ? -30.188 43.969 13.633 1 97.12 379 GLU B CA 1
ATOM 6198 C C . GLU B 1 379 ? -29.516 44.75 14.758 1 97.12 379 GLU B C 1
ATOM 6200 O O . GLU B 1 379 ? -29.641 45.969 14.852 1 97.12 379 GLU B O 1
ATOM 6205 N N . LEU B 1 380 ? -28.797 44 15.578 1 96.94 380 LEU B N 1
ATOM 6206 C CA . LEU B 1 380 ? -28.094 44.656 16.688 1 96.94 380 LEU B CA 1
ATOM 6207 C C . LEU B 1 380 ? -27 45.562 16.172 1 96.94 380 LEU B C 1
ATOM 6209 O O . LEU B 1 380 ? -26.766 46.656 16.734 1 96.94 380 LEU B O 1
ATOM 6213 N N . ASP B 1 381 ? -26.375 45.125 15.164 1 95.62 381 ASP B N 1
ATOM 6214 C CA . ASP B 1 381 ? -25.328 45.938 14.555 1 95.62 381 ASP B CA 1
ATOM 6215 C C . ASP B 1 381 ? -25.906 47.25 14.023 1 95.62 381 ASP B C 1
ATOM 6217 O O . ASP B 1 381 ? -25.297 48.312 14.164 1 95.62 381 ASP B O 1
ATOM 6221 N N . ASN B 1 382 ? -27.062 47.219 13.406 1 96.25 382 ASN B N 1
ATOM 6222 C CA . ASN B 1 382 ? -27.75 48.406 12.883 1 96.25 382 ASN B CA 1
ATOM 6223 C C . ASN B 1 382 ? -28.109 49.375 14 1 96.25 382 ASN B C 1
ATOM 6225 O O . ASN B 1 382 ? -28.234 50.594 13.758 1 96.25 382 ASN B O 1
ATOM 6229 N N . GLN B 1 383 ? -28.188 48.906 15.219 1 96.12 383 GLN B N 1
ATOM 6230 C CA . GLN B 1 383 ? -28.5 49.719 16.375 1 96.12 383 GLN B CA 1
ATOM 6231 C C . GLN B 1 383 ? -27.234 50.188 17.078 1 96.12 383 GLN B C 1
ATOM 6233 O O . GLN B 1 383 ? -27.297 50.844 18.109 1 96.12 383 GLN B O 1
ATOM 6238 N N . GLY B 1 384 ? -26.078 49.781 16.609 1 93.94 384 GLY B N 1
ATOM 6239 C CA . GLY B 1 384 ? -24.797 50.188 17.172 1 93.94 384 GLY B CA 1
ATOM 6240 C C . GLY B 1 384 ? -24.422 49.375 18.406 1 93.94 384 GLY B C 1
ATOM 6241 O O . GLY B 1 384 ? -23.609 49.844 19.219 1 93.94 384 GLY B O 1
ATOM 6242 N N . ILE B 1 385 ? -25.094 48.25 18.594 1 95.19 385 ILE B N 1
ATOM 6243 C CA . ILE B 1 385 ? -24.859 47.406 19.766 1 95.19 385 ILE B CA 1
ATOM 6244 C C . ILE B 1 385 ? -23.891 46.281 19.406 1 95.19 385 ILE B C 1
ATOM 6246 O O . ILE B 1 385 ? -24.125 45.531 18.453 1 95.19 385 ILE B O 1
ATOM 6250 N N . SER B 1 386 ? -22.828 46.188 20.141 1 93.88 386 SER B N 1
ATOM 6251 C CA . SER B 1 386 ? -21.891 45.062 19.969 1 93.88 386 SER B CA 1
ATOM 6252 C C . SER B 1 386 ? -22.344 43.844 20.75 1 93.88 386 SER B C 1
ATOM 6254 O O . SER B 1 386 ? -22.797 43.969 21.891 1 93.88 386 SER B O 1
ATOM 6256 N N . ILE B 1 387 ? -22.125 42.688 20.125 1 94.88 387 ILE B N 1
ATOM 6257 C CA . ILE B 1 387 ? -22.594 41.5 20.797 1 94.88 387 ILE B CA 1
ATOM 6258 C C . ILE B 1 387 ? -21.516 41 21.766 1 94.88 387 ILE B C 1
ATOM 6260 O O . ILE B 1 387 ? -21.75 40.062 22.516 1 94.88 387 ILE B O 1
ATOM 6264 N N . PHE B 1 388 ? -20.438 41.562 21.766 1 90.62 388 PHE B N 1
ATOM 6265 C CA . PHE B 1 388 ? -19.344 41.156 22.641 1 90.62 388 PHE B CA 1
ATOM 6266 C C . PHE B 1 388 ? -19.078 42.188 23.719 1 90.62 388 PHE B C 1
ATOM 6268 O O . PHE B 1 388 ? -18.109 42.062 24.484 1 90.62 388 PHE B O 1
ATOM 6275 N N . SER B 1 389 ? -19.719 43.281 23.781 1 79.5 389 SER B N 1
ATOM 6276 C CA . SER B 1 389 ? -19.562 44.281 24.828 1 79.5 389 SER B CA 1
ATOM 6277 C C . SER B 1 389 ? -20.516 44.031 25.984 1 79.5 389 SER B C 1
ATOM 6279 O O . SER B 1 389 ? -21.594 43.469 25.797 1 79.5 389 SER B O 1
#

pLDDT: mean 83.47, std 17.04, range [17.25, 98.19]

Secondary structure (DSSP, 8-state):
---------------SGGGS---STTTHHHHHHHHHHHHHHHHHHHHHHHHHHHHHHHHHHHHIIIIIT-S-HHHHHHHHHHHHHHHHHHHHHHHHHHHHHHHHHHHHHHHHHHHHHHHHHHHHHHHHHHHHHHHHHHHHHHHTGGGGHHHHHHHHHHHHHHHHHHHHHHH---HHHHHHHHHHHHHHHHHHHHHHHHHHHHHHHHHHHHHHHHHHHHHHHHHHHHHHHHHHHHHHHHHHHHHHHHHHHTSSTTPPPHHHHHHHHHHHHHHHHHHHHHHHHHHHH---------GGGSHHHHHTTTT--SSHHHHHHHHHTHHHHHHHHHHHHHHHHHHHSSS--HHHHHHHHHHHHHHHHHHHHHHHHHHHHHHHHHHHHHTT--TT-/---------------SGGGS---STTTHHHHHHHHHHHHHHHHHHHHHHHHHHHHHHHHHHHHIIIIIT-S-HHHHHHHHHHHHHHHHHHHHHHHHHHHHHHHHHHHHHHHHHHHHHHHHHHHHHHHHHHHHHHHHHHHHHHHTGGGGHHHHHHHHHHHHHHHHHHHHHHH---HHHHHHHHHHHHHHHHHHHHHHHHHHHHHHHHHHHHHHHHHHHHHHHHHHHHHHHHHHHHHHHHHHHHHHHHHHHTSSTTPPPHHHHHHHHHHHHHHHHHHHHHHHHHHHH---------GGGSHHHHHTTTT--SSHHHHHHHHHTHHHHHHHHHHHHHHHHHHHSSS--HHHHHHHHHHHHHHHHHHHHHHHHHHHHHHHHHHHHHTT--TT-

Organism: Borreliella burgdorferi (strain ATCC 35210 / DSM 4680 / CIP 102532 / B31) (NCBI:txid224326)